Protein 8UWC (pdb70)

Nearest PDB structures (foldseek):
  8uwc-assembly1_A  TM=1.002E+00  e=0.000E+00  Homo sapiens
  8uw8-assembly1_A  TM=9.781E-01  e=1.218E-68  Homo sapiens
  1s2n-assembly2_B  TM=8.436E-01  e=3.254E-11  Vibrio sp. PA-44
  8c4z-assembly1_B  TM=7.712E-01  e=1.965E-11  Thermus sp. Rt41A
  3ab2-assembly3_L  TM=4.486E-01  e=5.429E-02  Corynebacterium glutamicum

B-factor: mean 25.61, std 5.5, range [15.43, 43.62]

GO terms:
  GO:0000139 Golgi membrane (C, IDA)
  GO:0051604 protein maturation (P, IDA)
  GO:0000139 Golgi membrane (C, EXP)
  GO:0051604 protein maturation (P, IMP)
  GO:0036500 ATF6-mediated unfolded protein response (P, TAS)
  GO:0005739 mitochondrion (C, IDA)
  GO:0005576 extracellular region (C, EXP)
  GO:0005789 endoplasmic reticulum membrane (C, EXP)
  GO:0004252 serine-type endopeptidase activity (F, IMP)
  GO:0060627 regulation of vesicle-mediated transport (P, IMP)
  GO:0006508 proteolysis (P, IMP)
  GO:0007040 lysosome organization (P, IMP)
  GO:0005515 protein binding (F, IPI)
  GO:0005788 endoplasmic reticulum lumen (C, TAS)
  GO:0004252 serine-type endopeptidase activity (F, TAS)
  GO:0006508 proteolysis (P, TAS)
  GO:0004252 serine-type endopeptidase activity (F, EXP)
  GO:0000139 Golgi membrane (C, TAS)
  GO:0045540 regulation of cholesterol biosynthetic process (P, TAS)
  GO:0030968 endoplasmic reticulum unfolded protein response (P, TAS)

Radius of gyration: 24.23 Å; Cα contacts (8 Å, |Δi|>4): 1276; chains: 1; bounding box: 52×65×71 Å

Sequence (494 aa):
TLKVEFSSTVVEYEYIVAFNGYFTAKARNSFISSALKSSEVDNWRIIPRNNPSSDYPSDFEVIQIKEKQKAGLLTLEDHPNIKRVTPQRKVFRSLKRQVAQTLQADVLWQMGYTGANVRVAVFDTGLSEKHPHFKNVKERTNWTNERTLDDGLGHGTFVAGVIASMRECQGFAPDAELHIFRVFTNNQVSYTSWFLDAFNYAILKKIDVLNLSIGGPDFMDHPFVDKVWELTANNVIMVSAIGPADQMDVIGVGGIDFEDNIARFSGRMKPDIVTYGAGVRGSGVKGGCRALSGTSVASPVVAGAVTLLVSTVQKRELVNPASMKQALIASARRLPGVNMFEQGHGKLDLLRAYQILNSYKPQASLSPSYIDLTECPYMWPYCSQPIYYGGMPTVVNVTILNGMGVTGRIVDKPDWQPYLPQNGDNIEVAFSYSSVLWPWSGYLAISISVTKKAASWEGIAQGHVMITVASPAETGAEQTSTVKLPIKVKIIPT

Solvent-accessible surface area: 20374 Å² total; per-residue (Å²): 118,20,124,31,96,57,70,32,86,73,29,130,68,47,28,0,0,10,8,109,29,121,37,60,58,146,26,14,62,56,43,0,29,48,6,10,167,99,16,152,2,114,77,56,116,39,41,97,39,146,30,35,9,55,120,85,53,7,29,4,6,7,0,46,0,107,108,110,53,126,31,0,10,94,33,0,70,124,25,118,46,3,101,61,13,15,43,6,39,87,0,91,0,14,34,128,164,62,4,0,81,28,12,99,0,54,57,0,49,144,78,54,54,32,0,44,122,0,98,0,0,1,1,1,0,1,2,5,104,171,17,76,4,18,114,49,54,124,90,29,17,24,6,17,112,60,238,49,71,48,8,55,108,0,12,2,0,4,0,0,1,1,0,2,1,59,118,109,2,58,0,0,0,23,44,1,27,2,7,2,0,1,0,0,9,72,103,12,24,0,46,0,6,34,0,4,3,0,0,18,35,0,36,82,26,142,1,45,0,0,4,2,13,4,12,17,132,93,0,38,16,111,10,0,28,41,10,0,94,70,0,0,26,76,67,2,5,1,0,5,26,62,82,4,3,77,25,38,6,0,2,0,1,5,2,0,38,49,148,58,75,56,16,248,48,60,90,70,11,37,2,7,0,0,2,21,0,19,36,0,82,0,0,8,54,120,36,26,34,65,61,30,22,0,18,9,2,0,3,1,0,0,0,0,0,0,0,0,0,8,12,3,12,125,142,93,153,75,11,6,4,1,2,0,8,9,0,0,16,56,0,9,105,104,11,132,60,24,27,3,71,75,0,0,29,0,40,4,25,4,41,93,0,23,87,43,16,73,92,32,144,48,82,5,24,4,12,8,58,56,2,24,5,59,47,71,64,13,1,121,62,48,25,64,113,35,18,83,94,70,30,177,60,22,79,6,41,0,12,0,1,0,5,5,2,34,58,5,98,16,50,86,130,1,59,42,84,45,62,125,130,77,37,0,40,2,4,88,12,62,29,75,68,30,76,98,0,109,6,19,6,6,79,0,13,0,23,2,29,6,21,160,117,1,36,100,71,115,21,81,0,39,0,26,0,74,0,29,0,0,2,77,39,104,158,118,84,87,43,85,16,72,24,87,0,50,2,69,0,76,0,41,64,118

InterPro domains:
  IPR000209 Peptidase S8/S53 domain [PF00082] (209-464)
  IPR015500 Peptidase S8, subtilisin-related [PR00723] (209-228)
  IPR015500 Peptidase S8, subtilisin-related [PR00723] (245-258)
  IPR015500 Peptidase S8, subtilisin-related [PR00723] (411-427)
  IPR022398 Peptidase S8, subtilisin, His-active site [PS00137] (249-259)
  IPR023828 Peptidase S8, subtilisin, Ser-active site [PS00138] (412-422)
  IPR034185 Site-1 peptidase catalytic domain [cd07479] (203-455)
  IPR036852 Peptidase S8/S53 domain superfamily [G3DSA:3.40.50.200] (188-474)
  IPR036852 Peptidase S8/S53 domain superfamily [SSF52743] (45-510)
  IPR050131 Subtilisin-like serine protease [PTHR43806] (50-455)
  IPR055143 Membrane-bound transcription factor site-1 protease-like, N-terminal domain [PF23001] (51-130)
  IPR057032 MBTPS1, fourth domain [PF23090] (617-880)
  IPR057060 MBTPS1, third domain [PF23094] (485-616)

Structure (mmCIF, N/CA/C/O backbone):
data_8UWC
#
_entry.id   8UWC
#
_cell.length_a   1.00
_cell.length_b   1.00
_cell.length_c   1.00
_cell.angle_alpha   90.00
_cell.angle_beta   90.00
_cell.angle_gamma   90.00
#
_symmetry.space_group_name_H-M   'P 1'
#
loop_
_entity.id
_entity.type
_entity.pdbx_description
1 polymer 'Membrane-bound transcription factor site-1 protease'
2 non-polymer 2-acetamido-2-deoxy-beta-D-glucopyranose
3 water water
#
loop_
_atom_site.group_PDB
_atom_site.id
_atom_site.type_symbol
_atom_site.label_atom_id
_atom_site.label_alt_id
_atom_site.label_comp_id
_atom_site.label_asym_id
_atom_site.label_entity_id
_atom_site.label_seq_id
_atom_site.pdbx_PDB_ins_code
_atom_site.Cartn_x
_atom_site.Cartn_y
_atom_site.Cartn_z
_atom_site.occupancy
_atom_site.B_iso_or_equiv
_atom_site.auth_seq_id
_atom_site.auth_comp_id
_atom_site.auth_asym_id
_atom_site.auth_atom_id
_atom_site.pdbx_PDB_model_num
ATOM 1 N N . THR A 1 48 ? 127.359 137.747 151.129 1.00 33.56 42 THR A N 1
ATOM 2 C CA . THR A 1 48 ? 127.228 137.275 152.536 1.00 33.56 42 THR A CA 1
ATOM 3 C C . THR A 1 48 ? 127.783 138.296 153.520 1.00 33.56 42 THR A C 1
ATOM 4 O O . THR A 1 48 ? 127.071 138.756 154.408 1.00 33.56 42 THR A O 1
ATOM 15 N N . LEU A 1 49 ? 129.056 138.643 153.361 1.00 32.45 43 LEU A N 1
ATOM 16 C CA . LEU A 1 49 ? 129.723 139.623 154.207 1.00 32.45 43 LEU A CA 1
ATOM 17 C C . LEU A 1 49 ? 130.063 140.856 153.383 1.00 32.45 43 LEU A C 1
ATOM 18 O O . LEU A 1 49 ? 130.734 140.754 152.353 1.00 32.45 43 LEU A O 1
ATOM 34 N N . LYS A 1 50 ? 129.602 142.015 153.842 1.00 34.72 44 LYS A N 1
ATOM 35 C CA . LYS A 1 50 ? 129.859 143.286 153.183 1.00 34.72 44 LYS A CA 1
ATOM 36 C C . LYS A 1 50 ? 130.629 144.203 154.126 1.00 34.72 44 LYS A C 1
ATOM 37 O O . LYS A 1 50 ? 130.275 144.348 155.299 1.00 34.72 44 LYS A O 1
ATOM 56 N N . VAL A 1 51 ? 131.681 144.830 153.600 1.00 31.90 45 VAL A N 1
ATOM 57 C CA . VAL A 1 51 ? 132.535 145.703 154.398 1.00 31.90 45 VAL A CA 1
ATOM 58 C C . VAL A 1 51 ? 132.487 147.133 153.873 1.00 31.90 45 VAL A C 1
ATOM 59 O O . VAL A 1 51 ? 133.264 147.511 152.989 1.00 31.90 45 VAL A O 1
ATOM 72 N N . GLU A 1 52 ? 131.585 147.940 154.424 1.00 33.14 46 GLU A N 1
ATOM 73 C CA . GLU A 1 52 ? 131.562 149.367 154.147 1.00 33.14 46 GLU A CA 1
ATOM 74 C C . GLU A 1 52 ? 132.389 150.111 155.193 1.00 33.14 46 GLU A C 1
ATOM 75 O O . GLU A 1 52 ? 132.991 149.513 156.087 1.00 33.14 46 GLU A O 1
ATOM 87 N N . PHE A 1 53 ? 132.440 151.433 155.056 1.00 29.61 47 PHE A N 1
ATOM 88 C CA . PHE A 1 53 ? 133.157 152.283 155.996 1.00 29.61 47 PHE A CA 1
ATOM 89 C C . PHE A 1 53 ? 132.509 153.655 156.061 1.00 29.61 47 PHE A C 1
ATOM 90 O O . PHE A 1 53 ? 131.780 154.066 155.155 1.00 29.61 47 PHE A O 1
ATOM 107 N N . SER A 1 54 ? 132.787 154.354 157.155 1.00 29.43 48 SER A N 1
ATOM 108 C CA . SER A 1 54 ? 132.447 155.756 157.308 1.00 29.43 48 SER A CA 1
ATOM 109 C C . SER A 1 54 ? 133.412 156.344 158.323 1.00 29.43 48 SER A C 1
ATOM 110 O O . SER A 1 54 ? 133.925 155.631 159.190 1.00 29.43 48 SER A O 1
ATOM 118 N N . SER A 1 55 ? 133.681 157.639 158.199 1.00 28.45 49 SER A N 1
ATOM 119 C CA . SER A 1 55 ? 134.664 158.285 159.052 1.00 28.45 49 SER A CA 1
ATOM 120 C C . SER A 1 55 ? 134.183 159.681 159.402 1.00 28.45 49 SER A C 1
ATOM 121 O O . SER A 1 55 ? 133.265 160.222 158.783 1.00 28.45 49 SER A O 1
ATOM 129 N N . THR A 1 56 ? 134.812 160.250 160.425 1.00 28.17 50 THR A N 1
ATOM 130 C CA . THR A 1 56 ? 134.491 161.587 160.887 1.00 28.17 50 THR A CA 1
ATOM 131 C C . THR A 1 56 ? 135.711 162.152 161.593 1.00 28.17 50 THR A C 1
ATOM 132 O O . THR A 1 56 ? 136.648 161.423 161.923 1.00 28.17 50 THR A O 1
ATOM 143 N N . VAL A 1 57 ? 135.707 163.464 161.778 1.00 27.99 51 VAL A N 1
ATOM 144 C CA . VAL A 1 57 ? 136.737 164.147 162.545 1.00 27.99 51 VAL A CA 1
ATOM 145 C C . VAL A 1 57 ? 136.154 164.475 163.909 1.00 27.99 51 VAL A C 1
ATOM 146 O O . VAL A 1 57 ? 135.007 164.928 164.011 1.00 27.99 51 VAL A O 1
ATOM 159 N N . VAL A 1 58 ? 136.923 164.225 164.959 1.00 28.24 52 VAL A N 1
ATOM 160 C CA . VAL A 1 58 ? 136.461 164.520 166.310 1.00 28.24 52 VAL A CA 1
ATOM 161 C C . VAL A 1 58 ? 136.882 165.942 166.666 1.00 28.24 52 VAL A C 1
ATOM 162 O O . VAL A 1 58 ? 138.064 166.291 166.587 1.00 28.24 52 VAL A O 1
ATOM 175 N N . GLU A 1 59 ? 135.910 166.766 167.053 1.00 33.03 53 GLU A N 1
ATOM 176 C CA . GLU A 1 59 ? 136.165 168.183 167.263 1.00 33.03 53 GLU A CA 1
ATOM 177 C C . GLU A 1 59 ? 137.307 168.396 168.242 1.00 33.03 53 GLU A C 1
ATOM 178 O O . GLU A 1 59 ? 137.414 167.711 169.262 1.00 33.03 53 GLU A O 1
ATOM 190 N N . TYR A 1 60 ? 138.161 169.364 167.921 1.00 32.58 54 TYR A N 1
ATOM 191 C CA . TYR A 1 60 ? 139.187 169.922 168.789 1.00 32.58 54 TYR A CA 1
ATOM 192 C C . TYR A 1 60 ? 140.368 169.009 169.015 1.00 32.58 54 TYR A C 1
ATOM 193 O O . TYR A 1 60 ? 141.315 169.436 169.647 1.00 32.58 54 TYR A O 1
ATOM 211 N N . GLU A 1 61 ? 140.363 167.785 168.512 1.00 28.14 55 GLU A N 1
ATOM 212 C CA . GLU A 1 61 ? 141.454 166.859 168.758 1.00 28.14 55 GLU A CA 1
ATOM 213 C C . GLU A 1 61 ? 142.314 166.760 167.511 1.00 28.14 55 GLU A C 1
ATOM 214 O O . GLU A 1 61 ? 141.795 166.680 166.396 1.00 28.14 55 GLU A O 1
ATOM 226 N N . TYR A 1 62 ? 143.624 166.772 167.701 1.00 27.16 56 TYR A N 1
ATOM 227 C CA . TYR A 1 62 ? 144.558 166.864 166.598 1.00 27.16 56 TYR A CA 1
ATOM 228 C C . TYR A 1 62 ? 145.665 165.852 166.775 1.00 27.16 56 TYR A C 1
ATOM 229 O O . TYR A 1 62 ? 146.130 165.609 167.888 1.00 27.16 56 TYR A O 1
ATOM 247 N N . ILE A 1 63 ? 146.065 165.252 165.676 1.00 23.32 57 ILE A N 1
ATOM 248 C CA . ILE A 1 63 ? 147.291 164.485 165.661 1.00 23.32 57 ILE A CA 1
ATOM 249 C C . ILE A 1 63 ? 148.410 165.455 165.343 1.00 23.32 57 ILE A C 1
ATOM 250 O O . ILE A 1 63 ? 148.332 166.212 164.370 1.00 23.32 57 ILE A O 1
ATOM 266 N N . VAL A 1 64 ? 149.420 165.479 166.195 1.00 24.36 58 VAL A N 1
ATOM 267 C CA . VAL A 1 64 ? 150.553 166.370 166.045 1.00 24.36 58 VAL A CA 1
ATOM 268 C C . VAL A 1 64 ? 151.710 165.497 165.630 1.00 24.36 58 VAL A C 1
ATOM 269 O O . VAL A 1 64 ? 152.394 164.911 166.473 1.00 24.36 58 VAL A O 1
ATOM 282 N N . ALA A 1 65 ? 151.908 165.402 164.324 1.00 24.25 59 ALA A N 1
ATOM 283 C CA . ALA A 1 65 ? 153.003 164.650 163.751 1.00 24.25 59 ALA A CA 1
ATOM 284 C C . ALA A 1 65 ? 154.291 165.432 163.918 1.00 24.25 59 ALA A C 1
ATOM 285 O O . ALA A 1 65 ? 154.339 166.635 163.670 1.00 24.25 59 ALA A O 1
ATOM 292 N N . PHE A 1 66 ? 155.324 164.744 164.365 1.00 24.08 60 PHE A N 1
ATOM 293 C CA . PHE A 1 66 ? 156.620 165.340 164.617 1.00 24.08 60 PHE A CA 1
ATOM 294 C C . PHE A 1 66 ? 157.604 164.982 163.515 1.00 24.08 60 PHE A C 1
ATOM 295 O O . PHE A 1 66 ? 157.456 163.976 162.822 1.00 24.08 60 PHE A O 1
ATOM 312 N N . ASN A 1 67 ? 158.647 165.783 163.417 1.00 28.26 61 ASN A N 1
ATOM 313 C CA . ASN A 1 67 ? 159.736 165.541 162.496 1.00 28.26 61 ASN A CA 1
ATOM 314 C C . ASN A 1 67 ? 160.622 164.394 162.946 1.00 28.26 61 ASN A C 1
ATOM 315 O O . ASN A 1 67 ? 161.688 164.164 162.360 1.00 28.26 61 ASN A O 1
ATOM 326 N N . GLY A 1 68 ? 160.203 163.668 163.973 1.00 24.98 62 GLY A N 1
ATOM 327 C CA . GLY A 1 68 ? 160.991 162.569 164.482 1.00 24.98 62 GLY A CA 1
ATOM 328 C C . GLY A 1 68 ? 160.247 161.843 165.585 1.00 24.98 62 GLY A C 1
ATOM 329 O O . GLY A 1 68 ? 159.030 161.971 165.738 1.00 24.98 62 GLY A O 1
ATOM 333 N N . TYR A 1 69 ? 161.030 161.122 166.375 1.00 23.89 63 TYR A N 1
ATOM 334 C CA . TYR A 1 69 ? 160.559 160.178 167.375 1.00 23.89 63 TYR A CA 1
ATOM 335 C C . TYR A 1 69 ? 160.956 160.693 168.758 1.00 23.89 63 TYR A C 1
ATOM 336 O O . TYR A 1 69 ? 162.143 160.709 169.093 1.00 23.89 63 TYR A O 1
ATOM 354 N N . PHE A 1 70 ? 159.980 161.103 169.564 1.00 23.48 64 PHE A N 1
ATOM 355 C CA . PHE A 1 70 ? 160.259 161.866 170.779 1.00 23.48 64 PHE A CA 1
ATOM 356 C C . PHE A 1 70 ? 159.695 161.184 172.023 1.00 23.48 64 PHE A C 1
ATOM 357 O O . PHE A 1 70 ? 158.729 160.421 171.954 1.00 23.48 64 PHE A O 1
ATOM 374 N N . THR A 1 71 ? 160.308 161.482 173.170 1.00 23.82 65 THR A N 1
ATOM 375 C CA . THR A 1 71 ? 159.722 161.125 174.456 1.00 23.82 65 THR A CA 1
ATOM 376 C C . THR A 1 71 ? 158.560 162.056 174.783 1.00 23.82 65 THR A C 1
ATOM 377 O O . THR A 1 71 ? 158.375 163.099 174.168 1.00 23.82 65 THR A O 1
ATOM 388 N N . ALA A 1 72 ? 157.765 161.649 175.768 1.00 24.72 66 ALA A N 1
ATOM 389 C CA . ALA A 1 72 ? 156.493 162.315 176.042 1.00 24.72 66 ALA A CA 1
ATOM 390 C C . ALA A 1 72 ? 156.688 163.763 176.483 1.00 24.72 66 ALA A C 1
ATOM 391 O O . ALA A 1 72 ? 155.934 164.661 176.074 1.00 24.72 66 ALA A O 1
ATOM 398 N N . LYS A 1 73 ? 157.675 164.002 177.341 1.00 25.25 67 LYS A N 1
ATOM 399 C CA . LYS A 1 73 ? 157.921 165.351 177.825 1.00 25.25 67 LYS A CA 1
ATOM 400 C C . LYS A 1 73 ? 158.429 166.267 176.726 1.00 25.25 67 LYS A C 1
ATOM 401 O O . LYS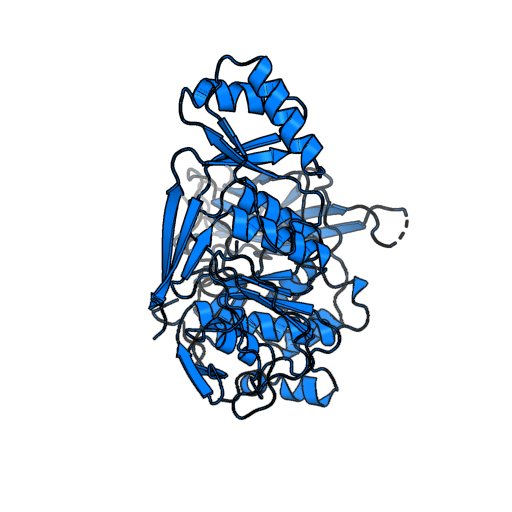 A 1 73 ? 158.072 167.444 176.707 1.00 25.25 67 LYS A O 1
ATOM 420 N N . ALA A 1 74 ? 159.269 165.754 175.822 1.00 24.15 68 ALA A N 1
ATOM 421 C CA . ALA A 1 74 ? 159.743 166.560 174.702 1.00 24.15 68 ALA A CA 1
ATOM 422 C C . ALA A 1 74 ? 158.589 167.008 173.826 1.00 24.15 68 ALA A C 1
ATOM 423 O O . ALA A 1 74 ? 158.516 168.172 173.430 1.00 24.15 68 ALA A O 1
ATOM 430 N N . ARG A 1 75 ? 157.679 166.094 173.506 1.00 23.22 69 ARG A N 1
ATOM 431 C CA . ARG A 1 75 ? 156.525 166.462 172.697 1.00 23.22 69 ARG A CA 1
ATOM 432 C C . ARG A 1 75 ? 155.699 167.526 173.402 1.00 23.22 69 ARG A C 1
ATOM 433 O O . ARG A 1 75 ? 155.298 168.528 172.794 1.00 23.22 69 ARG A O 1
ATOM 454 N N . ASN A 1 76 ? 155.477 167.340 174.708 1.00 26.30 70 ASN A N 1
ATOM 455 C CA . ASN A 1 76 ? 154.728 168.319 175.490 1.00 26.30 70 ASN A CA 1
ATOM 456 C C . ASN A 1 76 ? 155.412 169.683 175.480 1.00 26.30 70 ASN A C 1
ATOM 457 O O . ASN A 1 76 ? 154.753 170.712 175.317 1.00 26.30 70 ASN A O 1
ATOM 468 N N . SER A 1 77 ? 156.735 169.710 175.640 1.00 26.50 71 SER A N 1
ATOM 469 C CA . SER A 1 77 ? 157.453 170.976 175.685 1.00 26.50 71 SER A CA 1
ATOM 470 C C . SER A 1 77 ? 157.489 171.674 174.333 1.00 26.50 71 SER A C 1
ATOM 471 O O . SER A 1 77 ? 157.355 172.897 174.288 1.00 26.50 71 SER A O 1
ATOM 479 N N . PHE A 1 78 ? 157.681 170.944 173.228 1.00 24.98 72 PHE A N 1
ATOM 480 C CA . PHE A 1 78 ? 157.565 171.575 171.915 1.00 24.98 72 PHE A CA 1
ATOM 481 C C . PHE A 1 78 ? 156.195 172.210 171.760 1.00 24.98 72 PHE A C 1
ATOM 482 O O . PHE A 1 78 ? 156.070 173.364 171.334 1.00 24.98 72 PHE A O 1
ATOM 499 N N . ILE A 1 79 ? 155.147 171.470 172.098 1.00 27.42 73 ILE A N 1
ATOM 500 C CA . ILE A 1 79 ? 153.812 172.010 171.904 1.00 27.42 73 ILE A CA 1
ATOM 501 C C . ILE A 1 79 ? 153.589 173.211 172.823 1.00 27.42 73 ILE A C 1
ATOM 502 O O . ILE A 1 79 ? 152.958 174.197 172.430 1.00 27.42 73 ILE A O 1
ATOM 518 N N . SER A 1 80 ? 154.146 173.180 174.037 1.00 30.27 74 SER A N 1
ATOM 519 C CA . SER A 1 80 ? 153.913 174.280 174.975 1.00 30.27 74 SER A CA 1
ATOM 520 C C . SER A 1 80 ? 154.711 175.520 174.606 1.00 30.27 74 SER A C 1
ATOM 521 O O . SER A 1 80 ? 154.231 176.637 174.792 1.00 30.27 74 SER A O 1
ATOM 529 N N . SER A 1 81 ? 155.935 175.366 174.109 1.00 30.87 75 SER A N 1
ATOM 530 C CA . SER A 1 81 ? 156.620 176.540 173.588 1.00 30.87 75 SER A CA 1
ATOM 531 C C . SER A 1 81 ? 155.865 177.108 172.398 1.00 30.87 75 SER A C 1
ATOM 532 O O . SER A 1 81 ? 155.500 178.287 172.406 1.00 30.87 75 SER A O 1
ATOM 540 N N . ALA A 1 82 ? 155.552 176.275 171.404 1.00 30.57 76 ALA A N 1
ATOM 541 C CA . ALA A 1 82 ? 154.836 176.772 170.237 1.00 30.57 76 ALA A CA 1
ATOM 542 C C . ALA A 1 82 ? 153.554 177.466 170.655 1.00 30.57 76 ALA A C 1
ATOM 543 O O . ALA A 1 82 ? 153.080 178.382 169.978 1.00 30.57 76 ALA A O 1
ATOM 550 N N . LEU A 1 83 ? 152.972 177.044 171.770 1.00 32.08 77 LEU A N 1
ATOM 551 C CA . LEU A 1 83 ? 151.782 177.722 172.263 1.00 32.08 77 LEU A CA 1
ATOM 552 C C . LEU A 1 83 ? 152.119 178.800 173.291 1.00 32.08 77 LEU A C 1
ATOM 553 O O . LEU A 1 83 ? 151.203 179.400 173.864 1.00 32.08 77 LEU A O 1
ATOM 569 N N . LYS A 1 84 ? 153.412 179.049 173.534 1.00 34.09 78 LYS A N 1
ATOM 570 C CA . LYS A 1 84 ? 153.829 180.262 174.232 1.00 34.09 78 LYS A CA 1
ATOM 571 C C . LYS A 1 84 ? 153.976 181.416 173.253 1.00 34.09 78 LYS A C 1
ATOM 572 O O . LYS A 1 84 ? 153.461 182.514 173.493 1.00 34.09 78 LYS A O 1
ATOM 591 N N . SER A 1 85 ? 154.649 181.175 172.128 1.00 36.54 79 SER A N 1
ATOM 592 C CA . SER A 1 85 ? 154.639 182.153 171.051 1.00 36.54 79 SER A CA 1
ATOM 593 C C . SER A 1 85 ? 153.214 182.552 170.700 1.00 36.54 79 SER A C 1
ATOM 594 O O . SER A 1 85 ? 152.947 183.727 170.431 1.00 36.54 79 SER A O 1
ATOM 602 N N . SER A 1 86 ? 152.293 181.594 170.728 1.00 36.45 80 SER A N 1
ATOM 603 C CA . SER A 1 86 ? 150.907 181.821 170.364 1.00 36.45 80 SER A CA 1
ATOM 604 C C . SER A 1 86 ? 150.135 182.462 171.515 1.00 36.45 80 SER A C 1
ATOM 605 O O . SER A 1 86 ? 150.588 182.511 172.662 1.00 36.45 80 SER A O 1
ATOM 613 N N . GLU A 1 87 ? 148.936 182.943 171.187 1.00 41.62 81 GLU A N 1
ATOM 614 C CA . GLU A 1 87 ? 148.020 183.544 172.146 1.00 41.62 81 GLU A CA 1
ATOM 615 C C . GLU A 1 87 ? 146.899 182.602 172.582 1.00 41.62 81 GLU A C 1
ATOM 616 O O . GLU A 1 87 ? 145.965 183.045 173.256 1.00 41.62 81 GLU A O 1
ATOM 628 N N . VAL A 1 88 ? 146.968 181.324 172.218 1.00 38.34 82 VAL A N 1
ATOM 629 C CA . VAL A 1 88 ? 145.933 180.350 172.545 1.00 38.34 82 VAL A CA 1
ATOM 630 C C . VAL A 1 88 ? 146.338 179.638 173.826 1.00 38.34 82 VAL A C 1
ATOM 631 O O . VAL A 1 88 ? 147.423 179.051 173.904 1.00 38.34 82 VAL A O 1
ATOM 644 N N . ASP A 1 89 ? 145.460 179.680 174.823 1.00 38.89 83 ASP A N 1
ATOM 645 C CA . ASP A 1 89 ? 145.727 179.145 176.151 1.00 38.89 83 ASP A CA 1
ATOM 646 C C . ASP A 1 89 ? 144.945 177.882 176.456 1.00 38.89 83 ASP A C 1
ATOM 647 O O . ASP A 1 89 ? 145.412 177.041 177.227 1.00 38.89 83 ASP A O 1
ATOM 656 N N . ASN A 1 90 ? 143.765 177.731 175.858 1.00 37.59 84 ASN A N 1
ATOM 657 C CA . ASN A 1 90 ? 142.856 176.627 176.154 1.00 37.59 84 ASN A CA 1
ATOM 658 C C . ASN A 1 90 ? 143.276 175.412 175.333 1.00 37.59 84 ASN A C 1
ATOM 659 O O . ASN A 1 90 ? 142.698 175.083 174.295 1.00 37.59 84 ASN A O 1
ATOM 670 N N . TRP A 1 91 ? 144.311 174.730 175.808 1.00 31.18 85 TRP A N 1
ATOM 671 C CA . TRP A 1 91 ? 144.762 173.510 175.165 1.00 31.18 85 TRP A CA 1
ATOM 672 C C . TRP A 1 91 ? 145.214 172.516 176.220 1.00 31.18 85 TRP A C 1
ATOM 673 O O . TRP A 1 91 ? 145.524 172.878 177.355 1.00 31.18 85 TRP A O 1
ATOM 694 N N . ARG A 1 92 ? 145.231 171.246 175.825 1.00 30.09 86 ARG A N 1
ATOM 695 C CA . ARG A 1 92 ? 145.637 170.163 176.705 1.00 30.09 86 ARG A CA 1
ATOM 696 C C . ARG A 1 92 ? 146.083 168.991 175.855 1.00 30.09 86 ARG A C 1
ATOM 697 O O . ARG A 1 92 ? 145.583 168.783 174.752 1.00 30.09 86 ARG A O 1
ATOM 718 N N . ILE A 1 93 ? 147.027 168.223 176.382 1.00 27.30 87 ILE A N 1
ATOM 719 C CA . ILE A 1 93 ? 147.341 166.943 175.774 1.00 27.30 87 ILE A CA 1
ATOM 720 C C . ILE A 1 93 ? 146.352 165.899 176.272 1.00 27.30 87 ILE A C 1
ATOM 721 O O . ILE A 1 93 ? 146.115 165.765 177.479 1.00 27.30 87 ILE A O 1
ATOM 737 N N . ILE A 1 94 ? 145.744 165.178 175.334 1.00 27.27 88 ILE A N 1
ATOM 738 C CA . ILE A 1 94 ? 144.882 164.046 175.644 1.00 27.27 88 ILE A CA 1
ATOM 739 C C . ILE A 1 94 ? 145.755 162.800 175.623 1.00 27.27 88 ILE A C 1
ATOM 740 O O . ILE A 1 94 ? 145.996 162.251 174.543 1.00 27.27 88 ILE A O 1
ATOM 756 N N . PRO A 1 95 ? 146.251 162.323 176.764 1.00 25.00 89 PRO A N 1
ATOM 757 C CA . PRO A 1 95 ? 147.280 161.277 176.742 1.00 25.00 89 PRO A CA 1
ATOM 758 C C . PRO A 1 95 ? 146.700 159.888 176.477 1.00 25.00 89 PRO A C 1
ATOM 759 O O . PRO A 1 95 ? 145.487 159.675 176.448 1.00 25.00 89 PRO A O 1
ATOM 770 N N . ARG A 1 96 ? 147.599 158.937 176.261 1.00 21.46 90 ARG A N 1
ATOM 771 C CA . ARG A 1 96 ? 147.258 157.650 175.673 1.00 21.46 90 ARG A CA 1
ATOM 772 C C . ARG A 1 96 ? 147.781 156.531 176.564 1.00 21.46 90 ARG A C 1
ATOM 773 O O . ARG A 1 96 ? 148.938 156.560 176.998 1.00 21.46 90 ARG A O 1
ATOM 794 N N . ASN A 1 97 ? 146.932 155.539 176.834 1.00 22.02 91 ASN A N 1
ATOM 795 C CA . ASN A 1 97 ? 147.290 154.389 177.667 1.00 22.02 91 ASN A CA 1
ATOM 796 C C . ASN A 1 97 ? 147.252 153.130 176.813 1.00 22.02 91 ASN A C 1
ATOM 797 O O . ASN A 1 97 ? 146.185 152.597 176.520 1.00 22.02 91 ASN A O 1
ATOM 808 N N . ASN A 1 98 ? 148.414 152.654 176.421 1.00 16.40 92 ASN A N 1
ATOM 809 C CA . ASN A 1 98 ? 148.455 151.457 175.608 1.00 16.40 92 ASN A CA 1
ATOM 810 C C . ASN A 1 98 ? 149.879 150.904 175.571 1.00 16.40 92 ASN A C 1
ATOM 811 O O . ASN A 1 98 ? 150.761 151.421 176.267 1.00 16.40 92 ASN A O 1
ATOM 822 N N . PRO A 1 99 ? 150.139 149.810 174.852 1.00 16.64 93 PRO A N 1
ATOM 823 C CA . PRO A 1 99 ? 151.506 149.259 174.852 1.00 16.64 93 PRO A CA 1
ATOM 824 C C . PRO A 1 99 ? 152.521 150.147 174.168 1.00 16.64 93 PRO A C 1
ATOM 825 O O . PRO A 1 99 ? 153.722 149.896 174.305 1.00 16.64 93 PRO A O 1
ATOM 836 N N . SER A 1 100 ? 152.089 151.150 173.403 1.00 15.78 94 SER A N 1
ATOM 837 C CA . SER A 1 100 ? 153.033 152.093 172.813 1.00 15.78 94 SER A CA 1
ATOM 838 C C . SER A 1 100 ? 153.363 153.270 173.732 1.00 15.78 94 SER A C 1
ATOM 839 O O . SER A 1 100 ? 154.316 153.995 173.453 1.00 15.78 94 SER A O 1
ATOM 847 N N . SER A 1 101 ? 152.609 153.473 174.814 1.00 16.16 95 SER A N 1
ATOM 848 C CA . SER A 1 101 ? 152.852 154.610 175.691 1.00 16.16 95 SER A CA 1
ATOM 849 C C . SER A 1 101 ? 154.192 154.510 176.382 1.00 16.16 95 SER A C 1
ATOM 850 O O . SER A 1 101 ? 154.686 155.510 176.908 1.00 16.16 95 SER A O 1
ATOM 858 N N . ASP A 1 102 ? 154.788 153.328 176.382 1.00 17.55 96 ASP A N 1
ATOM 859 C CA . ASP A 1 102 ? 156.072 153.068 177.008 1.00 17.55 96 ASP A CA 1
ATOM 860 C C . ASP A 1 102 ? 157.227 153.361 176.083 1.00 17.55 96 ASP A C 1
ATOM 861 O O . ASP A 1 102 ? 158.363 152.984 176.382 1.00 17.55 96 ASP A O 1
ATOM 870 N N . TYR A 1 103 ? 156.957 154.020 174.970 1.00 18.59 97 TYR A N 1
ATOM 871 C CA . TYR A 1 103 ? 157.915 154.180 173.902 1.00 18.59 97 TYR A CA 1
ATOM 872 C C . TYR A 1 103 ? 157.903 155.616 173.416 1.00 18.59 97 TYR A C 1
ATOM 873 O O . TYR A 1 103 ? 156.855 156.268 173.429 1.00 18.59 97 TYR A O 1
ATOM 891 N N . PRO A 1 104 ? 159.049 156.132 172.976 1.00 22.12 98 PRO A N 1
ATOM 892 C CA . PRO A 1 104 ? 159.048 157.451 172.341 1.00 22.12 98 PRO A CA 1
ATOM 893 C C . PRO A 1 104 ? 158.140 157.425 171.131 1.00 22.12 98 PRO A C 1
ATOM 894 O O . PRO A 1 104 ? 157.961 156.397 170.486 1.00 22.12 98 PRO A O 1
ATOM 905 N N . SER A 1 105 ? 157.521 158.550 170.848 1.00 21.10 99 SER A N 1
ATOM 906 C CA . SER A 1 105 ? 156.517 158.573 169.806 1.00 21.10 99 SER A CA 1
ATOM 907 C C . SER A 1 105 ? 156.847 159.675 168.808 1.00 21.10 99 SER A C 1
ATOM 908 O O . SER A 1 105 ? 157.604 160.606 169.100 1.00 21.10 99 SER A O 1
ATOM 916 N N . ASP A 1 106 ? 156.294 159.534 167.609 1.00 21.59 100 ASP A N 1
ATOM 917 C CA . ASP A 1 106 ? 156.362 160.563 166.588 1.00 21.59 100 ASP A CA 1
ATOM 918 C C . ASP A 1 106 ? 155.064 161.339 166.451 1.00 21.59 100 ASP A C 1
ATOM 919 O O . ASP A 1 106 ? 154.902 162.068 165.472 1.00 21.59 100 ASP A O 1
ATOM 928 N N . PHE A 1 107 ? 154.135 161.200 167.392 1.00 20.94 101 PHE A N 1
ATOM 929 C CA . PHE A 1 107 ? 152.941 162.029 167.363 1.00 20.94 101 PHE A CA 1
ATOM 930 C C . PHE A 1 107 ? 152.416 162.227 168.775 1.00 20.94 101 PHE A C 1
ATOM 931 O O . PHE A 1 107 ? 152.933 161.673 169.740 1.00 20.94 101 PHE A O 1
ATOM 948 N N . GLU A 1 108 ? 151.377 163.046 168.863 1.00 23.71 102 GLU A N 1
ATOM 949 C CA . GLU A 1 108 ? 150.747 163.446 170.105 1.00 23.71 102 GLU A CA 1
ATOM 950 C C . GLU A 1 108 ? 149.330 163.878 169.782 1.00 23.71 102 GLU A C 1
ATOM 951 O O . GLU A 1 108 ? 149.071 164.453 168.727 1.00 23.71 102 GLU A O 1
ATOM 963 N N . VAL A 1 109 ? 148.416 163.605 170.701 1.00 24.79 103 VAL A N 1
ATOM 964 C CA . VAL A 1 109 ? 147.014 163.988 170.574 1.00 24.79 103 VAL A CA 1
ATOM 965 C C . VAL A 1 109 ? 146.774 165.150 171.522 1.00 24.79 103 VAL A C 1
ATOM 966 O O . VAL A 1 109 ? 147.049 165.045 172.719 1.00 24.79 103 VAL A O 1
ATOM 979 N N . ILE A 1 110 ? 146.267 166.248 170.996 1.00 27.25 104 ILE A N 1
ATOM 980 C CA . ILE A 1 110 ? 146.043 167.439 171.796 1.00 27.25 104 ILE A CA 1
ATOM 981 C C . ILE A 1 110 ? 144.647 167.949 171.502 1.00 27.25 104 ILE A C 1
ATOM 982 O O . ILE A 1 110 ? 144.061 167.638 170.463 1.00 27.25 104 ILE A O 1
ATOM 998 N N . GLN A 1 111 ? 144.110 168.734 172.425 1.00 31.21 105 GLN A N 1
ATOM 999 C CA . GLN A 1 111 ? 142.851 169.425 172.209 1.00 31.21 105 GLN A CA 1
ATOM 1000 C C . GLN A 1 111 ? 143.092 170.927 172.133 1.00 31.21 105 GLN A C 1
ATOM 1001 O O . GLN A 1 111 ? 144.040 171.443 172.727 1.00 31.21 105 GLN A O 1
ATOM 1015 N N . ILE A 1 112 ? 142.250 171.616 171.368 1.00 33.28 106 ILE A N 1
ATOM 1016 C CA . ILE A 1 112 ? 142.233 173.071 171.292 1.00 33.28 106 ILE A CA 1
ATOM 1017 C C . ILE A 1 112 ? 140.787 173.510 171.109 1.00 33.28 106 ILE A C 1
ATOM 1018 O O . ILE A 1 112 ? 140.088 172.993 170.232 1.00 33.28 106 ILE A O 1
ATOM 1034 N N . LYS A 1 113 ? 140.344 174.476 171.908 1.00 36.91 107 LYS A N 1
ATOM 1035 C CA . LYS A 1 113 ? 138.977 174.967 171.805 1.00 36.91 107 LYS A CA 1
ATOM 1036 C C . LYS A 1 113 ? 138.866 176.459 171.543 1.00 36.91 107 LYS A C 1
ATOM 1037 O O . LYS A 1 113 ? 137.846 176.900 171.013 1.00 36.91 107 LYS A O 1
ATOM 1056 N N . GLU A 1 114 ? 139.885 177.248 171.885 1.00 39.30 108 GLU A N 1
ATOM 1057 C CA . GLU A 1 114 ? 139.738 178.701 171.883 1.00 39.30 108 GLU A CA 1
ATOM 1058 C C . GLU A 1 114 ? 139.893 179.277 170.477 1.00 39.30 108 GLU A C 1
ATOM 1059 O O . GLU A 1 114 ? 138.953 179.860 169.927 1.00 39.30 108 GLU A O 1
ATOM 1071 N N . LYS A 1 115 ? 141.077 179.117 169.874 1.00 38.28 109 LYS A N 1
ATOM 1072 C CA . LYS A 1 115 ? 141.327 179.546 168.491 1.00 38.28 109 LYS A CA 1
ATOM 1073 C C . LYS A 1 115 ? 142.276 178.517 167.879 1.00 38.28 109 LYS A C 1
ATOM 1074 O O . LYS A 1 115 ? 143.461 178.436 168.212 1.00 38.28 109 LYS A O 1
ATOM 1093 N N . GLN A 1 116 ? 141.734 177.719 166.962 1.00 34.23 110 GLN A N 1
ATOM 1094 C CA . GLN A 1 116 ? 142.471 176.562 166.473 1.00 34.23 110 GLN A CA 1
ATOM 1095 C C . GLN A 1 116 ? 143.396 176.926 165.319 1.00 34.23 110 GLN A C 1
ATOM 1096 O O . GLN A 1 116 ? 144.500 176.382 165.207 1.00 34.23 110 GLN A O 1
ATOM 1110 N N . LYS A 1 117 ? 142.978 177.856 164.460 1.00 35.11 111 LYS A N 1
ATOM 1111 C CA . LYS A 1 117 ? 143.792 178.180 163.295 1.00 35.11 111 LYS A CA 1
ATOM 1112 C C . LYS A 1 117 ? 145.136 178.761 163.704 1.00 35.11 111 LYS A C 1
ATOM 1113 O O . LYS A 1 117 ? 146.186 178.339 163.211 1.00 35.11 111 LYS A O 1
ATOM 1132 N N . ALA A 1 118 ? 145.125 179.735 164.609 1.00 35.32 112 ALA A N 1
ATOM 1133 C CA . ALA A 1 118 ? 146.381 180.279 165.101 1.00 35.32 112 ALA A CA 1
ATOM 1134 C C . ALA A 1 118 ? 147.205 179.202 165.790 1.00 35.32 112 ALA A C 1
ATOM 1135 O O . ALA A 1 118 ? 148.427 179.143 165.621 1.00 35.32 112 ALA A O 1
ATOM 1142 N N . GLY A 1 119 ? 146.557 178.339 166.569 1.00 32.98 113 GLY A N 1
ATOM 1143 C CA . GLY A 1 119 ? 147.260 177.278 167.253 1.00 32.98 113 GLY A CA 1
ATOM 1144 C C . GLY A 1 119 ? 147.946 176.319 166.307 1.00 32.98 113 GLY A C 1
ATOM 1145 O O . GLY A 1 119 ? 149.129 176.014 166.477 1.00 32.98 113 GLY A O 1
ATOM 1149 N N . LEU A 1 120 ? 147.220 175.841 165.296 1.00 30.90 114 LEU A N 1
ATOM 1150 C CA . LEU A 1 120 ? 147.808 174.871 164.379 1.00 30.90 114 LEU A CA 1
ATOM 1151 C C . LEU A 1 120 ? 148.832 175.531 163.464 1.00 30.90 114 LEU A C 1
ATOM 1152 O O . LEU A 1 120 ? 149.832 174.906 163.098 1.00 30.90 114 LEU A O 1
ATOM 1168 N N . LEU A 1 121 ? 148.607 176.800 163.098 1.00 33.50 115 LEU A N 1
ATOM 1169 C CA . LEU A 1 121 ? 149.582 177.533 162.297 1.00 33.50 115 LEU A CA 1
ATOM 1170 C C . LEU A 1 121 ? 150.874 177.749 163.067 1.00 33.50 115 LEU A C 1
ATOM 1171 O O . LEU A 1 121 ? 151.967 177.656 162.500 1.00 33.50 115 LEU A O 1
ATOM 1187 N N . THR A 1 122 ? 150.767 178.040 164.361 1.00 31.88 116 THR A N 1
ATOM 1188 C CA . THR A 1 122 ? 151.952 178.230 165.185 1.00 31.88 116 THR A CA 1
ATOM 1189 C C . THR A 1 122 ? 152.672 176.920 165.439 1.00 31.88 116 THR A C 1
ATOM 1190 O O . THR A 1 122 ? 153.904 176.884 165.469 1.00 31.88 116 THR A O 1
ATOM 1201 N N . LEU A 1 123 ? 151.920 175.844 165.674 1.00 28.83 117 LEU A N 1
ATOM 1202 C CA . LEU A 1 123 ? 152.537 174.539 165.875 1.00 28.83 117 LEU A CA 1
ATOM 1203 C C . LEU A 1 123 ? 153.258 174.077 164.620 1.00 28.83 117 LEU A C 1
ATOM 1204 O O . LEU A 1 123 ? 154.407 173.633 164.682 1.00 28.83 117 LEU A O 1
ATOM 1220 N N . GLU A 1 124 ? 152.586 174.168 163.470 1.00 29.47 118 GLU A N 1
ATOM 1221 C CA . GLU A 1 124 ? 153.211 173.797 162.208 1.00 29.47 118 GLU A CA 1
ATOM 1222 C C . GLU A 1 124 ? 154.484 174.593 161.977 1.00 29.47 118 GLU A C 1
ATOM 1223 O O . GLU A 1 124 ? 155.469 174.046 161.475 1.00 29.47 118 GLU A O 1
ATOM 1235 N N . ASP A 1 125 ? 154.490 175.873 162.360 1.00 31.17 119 ASP A N 1
ATOM 1236 C CA . ASP A 1 125 ? 155.683 176.703 162.245 1.00 31.17 119 ASP A CA 1
ATOM 1237 C C . ASP A 1 125 ? 156.768 176.335 163.241 1.00 31.17 119 ASP A C 1
ATOM 1238 O O . ASP A 1 125 ? 157.887 176.829 163.104 1.00 31.17 119 ASP A O 1
ATOM 1247 N N . HIS A 1 126 ? 156.466 175.526 164.246 1.00 26.38 120 HIS A N 1
ATOM 1248 C CA . HIS A 1 126 ? 157.507 175.022 165.116 1.00 26.38 120 HIS A CA 1
ATOM 1249 C C . HIS A 1 126 ? 158.482 174.193 164.282 1.00 26.38 120 HIS A C 1
ATOM 1250 O O . HIS A 1 126 ? 158.064 173.488 163.360 1.00 26.38 120 HIS A O 1
ATOM 1264 N N . PRO A 1 127 ? 159.786 174.282 164.545 1.00 25.19 121 PRO A N 1
ATOM 1265 C CA . PRO A 1 127 ? 160.717 173.469 163.758 1.00 25.19 121 PRO A CA 1
ATOM 1266 C C . PRO A 1 127 ? 160.425 171.984 163.820 1.00 25.19 121 PRO A C 1
ATOM 1267 O O . PRO A 1 127 ? 160.245 171.366 162.766 1.00 25.19 121 PRO A O 1
ATOM 1278 N N . ASN A 1 128 ? 160.344 171.401 165.016 1.00 25.38 122 ASN A N 1
ATOM 1279 C CA . ASN A 1 128 ? 160.230 169.957 165.187 1.00 25.38 122 ASN A CA 1
ATOM 1280 C C . ASN A 1 128 ? 158.883 169.386 164.776 1.00 25.38 122 ASN A C 1
ATOM 1281 O O . ASN A 1 128 ? 158.771 168.168 164.635 1.00 25.38 122 ASN A O 1
ATOM 1292 N N . ILE A 1 129 ? 157.876 170.216 164.579 1.00 26.00 123 ILE A N 1
ATOM 1293 C CA . ILE A 1 129 ? 156.517 169.740 164.361 1.00 26.00 123 ILE A CA 1
ATOM 1294 C C . ILE A 1 129 ? 156.212 169.697 162.874 1.00 26.00 123 ILE A C 1
ATOM 1295 O O . ILE A 1 129 ? 155.921 170.718 162.246 1.00 26.00 123 ILE A O 1
ATOM 1311 N N . LYS A 1 130 ? 156.182 168.487 162.329 1.00 26.49 124 LYS A N 1
ATOM 1312 C CA . LYS A 1 130 ? 156.062 168.234 160.902 1.00 26.49 124 LYS A CA 1
ATOM 1313 C C . LYS A 1 130 ? 154.697 168.603 160.350 1.00 26.49 124 LYS A C 1
ATOM 1314 O O . LYS A 1 130 ? 154.613 169.291 159.335 1.00 26.49 124 LYS A O 1
ATOM 1333 N N . ARG A 1 131 ? 153.624 168.163 160.990 1.00 26.28 125 ARG A N 1
ATOM 1334 C CA . ARG A 1 131 ? 152.289 168.458 160.494 1.00 26.28 125 ARG A CA 1
ATOM 1335 C C . ARG A 1 131 ? 151.306 168.264 161.637 1.00 26.28 125 ARG A C 1
ATOM 1336 O O . ARG A 1 131 ? 151.552 167.498 162.565 1.00 26.28 125 ARG A O 1
ATOM 1357 N N . VAL A 1 132 ? 150.192 168.965 161.557 1.00 26.85 126 VAL A N 1
ATOM 1358 C CA . VAL A 1 132 ? 149.089 168.766 162.477 1.00 26.85 126 VAL A CA 1
ATOM 1359 C C . VAL A 1 132 ? 147.849 168.485 161.651 1.00 26.85 126 VAL A C 1
ATOM 1360 O O . VAL A 1 132 ? 147.499 169.256 160.753 1.00 26.85 126 VAL A O 1
ATOM 1373 N N . THR A 1 133 ? 147.189 167.374 161.962 1.00 25.60 127 THR A N 1
ATOM 1374 C CA . THR A 1 133 ? 146.030 166.893 161.233 1.00 25.60 127 THR A CA 1
ATOM 1375 C C . THR A 1 133 ? 144.979 166.488 162.249 1.00 25.60 127 THR A C 1
ATOM 1376 O O . THR A 1 133 ? 145.329 166.049 163.347 1.00 25.60 127 THR A O 1
ATOM 1387 N N . PRO A 1 134 ? 143.697 166.627 161.926 1.00 26.05 128 PRO A N 1
ATOM 1388 C CA . PRO A 1 134 ? 142.656 166.283 162.897 1.00 26.05 128 PRO A CA 1
ATOM 1389 C C . PRO A 1 134 ? 142.585 164.788 163.184 1.00 26.05 128 PRO A C 1
ATOM 1390 O O . PRO A 1 134 ? 142.946 163.949 162.354 1.00 26.05 128 PRO A O 1
ATOM 1401 N N . GLN A 1 135 ? 142.123 164.472 164.398 1.00 24.18 129 GLN A N 1
ATOM 1402 C CA . GLN A 1 135 ? 141.802 163.102 164.787 1.00 24.18 129 GLN A CA 1
ATOM 1403 C C . GLN A 1 135 ? 140.553 162.646 164.046 1.00 24.18 129 GLN A C 1
ATOM 1404 O O . GLN A 1 135 ? 139.597 163.409 163.889 1.00 24.18 129 GLN A O 1
ATOM 1418 N N . ARG A 1 136 ? 140.546 161.392 163.620 1.00 25.90 130 ARG A N 1
ATOM 1419 C CA . ARG A 1 136 ? 139.449 160.829 162.847 1.00 25.90 130 ARG A CA 1
ATOM 1420 C C . ARG A 1 136 ? 138.931 159.553 163.499 1.00 25.90 130 ARG A C 1
ATOM 1421 O O . ARG A 1 136 ? 139.693 158.810 164.125 1.00 25.90 130 ARG A O 1
ATOM 1442 N N . LYS A 1 137 ? 137.641 159.287 163.309 1.00 26.64 131 LYS A N 1
ATOM 1443 C CA . LYS A 1 137 ? 136.946 158.153 163.910 1.00 26.64 131 LYS A CA 1
ATOM 1444 C C . LYS A 1 137 ? 136.294 157.303 162.823 1.00 26.64 131 LYS A C 1
ATOM 1445 O O . LYS A 1 137 ? 135.330 157.739 162.188 1.00 26.64 131 LYS A O 1
ATOM 1464 N N . VAL A 1 138 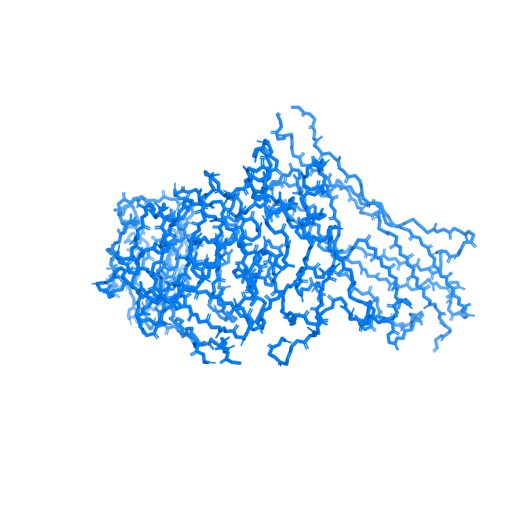? 136.783 156.077 162.646 1.00 25.82 132 VAL A N 1
ATOM 1465 C CA . VAL A 1 138 ? 136.320 155.192 161.582 1.00 25.82 132 VAL A CA 1
ATOM 1466 C C . VAL A 1 138 ? 135.393 154.126 162.152 1.00 25.82 132 VAL A C 1
ATOM 1467 O O . VAL A 1 138 ? 135.444 153.784 163.337 1.00 25.82 132 VAL A O 1
ATOM 1480 N N . PHE A 1 139 ? 134.539 153.600 161.278 1.00 28.20 133 PHE A N 1
ATOM 1481 C CA . PHE A 1 139 ? 133.517 152.620 161.622 1.00 28.20 133 PHE A CA 1
ATOM 1482 C C . PHE A 1 139 ? 133.479 151.543 160.543 1.00 28.20 133 PHE A C 1
ATOM 1483 O O . PHE A 1 139 ? 132.846 151.734 159.501 1.00 28.20 133 PHE A O 1
ATOM 1500 N N . ARG A 1 140 ? 134.142 150.414 160.798 1.00 26.53 134 ARG A N 1
ATOM 1501 C CA . ARG A 1 140 ? 134.169 149.288 159.860 1.00 26.53 134 ARG A CA 1
ATOM 1502 C C . ARG A 1 140 ? 132.839 148.558 159.935 1.00 26.53 134 ARG A C 1
ATOM 1503 O O . ARG A 1 140 ? 132.566 147.844 160.896 1.00 26.53 134 ARG A O 1
ATOM 1524 N N . SER A 1 141 ? 132.016 148.718 158.903 1.00 30.61 135 SER A N 1
ATOM 1525 C CA . SER A 1 141 ? 130.695 148.094 158.852 1.00 30.61 135 SER A CA 1
ATOM 1526 C C . SER A 1 141 ? 130.829 146.689 158.272 1.00 30.61 135 SER A C 1
ATOM 1527 O O . SER A 1 141 ? 131.009 146.490 157.071 1.00 30.61 135 SER A O 1
ATOM 1535 N N . LEU A 1 142 ? 130.756 145.694 159.153 1.00 29.45 136 LEU A N 1
ATOM 1536 C CA . LEU A 1 142 ? 130.665 144.305 158.715 1.00 29.45 136 LEU A CA 1
ATOM 1537 C C . LEU A 1 142 ? 129.204 143.912 158.563 1.00 29.45 136 LEU A C 1
ATOM 1538 O O . LEU A 1 142 ? 128.447 143.910 159.537 1.00 29.45 136 LEU A O 1
ATOM 1554 N N . LYS A 1 143 ? 128.809 143.590 157.337 1.00 33.66 137 LYS A N 1
ATOM 1555 C CA . LYS A 1 143 ? 127.414 143.308 157.020 1.00 33.66 137 LYS A CA 1
ATOM 1556 C C . LYS A 1 143 ? 127.274 141.924 156.394 1.00 33.66 137 LYS A C 1
ATOM 1557 O O . LYS A 1 143 ? 127.356 141.772 155.174 1.00 33.66 137 LYS A O 1
ATOM 1576 N N . ARG A 1 197 ? 135.008 123.050 151.718 1.00 28.10 191 ARG A N 1
ATOM 1577 C CA . ARG A 1 197 ? 136.297 123.175 151.054 1.00 28.10 191 ARG A CA 1
ATOM 1578 C C . ARG A 1 197 ? 137.414 123.406 152.051 1.00 28.10 191 ARG A C 1
ATOM 1579 O O . ARG A 1 197 ? 137.324 124.289 152.891 1.00 28.10 191 ARG A O 1
ATOM 1600 N N . GLN A 1 198 ? 138.469 122.603 151.959 1.00 25.16 192 GLN A N 1
ATOM 1601 C CA . GLN A 1 198 ? 139.735 122.939 152.591 1.00 25.16 192 GLN A CA 1
ATOM 1602 C C . GLN A 1 198 ? 140.445 123.891 151.640 1.00 25.16 192 GLN A C 1
ATOM 1603 O O . GLN A 1 198 ? 141.080 123.470 150.672 1.00 25.16 192 GLN A O 1
ATOM 1617 N N . VAL A 1 199 ? 140.315 125.187 151.921 1.00 24.38 193 VAL A N 1
ATOM 1618 C CA . VAL A 1 199 ? 140.755 126.213 150.984 1.00 24.38 193 VAL A CA 1
ATOM 1619 C C . VAL A 1 199 ? 142.275 126.205 150.858 1.00 24.38 193 VAL A C 1
ATOM 1620 O O . VAL A 1 199 ? 142.822 126.446 149.777 1.00 24.38 193 VAL A O 1
ATOM 1633 N N . ALA A 1 200 ? 142.984 125.927 151.951 1.00 22.87 194 ALA A N 1
ATOM 1634 C CA . ALA A 1 200 ? 144.438 125.804 151.861 1.00 22.87 194 ALA A CA 1
ATOM 1635 C C . ALA A 1 200 ? 144.836 124.587 151.036 1.00 22.87 194 ALA A C 1
ATOM 1636 O O . ALA A 1 200 ? 145.923 124.557 150.452 1.00 22.87 194 ALA A O 1
ATOM 1643 N N . GLN A 1 201 ? 143.968 123.569 150.994 1.00 24.17 195 GLN A N 1
ATOM 1644 C CA . GLN A 1 201 ? 144.189 122.370 150.184 1.00 24.17 195 GLN A CA 1
ATOM 1645 C C . GLN A 1 201 ? 143.626 122.538 148.778 1.00 24.17 195 GLN A C 1
ATOM 1646 O O . GLN A 1 201 ? 144.192 122.011 147.819 1.00 24.17 195 GLN A O 1
ATOM 1660 N N . THR A 1 202 ? 142.513 123.255 148.642 1.00 25.16 196 THR A N 1
ATOM 1661 C CA . THR A 1 202 ? 142.022 123.659 147.333 1.00 25.16 196 THR A CA 1
ATOM 1662 C C . THR A 1 202 ? 143.037 124.523 146.593 1.00 25.16 196 THR A C 1
ATOM 1663 O O . THR A 1 202 ? 143.001 124.576 145.361 1.00 25.16 196 THR A O 1
ATOM 1674 N N . LEU A 1 203 ? 143.928 125.197 147.320 1.00 23.03 197 LEU A N 1
ATOM 1675 C CA . LEU A 1 203 ? 145.111 125.851 146.777 1.00 23.03 197 LEU A CA 1
ATOM 1676 C C . LEU A 1 203 ? 146.354 124.975 146.859 1.00 23.03 197 LEU A C 1
ATOM 1677 O O . LEU A 1 203 ? 147.457 125.448 146.556 1.00 23.03 197 LEU A O 1
ATOM 1693 N N . GLN A 1 204 ? 146.217 123.729 147.295 1.00 22.71 198 GLN A N 1
ATOM 1694 C CA . GLN A 1 204 ? 147.342 122.802 147.410 1.00 22.71 198 GLN A CA 1
ATOM 1695 C C . GLN A 1 204 ? 148.417 123.305 148.362 1.00 22.71 198 GLN A C 1
ATOM 1696 O O . GLN A 1 204 ? 149.606 123.105 148.126 1.00 22.71 198 GLN A O 1
ATOM 1710 N N . ALA A 1 205 ? 148.017 123.948 149.464 1.00 21.81 199 ALA A N 1
ATOM 1711 C CA . ALA A 1 205 ? 148.981 124.229 150.529 1.00 21.81 199 ALA A CA 1
ATOM 1712 C C . ALA A 1 205 ? 149.389 122.958 151.248 1.00 21.81 199 ALA A C 1
ATOM 1713 O O . ALA A 1 205 ? 150.350 122.968 152.008 1.00 21.81 199 ALA A O 1
ATOM 1720 N N . ASP A 1 206 ? 148.650 121.863 151.025 1.00 22.48 200 ASP A N 1
ATOM 1721 C CA . ASP A 1 206 ? 149.076 120.531 151.430 1.00 22.48 200 ASP A CA 1
ATOM 1722 C C . ASP A 1 206 ? 150.466 120.196 150.904 1.00 22.48 200 ASP A C 1
ATOM 1723 O O . ASP A 1 206 ? 151.299 119.628 151.622 1.00 22.48 200 ASP A O 1
ATOM 1732 N N . VAL A 1 207 ? 150.721 120.515 149.631 1.00 21.80 201 VAL A N 1
ATOM 1733 C CA . VAL A 1 207 ? 152.006 120.194 149.022 1.00 21.80 201 VAL A CA 1
ATOM 1734 C C . VAL A 1 207 ? 153.124 120.955 149.716 1.00 21.80 201 VAL A C 1
ATOM 1735 O O . VAL A 1 207 ? 154.231 120.436 149.894 1.00 21.80 201 VAL A O 1
ATOM 1748 N N . LEU A 1 208 ? 152.856 122.199 150.113 1.00 20.87 202 LEU A N 1
ATOM 1749 C CA . LEU A 1 208 ? 153.829 122.942 150.904 1.00 20.87 202 LEU A CA 1
ATOM 1750 C C . LEU A 1 208 ? 153.947 122.379 152.314 1.00 20.87 202 LEU A C 1
ATOM 1751 O O . LEU A 1 208 ? 155.060 122.122 152.787 1.00 20.87 202 LEU A O 1
ATOM 1767 N N . TRP A 1 209 ? 152.817 122.122 152.979 1.00 20.87 203 TRP A N 1
ATOM 1768 C CA . TRP A 1 209 ? 152.848 121.401 154.251 1.00 20.87 203 TRP A CA 1
ATOM 1769 C C . TRP A 1 209 ? 153.619 120.106 154.106 1.00 20.87 203 TRP A C 1
ATOM 1770 O O . TRP A 1 209 ? 154.453 119.776 154.952 1.00 20.87 203 TRP A O 1
ATOM 1791 N N . GLN A 1 210 ? 153.367 119.369 153.021 1.00 21.74 204 GLN A N 1
ATOM 1792 C CA . GLN A 1 210 ? 154.054 118.099 152.815 1.00 21.74 204 GLN A CA 1
ATOM 1793 C C . GLN A 1 210 ? 155.567 118.281 152.766 1.00 21.74 204 GLN A C 1
ATOM 1794 O O . GLN A 1 210 ? 156.301 117.476 153.343 1.00 21.74 204 GLN A O 1
ATOM 1808 N N . MET A 1 211 ? 156.047 119.326 152.095 1.00 22.69 205 MET A N 1
ATOM 1809 C CA . MET A 1 211 ? 157.471 119.636 152.073 1.00 22.69 205 MET A CA 1
ATOM 1810 C C . MET A 1 211 ? 158.011 120.050 153.433 1.00 22.69 205 MET A C 1
ATOM 1811 O O . MET A 1 211 ? 159.226 119.978 153.643 1.00 22.69 205 MET A O 1
ATOM 1825 N N . GLY A 1 212 ? 157.152 120.483 154.352 1.00 21.71 206 GLY A N 1
ATOM 1826 C CA . GLY A 1 212 ? 157.602 121.017 155.620 1.00 21.71 206 GLY A CA 1
ATOM 1827 C C . GLY A 1 212 ? 157.540 122.522 155.718 1.00 21.71 206 GLY A C 1
ATOM 1828 O O . GLY A 1 212 ? 158.339 123.112 156.447 1.00 21.71 206 GLY A O 1
ATOM 1832 N N . TYR A 1 213 ? 156.641 123.162 154.980 1.00 19.98 207 TYR A N 1
ATOM 1833 C CA . TYR A 1 213 ? 156.393 124.590 155.097 1.00 19.98 207 TYR A CA 1
ATOM 1834 C C . TYR A 1 213 ? 155.003 124.771 155.672 1.00 19.98 207 TYR A C 1
ATOM 1835 O O . TYR A 1 213 ? 154.015 124.374 155.052 1.00 19.98 207 TYR A O 1
ATOM 1853 N N . THR A 1 214 ? 154.940 125.394 156.844 1.00 20.41 208 THR A N 1
ATOM 1854 C CA . THR A 1 214 ? 153.692 125.546 157.578 1.00 20.41 208 THR A CA 1
ATOM 1855 C C . THR A 1 214 ? 153.499 126.963 158.105 1.00 20.41 208 THR A C 1
ATOM 1856 O O . THR A 1 214 ? 152.388 127.310 158.520 1.00 20.41 208 THR A O 1
ATOM 1867 N N . GLY A 1 215 ? 154.529 127.801 158.071 1.00 19.55 209 GLY A N 1
ATOM 1868 C CA . GLY A 1 215 ? 154.440 129.164 158.549 1.00 19.55 209 GLY A CA 1
ATOM 1869 C C . GLY A 1 215 ? 155.341 129.468 159.720 1.00 19.55 209 GLY A C 1
ATOM 1870 O O . GLY A 1 215 ? 155.156 130.502 160.361 1.00 19.55 209 GLY A O 1
ATOM 1874 N N . ALA A 1 216 ? 156.310 128.605 159.999 1.00 20.36 210 ALA A N 1
ATOM 1875 C CA . ALA A 1 216 ? 157.137 128.754 161.182 1.00 20.36 210 ALA A CA 1
ATOM 1876 C C . ALA A 1 216 ? 157.941 130.041 161.116 1.00 20.36 210 ALA A C 1
ATOM 1877 O O . ALA A 1 216 ? 158.431 130.434 160.057 1.00 20.36 210 ALA A O 1
ATOM 1884 N N . ASN A 1 217 ? 158.070 130.696 162.268 1.00 20.01 211 ASN A N 1
ATOM 1885 C CA . ASN A 1 217 ? 158.901 131.883 162.419 1.00 20.01 211 ASN A CA 1
ATOM 1886 C C . ASN A 1 217 ? 158.538 132.966 161.410 1.00 20.01 211 ASN A C 1
ATOM 1887 O O . ASN A 1 217 ? 159.412 133.641 160.870 1.00 20.01 211 ASN A O 1
ATOM 1898 N N . VAL A 1 218 ? 157.251 133.138 161.149 1.00 18.06 212 VAL A N 1
ATOM 1899 C CA . VAL A 1 218 ? 156.744 134.245 160.359 1.00 18.06 212 VAL A CA 1
ATOM 1900 C C . VAL A 1 218 ? 155.726 134.949 161.232 1.00 18.06 212 VAL A C 1
ATOM 1901 O O . VAL A 1 218 ? 154.694 134.369 161.579 1.00 18.06 212 VAL A O 1
ATOM 1914 N N . ARG A 1 219 ? 156.017 136.193 161.593 1.00 17.94 213 ARG A N 1
ATOM 1915 C CA . ARG A 1 219 ? 155.132 136.969 162.444 1.00 17.94 213 ARG A CA 1
ATOM 1916 C C . ARG A 1 219 ? 154.089 137.641 161.575 1.00 17.94 213 ARG A C 1
ATOM 1917 O O . ARG A 1 219 ? 154.391 138.591 160.855 1.00 17.94 213 ARG A O 1
ATOM 1938 N N . VAL A 1 220 ? 152.876 137.139 161.624 1.00 16.67 214 VAL A N 1
ATOM 1939 C CA . VAL A 1 220 ? 151.750 137.747 160.941 1.00 16.67 214 VAL A CA 1
ATOM 1940 C C . VAL A 1 220 ? 150.943 138.440 162.017 1.00 16.67 214 VAL A C 1
ATOM 1941 O O . VAL A 1 220 ? 150.976 138.027 163.178 1.00 16.67 214 VAL A O 1
ATOM 1954 N N . ALA A 1 221 ? 150.253 139.511 161.646 1.00 17.21 215 ALA A N 1
ATOM 1955 C CA . ALA A 1 221 ? 149.497 140.314 162.586 1.00 17.21 215 ALA A CA 1
ATOM 1956 C C . ALA A 1 221 ? 148.127 140.613 162.007 1.00 17.21 215 ALA A C 1
ATOM 1957 O O . ALA A 1 221 ? 147.995 140.883 160.813 1.00 17.21 215 ALA A O 1
ATOM 1964 N N . VAL A 1 222 ? 147.117 140.573 162.853 1.00 18.26 216 VAL A N 1
ATOM 1965 C CA . VAL A 1 222 ? 145.745 140.788 162.441 1.00 18.26 216 VAL A CA 1
ATOM 1966 C C . VAL A 1 222 ? 145.299 142.080 163.102 1.00 18.26 216 VAL A C 1
ATOM 1967 O O . VAL A 1 222 ? 145.318 142.194 164.331 1.00 18.26 216 VAL A O 1
ATOM 1980 N N . PHE A 1 223 ? 144.920 143.062 162.293 1.00 17.80 217 PHE A N 1
ATOM 1981 C CA . PHE A 1 223 ? 144.417 144.329 162.807 1.00 17.80 217 PHE A CA 1
ATOM 1982 C C . PHE A 1 223 ? 142.906 144.234 162.741 1.00 17.80 217 PHE A C 1
ATOM 1983 O O . PHE A 1 223 ? 142.275 144.625 161.764 1.00 17.80 217 PHE A O 1
ATOM 2000 N N . ASP A 1 224 ? 142.330 143.699 163.810 1.00 21.58 218 ASP A N 1
ATOM 2001 C CA . ASP A 1 224 ? 140.920 143.344 163.844 1.00 21.58 218 ASP A CA 1
ATOM 2002 C C . ASP A 1 224 ? 140.393 143.412 165.275 1.00 21.58 218 ASP A C 1
ATOM 2003 O O . ASP A 1 224 ? 140.958 144.130 166.100 1.00 21.58 218 ASP A O 1
ATOM 2012 N N . THR A 1 225 ? 139.296 142.712 165.576 1.00 22.91 219 THR A N 1
ATOM 2013 C CA . THR A 1 225 ? 138.634 142.842 166.870 1.00 22.91 219 THR A CA 1
ATOM 2014 C C . THR A 1 225 ? 139.131 141.864 167.930 1.00 22.91 219 THR A C 1
ATOM 2015 O O . THR A 1 225 ? 138.418 141.630 168.907 1.00 22.91 219 THR A O 1
ATOM 2026 N N . GLY A 1 226 ? 140.324 141.319 167.794 1.00 21.00 220 GLY A N 1
ATOM 2027 C CA . GLY A 1 226 ? 140.874 140.469 168.828 1.00 21.00 220 GLY A CA 1
ATOM 2028 C C . GLY A 1 226 ? 140.603 138.983 168.629 1.00 21.00 220 GLY A C 1
ATOM 2029 O O . GLY A 1 226 ? 140.020 138.529 167.640 1.00 21.00 220 GLY A O 1
ATOM 2033 N N . LEU A 1 227 ? 141.058 138.219 169.621 1.00 21.29 221 LEU A N 1
ATOM 2034 C CA . LEU A 1 227 ? 141.034 136.763 169.613 1.00 21.29 221 LEU A CA 1
ATOM 2035 C C . LEU A 1 227 ? 140.922 136.278 171.052 1.00 21.29 221 LEU A C 1
ATOM 2036 O O . LEU A 1 227 ? 141.815 136.530 171.867 1.00 21.29 221 LEU A O 1
ATOM 2052 N N . SER A 1 228 ? 139.836 135.566 171.346 1.00 24.67 222 SER A N 1
ATOM 2053 C CA . SER A 1 228 ? 139.600 135.054 172.690 1.00 24.67 222 SER A CA 1
ATOM 2054 C C . SER A 1 228 ? 140.831 134.349 173.242 1.00 24.67 222 SER A C 1
ATOM 2055 O O . SER A 1 228 ? 141.672 133.829 172.506 1.00 24.67 222 SER A O 1
ATOM 2063 N N . GLU A 1 229 ? 140.930 134.350 174.567 1.00 25.90 223 GLU A N 1
ATOM 2064 C CA . GLU A 1 229 ? 142.134 133.865 175.225 1.00 25.90 223 GLU A CA 1
ATOM 2065 C C . GLU A 1 229 ? 142.233 132.355 175.134 1.00 25.90 223 GLU A C 1
ATOM 2066 O O . GLU A 1 229 ? 143.334 131.796 175.091 1.00 25.90 223 GLU A O 1
ATOM 2078 N N . LYS A 1 230 ? 141.095 131.673 175.101 1.00 25.93 224 LYS A N 1
ATOM 2079 C CA . LYS A 1 230 ? 141.069 130.223 175.224 1.00 25.93 224 LYS A CA 1
ATOM 2080 C C . LYS A 1 230 ? 140.549 129.561 173.954 1.00 25.93 224 LYS A C 1
ATOM 2081 O O . LYS A 1 230 ? 139.700 128.670 174.009 1.00 25.93 224 LYS A O 1
ATOM 2100 N N . HIS A 1 231 ? 141.054 130.000 172.802 1.00 22.96 225 HIS A N 1
ATOM 2101 C CA . HIS A 1 231 ? 140.678 129.401 171.528 1.00 22.96 225 HIS A CA 1
ATOM 2102 C C . HIS A 1 231 ? 141.574 128.201 171.210 1.00 22.96 225 HIS A C 1
ATOM 2103 O O . HIS A 1 231 ? 142.801 128.347 171.179 1.00 22.96 225 HIS A O 1
ATOM 2117 N N . PRO A 1 232 ? 141.006 127.017 170.947 1.00 22.98 226 PRO A N 1
ATOM 2118 C CA . PRO A 1 232 ? 141.827 125.829 170.681 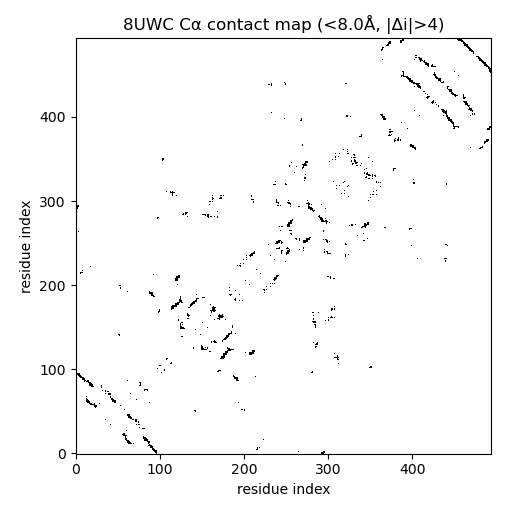1.00 22.98 226 PRO A CA 1
ATOM 2119 C C . PRO A 1 232 ? 142.373 125.683 169.259 1.00 22.98 226 PRO A C 1
ATOM 2120 O O . PRO A 1 232 ? 143.188 124.786 169.034 1.00 22.98 226 PRO A O 1
ATOM 2131 N N . HIS A 1 233 ? 141.979 126.509 168.301 1.00 22.68 227 HIS A N 1
ATOM 2132 C CA . HIS A 1 233 ? 142.404 126.324 166.920 1.00 22.68 227 HIS A CA 1
ATOM 2133 C C . HIS A 1 233 ? 143.752 126.936 166.632 1.00 22.68 227 HIS A C 1
ATOM 2134 O O . HIS A 1 233 ? 144.165 126.936 165.476 1.00 22.68 227 HIS A O 1
ATOM 2148 N N . PHE A 1 234 ? 144.421 127.496 167.631 1.00 19.93 228 PHE A N 1
ATOM 2149 C CA . PHE A 1 234 ? 145.697 128.168 167.449 1.00 19.93 228 PHE A CA 1
ATOM 2150 C C . PHE A 1 234 ? 146.700 127.606 168.436 1.00 19.93 228 PHE A C 1
ATOM 2151 O O . PHE A 1 234 ? 146.330 127.094 169.493 1.00 19.93 228 PHE A O 1
ATOM 2168 N N . LYS A 1 235 ? 147.973 127.674 168.075 1.00 21.67 229 LYS A N 1
ATOM 2169 C CA . LYS A 1 235 ? 149.025 127.142 168.926 1.00 21.67 229 LYS A CA 1
ATOM 2170 C C . LYS A 1 235 ? 150.128 128.126 169.261 1.00 21.67 229 LYS A C 1
ATOM 2171 O O . LYS A 1 235 ? 150.849 127.897 170.237 1.00 21.67 229 LYS A O 1
ATOM 2190 N N . ASN A 1 236 ? 150.292 129.200 168.493 1.00 21.32 230 ASN A N 1
ATOM 2191 C CA . ASN A 1 236 ? 151.421 130.100 168.681 1.00 21.32 230 ASN A CA 1
ATOM 2192 C C . ASN A 1 236 ? 150.964 131.547 168.635 1.00 21.32 230 ASN A C 1
ATOM 2193 O O . ASN A 1 236 ? 151.480 132.357 167.861 1.00 21.32 230 ASN A O 1
ATOM 2204 N N . VAL A 1 237 ? 149.951 131.881 169.431 1.00 20.24 231 VAL A N 1
ATOM 2205 C CA . VAL A 1 237 ? 149.639 133.281 169.695 1.00 20.24 231 VAL A CA 1
ATOM 2206 C C . VAL A 1 237 ? 150.725 133.818 170.621 1.00 20.24 231 VAL A C 1
ATOM 2207 O O . VAL A 1 237 ? 150.935 133.299 171.720 1.00 20.24 231 VAL A O 1
ATOM 2220 N N . LYS A 1 238 ? 151.436 134.844 170.162 1.00 20.68 232 LYS A N 1
ATOM 2221 C CA . LYS A 1 238 ? 152.488 135.456 170.957 1.00 20.68 232 LYS A CA 1
ATOM 2222 C C . LYS A 1 238 ? 151.922 136.542 171.870 1.00 20.68 232 LYS A C 1
ATOM 2223 O O . LYS A 1 238 ? 152.279 136.614 173.049 1.00 20.68 232 LYS A O 1
ATOM 2242 N N . GLU A 1 239 ? 151.027 137.382 171.349 1.00 20.93 233 GLU A N 1
ATOM 2243 C CA . GLU A 1 239 ? 150.532 138.510 172.118 1.00 20.93 233 GLU A CA 1
ATOM 2244 C C . GLU A 1 239 ? 149.174 138.965 171.604 1.00 20.93 233 GLU A C 1
ATOM 2245 O O . GLU A 1 239 ? 148.844 138.784 170.433 1.00 20.93 233 GLU A O 1
ATOM 2257 N N . ARG A 1 240 ? 148.401 139.580 172.497 1.00 22.07 234 ARG A N 1
ATOM 2258 C CA . ARG A 1 240 ? 147.100 140.179 172.198 1.00 22.07 234 ARG A CA 1
ATOM 2259 C C . ARG A 1 240 ? 147.056 141.617 172.718 1.00 22.07 234 ARG A C 1
ATOM 2260 O O . ARG A 1 240 ? 146.182 141.998 173.497 1.00 22.07 234 ARG A O 1
ATOM 2281 N N . THR A 1 241 ? 148.039 142.424 172.333 1.00 18.24 235 THR A N 1
ATOM 2282 C CA . THR A 1 241 ? 148.025 143.843 172.676 1.00 18.24 235 THR A CA 1
ATOM 2283 C C . THR A 1 241 ? 146.686 144.469 172.317 1.00 18.24 235 THR A C 1
ATOM 2284 O O . THR A 1 241 ? 146.000 144.027 171.398 1.00 18.24 235 THR A O 1
ATOM 2295 N N . ASN A 1 242 ? 146.303 145.486 173.067 1.00 18.45 236 ASN A N 1
ATOM 2296 C CA . ASN A 1 242 ? 145.074 146.213 172.803 1.00 18.45 236 ASN A CA 1
ATOM 2297 C C . ASN A 1 242 ? 145.367 147.702 172.618 1.00 18.45 236 ASN A C 1
ATOM 2298 O O . ASN A 1 242 ? 146.362 148.235 173.119 1.00 18.45 236 ASN A O 1
ATOM 2309 N N . TRP A 1 243 ? 144.491 148.347 171.853 1.00 16.59 237 TRP A N 1
ATOM 2310 C CA . TRP A 1 243 ? 144.625 149.738 171.435 1.00 16.59 237 TRP A CA 1
ATOM 2311 C C . TRP A 1 243 ? 143.303 150.468 171.490 1.00 16.59 237 TRP A C 1
ATOM 2312 O O . TRP A 1 243 ? 143.267 151.657 171.181 1.00 16.59 237 TRP A O 1
ATOM 2333 N N . THR A 1 244 ? 142.225 149.813 171.878 1.00 19.90 238 THR A N 1
ATOM 2334 C CA . THR A 1 244 ? 140.938 150.460 172.025 1.00 19.90 238 THR A CA 1
ATOM 2335 C C . THR A 1 244 ? 140.764 150.957 173.456 1.00 19.90 238 THR A C 1
ATOM 2336 O O . THR A 1 244 ? 141.554 150.656 174.353 1.00 19.90 238 THR A O 1
ATOM 2347 N N . ASN A 1 245 ? 139.702 151.733 173.661 1.00 22.63 239 ASN A N 1
ATOM 2348 C CA . ASN A 1 245 ? 139.320 152.119 175.009 1.00 22.63 239 ASN A CA 1
ATOM 2349 C C . ASN A 1 245 ? 138.561 151.016 175.743 1.00 22.63 239 ASN A C 1
ATOM 2350 O O . ASN A 1 245 ? 138.507 151.038 176.976 1.00 22.63 239 ASN A O 1
ATOM 2361 N N . GLU A 1 246 ? 138.006 150.044 175.024 1.00 24.75 240 GLU A N 1
ATOM 2362 C CA . GLU A 1 246 ? 137.381 148.895 175.660 1.00 24.75 240 GLU A CA 1
ATOM 2363 C C . GLU A 1 246 ? 138.439 147.986 176.271 1.00 24.75 240 GLU A C 1
ATOM 2364 O O . GLU A 1 246 ? 139.498 147.755 175.680 1.00 24.75 240 GLU A O 1
ATOM 2376 N N . ARG A 1 247 ? 138.129 147.451 177.446 1.00 27.94 241 ARG A N 1
ATOM 2377 C CA . ARG A 1 247 ? 139.057 146.648 178.237 1.00 27.94 241 ARG A CA 1
ATOM 2378 C C . ARG A 1 247 ? 138.843 145.160 177.984 1.00 27.94 241 ARG A C 1
ATOM 2379 O O . ARG A 1 247 ? 138.448 144.398 178.866 1.00 27.94 241 ARG A O 1
ATOM 2400 N N . THR A 1 248 ? 139.099 144.750 176.743 1.00 25.05 242 THR A N 1
ATOM 2401 C CA . THR A 1 248 ? 138.958 143.366 176.322 1.00 25.05 242 THR A CA 1
ATOM 2402 C C . THR A 1 248 ? 140.025 143.083 175.275 1.00 25.05 242 THR A C 1
ATOM 2403 O O . THR A 1 248 ? 140.290 143.923 174.414 1.00 25.05 242 THR A O 1
ATOM 2414 N N . LEU A 1 249 ? 140.653 141.910 175.371 1.00 23.17 243 LEU A N 1
ATOM 2415 C CA . LEU A 1 249 ? 141.542 141.421 174.326 1.00 23.17 243 LEU A CA 1
ATOM 2416 C C . LEU A 1 249 ? 140.872 140.396 173.422 1.00 23.17 243 LEU A C 1
ATOM 2417 O O . LEU A 1 249 ? 141.398 140.108 172.342 1.00 23.17 243 LEU A O 1
ATOM 2433 N N . ASP A 1 250 ? 139.715 139.878 173.831 1.00 25.24 244 ASP A N 1
ATOM 2434 C CA . ASP A 1 250 ? 138.983 138.812 173.166 1.00 25.24 244 ASP A CA 1
ATOM 2435 C C . ASP A 1 250 ? 138.196 139.344 171.971 1.00 25.24 244 ASP A C 1
ATOM 2436 O O . ASP A 1 250 ? 138.034 140.552 171.787 1.00 25.24 244 ASP A O 1
ATOM 2445 N N . ASP A 1 251 ? 137.676 138.416 171.168 1.00 25.32 245 ASP A N 1
ATOM 2446 C CA . ASP A 1 251 ? 136.867 138.757 169.999 1.00 25.32 245 ASP A CA 1
ATOM 2447 C C . ASP A 1 251 ? 135.379 138.634 170.319 1.00 25.32 245 ASP A C 1
ATOM 2448 O O . ASP A 1 251 ? 134.917 137.577 170.761 1.00 25.32 245 ASP A O 1
ATOM 2457 N N . GLY A 1 252 ? 134.625 139.705 170.074 1.00 27.86 246 GLY A N 1
ATOM 2458 C CA . GLY A 1 252 ? 133.200 139.709 170.334 1.00 27.86 246 GLY A CA 1
ATOM 2459 C C . GLY A 1 252 ? 132.296 139.473 169.140 1.00 27.86 246 GLY A C 1
ATOM 2460 O O . GLY A 1 252 ? 131.089 139.285 169.324 1.00 27.86 246 GLY A O 1
ATOM 2464 N N . LEU A 1 253 ? 132.830 139.496 167.916 1.00 27.92 247 LEU A N 1
ATOM 2465 C CA . LEU A 1 253 ? 132.043 139.137 166.734 1.00 27.92 247 LEU A CA 1
ATOM 2466 C C . LEU A 1 253 ? 132.689 138.068 165.863 1.00 27.92 247 LEU A C 1
ATOM 2467 O O . LEU A 1 253 ? 131.965 137.372 165.145 1.00 27.92 247 LEU A O 1
ATOM 2483 N N . GLY A 1 254 ? 134.007 137.909 165.887 1.00 24.47 248 GLY A N 1
ATOM 2484 C CA .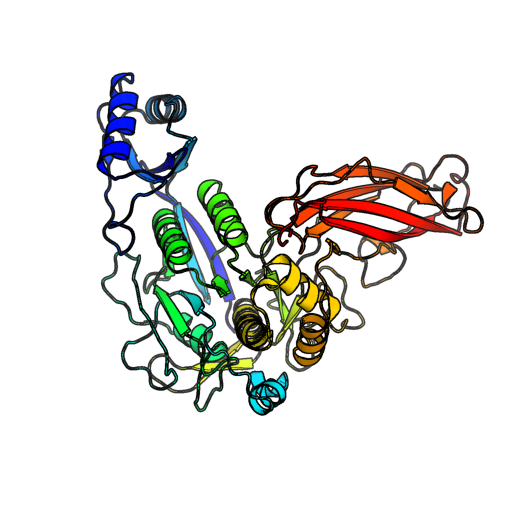 GLY A 1 254 ? 134.677 136.819 165.217 1.00 24.47 248 GLY A CA 1
ATOM 2485 C C . GLY A 1 254 ? 135.614 137.228 164.109 1.00 24.47 248 GLY A C 1
ATOM 2486 O O . GLY A 1 254 ? 136.652 136.579 163.948 1.00 24.47 248 GLY A O 1
ATOM 2490 N N . HIS A 1 255 ? 135.298 138.288 163.354 1.00 25.00 249 HIS A N 1
ATOM 2491 C CA . HIS A 1 255 ? 136.051 138.605 162.140 1.00 25.00 249 HIS A CA 1
ATOM 2492 C C . HIS A 1 255 ? 137.540 138.399 162.345 1.00 25.00 249 HIS A C 1
ATOM 2493 O O . HIS A 1 255 ? 138.207 137.771 161.513 1.00 25.00 249 HIS A O 1
ATOM 2508 N N . GLY A 1 256 ? 138.082 138.899 163.449 1.00 21.25 250 GLY A N 1
ATOM 2509 C CA . GLY A 1 256 ? 139.481 138.658 163.731 1.00 21.25 250 GLY A CA 1
ATOM 2510 C C . GLY A 1 256 ? 139.790 137.188 163.896 1.00 21.25 250 GLY A C 1
ATOM 2511 O O . GLY A 1 256 ? 140.856 136.722 163.489 1.00 21.25 250 GLY A O 1
ATOM 2515 N N . THR A 1 257 ? 138.867 136.441 164.514 1.00 22.16 251 THR A N 1
ATOM 2516 C CA . THR A 1 257 ? 139.029 134.999 164.683 1.00 22.16 251 THR A CA 1
ATOM 2517 C C . THR A 1 257 ? 138.981 134.278 163.340 1.00 22.16 251 THR A C 1
ATOM 2518 O O . THR A 1 257 ? 139.793 133.392 163.078 1.00 22.16 251 THR A O 1
ATOM 2529 N N . PHE A 1 258 ? 138.067 134.675 162.462 1.00 22.92 252 PHE A N 1
ATOM 2530 C CA . PHE A 1 258 ? 138.024 134.111 161.117 1.00 22.92 252 PHE A CA 1
ATOM 2531 C C . PHE A 1 258 ? 139.330 134.363 160.364 1.00 22.92 252 PHE A C 1
ATOM 2532 O O . PHE A 1 258 ? 139.892 133.445 159.753 1.00 22.92 252 PHE A O 1
ATOM 2549 N N . VAL A 1 259 ? 139.841 135.599 160.423 1.00 19.14 253 VAL A N 1
ATOM 2550 C CA . VAL A 1 259 ? 141.076 135.945 159.720 1.00 19.14 253 VAL A CA 1
ATOM 2551 C C . VAL A 1 259 ? 142.247 135.140 160.269 1.00 19.14 253 VAL A C 1
ATOM 2552 O O . VAL A 1 259 ? 143.034 134.547 159.514 1.00 19.14 253 VAL A O 1
ATOM 2565 N N . ALA A 1 260 ? 142.383 135.108 161.598 1.00 18.88 254 ALA A N 1
ATOM 2566 C CA . ALA A 1 260 ? 143.481 134.364 162.199 1.00 18.88 254 ALA A CA 1
ATOM 2567 C C . ALA A 1 260 ? 143.383 132.888 161.858 1.00 18.88 254 ALA A C 1
ATOM 2568 O O . ALA A 1 260 ? 144.401 132.220 161.696 1.00 18.88 254 ALA A O 1
ATOM 2575 N N . GLY A 1 261 ? 142.165 132.353 161.802 1.00 20.11 255 GLY A N 1
ATOM 2576 C CA . GLY A 1 261 ? 141.995 130.947 161.482 1.00 20.11 255 GLY A CA 1
ATOM 2577 C C . GLY A 1 261 ? 142.414 130.622 160.064 1.00 20.11 255 GLY A C 1
ATOM 2578 O O . GLY A 1 261 ? 143.171 129.683 159.828 1.00 20.11 255 GLY A O 1
ATOM 2582 N N . VAL A 1 262 ? 141.950 131.418 159.102 1.00 19.79 256 VAL A N 1
ATOM 2583 C CA . VAL A 1 262 ? 142.388 131.230 157.722 1.00 19.79 256 VAL A CA 1
ATOM 2584 C C . VAL A 1 262 ? 143.910 131.269 157.639 1.00 19.79 256 VAL A C 1
ATOM 2585 O O . VAL A 1 262 ? 144.529 130.417 156.998 1.00 19.79 256 VAL A O 1
ATOM 2598 N N . ILE A 1 263 ? 144.538 132.234 158.301 1.00 17.70 257 ILE A N 1
ATOM 2599 C CA . ILE A 1 263 ? 145.989 132.348 158.218 1.00 17.70 257 ILE A CA 1
ATOM 2600 C C . ILE A 1 263 ? 146.654 131.164 158.902 1.00 17.70 257 ILE A C 1
ATOM 2601 O O . ILE A 1 263 ? 147.637 130.596 158.409 1.00 17.70 257 ILE A O 1
ATOM 2617 N N . ALA A 1 264 ? 146.155 130.803 160.066 1.00 19.18 258 ALA A N 1
ATOM 2618 C CA . ALA A 1 264 ? 146.705 129.744 160.879 1.00 19.18 258 ALA A CA 1
ATOM 2619 C C . ALA A 1 264 ? 145.538 129.046 161.556 1.00 19.18 258 ALA A C 1
ATOM 2620 O O . ALA A 1 264 ? 144.501 129.651 161.798 1.00 19.18 258 ALA A O 1
ATOM 2627 N N . SER A 1 265 ? 145.673 127.756 161.762 1.00 21.25 259 SER A N 1
ATOM 2628 C CA . SER A 1 265 ? 144.636 126.925 162.360 1.00 21.25 259 SER A CA 1
ATOM 2629 C C . SER A 1 265 ? 145.177 125.516 162.355 1.00 21.25 259 SER A C 1
ATOM 2630 O O . SER A 1 265 ? 146.194 125.228 161.717 1.00 21.25 259 SER A O 1
ATOM 2638 N N . MET A 1 266 ? 144.531 124.659 163.128 1.00 24.08 260 MET A N 1
ATOM 2639 C CA . MET A 1 266 ? 144.879 123.250 163.097 1.00 24.08 260 MET A CA 1
ATOM 2640 C C . MET A 1 266 ? 143.666 122.365 163.341 1.00 24.08 260 MET A C 1
ATOM 2641 O O . MET A 1 266 ? 143.791 121.318 163.983 1.00 24.08 260 MET A O 1
ATOM 2655 N N . ARG A 1 267 ? 142.489 122.769 162.881 1.00 26.27 261 ARG A N 1
ATOM 2656 C CA . ARG A 1 267 ? 141.258 122.103 163.289 1.00 26.27 261 ARG A CA 1
ATOM 2657 C C . ARG A 1 267 ? 140.314 122.017 162.098 1.00 26.27 261 ARG A C 1
ATOM 2658 O O . ARG A 1 267 ? 140.724 122.125 160.938 1.00 26.27 261 ARG A O 1
ATOM 2679 N N . GLU A 1 268 ? 139.029 121.794 162.399 1.00 26.40 262 GLU A N 1
ATOM 2680 C CA . GLU A 1 268 ? 138.024 121.501 161.377 1.00 26.40 262 GLU A CA 1
ATOM 2681 C C . GLU A 1 268 ? 138.028 122.503 160.230 1.00 26.40 262 GLU A C 1
ATOM 2682 O O . GLU A 1 268 ? 137.573 122.178 159.131 1.00 26.40 262 GLU A O 1
ATOM 2694 N N . CYS A 1 269 ? 138.482 123.726 160.468 1.00 25.79 263 CYS A N 1
ATOM 2695 C CA . CYS A 1 269 ? 138.855 124.651 159.404 1.00 25.79 263 CYS A CA 1
ATOM 2696 C C . CYS A 1 269 ? 140.355 124.839 159.453 1.00 25.79 263 CYS A C 1
ATOM 2697 O O . CYS A 1 269 ? 140.874 125.422 160.406 1.00 25.79 263 CYS A O 1
ATOM 2704 N N . GLN A 1 270 ? 141.045 124.377 158.434 1.00 23.58 264 GLN A N 1
ATOM 2705 C CA . GLN A 1 270 ? 142.493 124.442 158.408 1.00 23.58 264 GLN A CA 1
ATOM 2706 C C . GLN A 1 270 ? 142.905 125.822 157.915 1.00 23.58 264 GLN A C 1
ATOM 2707 O O . GLN A 1 270 ? 142.302 126.362 156.980 1.00 23.58 264 GLN A O 1
ATOM 2721 N N . GLY A 1 271 ? 143.909 126.399 158.566 1.00 21.00 265 GLY A N 1
ATOM 2722 C CA . GLY A 1 271 ? 144.452 127.674 158.164 1.00 21.00 265 GLY A CA 1
ATOM 2723 C C . GLY A 1 271 ? 145.651 127.470 157.282 1.00 21.00 265 GLY A C 1
ATOM 2724 O O . GLY A 1 271 ? 146.311 126.437 157.348 1.00 21.00 265 GLY A O 1
ATOM 2728 N N . PHE A 1 272 ? 145.936 128.482 156.458 1.00 19.11 266 PHE A N 1
ATOM 2729 C CA . PHE A 1 272 ? 147.031 128.365 155.504 1.00 19.11 266 PHE A CA 1
ATOM 2730 C C . PHE A 1 272 ? 148.351 128.025 156.190 1.00 19.11 266 PHE A C 1
ATOM 2731 O O . PHE A 1 272 ? 149.115 127.192 155.696 1.00 19.11 266 PHE A O 1
ATOM 2748 N N . ALA A 1 273 ? 148.642 128.655 157.324 1.00 19.50 267 ALA A N 1
ATOM 2749 C CA . ALA A 1 273 ? 149.930 128.498 157.997 1.00 19.50 267 ALA A CA 1
ATOM 2750 C C . ALA A 1 273 ? 149.714 128.070 159.448 1.00 19.50 267 ALA A C 1
ATOM 2751 O O . ALA A 1 273 ? 149.448 128.901 160.322 1.00 19.50 267 ALA A O 1
ATOM 2758 N N . PRO A 1 274 ? 149.822 126.768 159.742 1.00 20.57 268 PRO A N 1
ATOM 2759 C CA . PRO A 1 274 ? 149.613 126.322 161.133 1.00 20.57 268 PRO A CA 1
ATOM 2760 C C . PRO A 1 274 ? 150.569 126.933 162.141 1.00 20.57 268 PRO A C 1
ATOM 2761 O O . PRO A 1 274 ? 150.130 127.406 163.195 1.00 20.57 268 PRO A O 1
ATOM 2772 N N . ASP A 1 275 ? 151.864 126.935 161.839 1.00 21.11 269 ASP A N 1
ATOM 2773 C CA . ASP A 1 275 ? 152.908 127.249 162.795 1.00 21.11 269 ASP A CA 1
ATOM 2774 C C . ASP A 1 275 ? 153.316 128.721 162.777 1.00 21.11 269 ASP A C 1
ATOM 2775 O O . ASP A 1 275 ? 154.438 129.043 163.171 1.00 21.11 269 ASP A O 1
ATOM 2784 N N . ALA A 1 276 ? 152.435 129.615 162.339 1.00 19.29 270 ALA A N 1
ATOM 2785 C CA . ALA A 1 276 ? 152.759 131.037 162.319 1.00 19.29 270 ALA A CA 1
ATOM 2786 C C . ALA A 1 276 ? 152.708 131.622 163.723 1.00 19.29 270 ALA A C 1
ATOM 2787 O O . ALA A 1 276 ? 151.926 131.188 164.574 1.00 19.29 270 ALA A O 1
ATOM 2794 N N . GLU A 1 277 ? 153.547 132.621 163.953 1.00 19.43 271 GLU A N 1
ATOM 2795 C CA . GLU A 1 277 ? 153.603 133.348 165.217 1.00 19.43 271 GLU A CA 1
ATOM 2796 C C . GLU A 1 277 ? 152.593 134.482 165.151 1.00 19.43 271 GLU A C 1
ATOM 2797 O O . GLU A 1 277 ? 152.813 135.488 164.482 1.00 19.43 271 GLU A O 1
ATOM 2809 N N . LEU A 1 278 ? 151.472 134.317 165.838 1.00 19.02 272 LEU A N 1
ATOM 2810 C CA . LEU A 1 278 ? 150.345 135.227 165.711 1.00 19.02 272 LEU A CA 1
ATOM 2811 C C . LEU A 1 278 ? 150.448 136.420 166.658 1.00 19.02 272 LEU A C 1
ATOM 2812 O O . LEU A 1 278 ? 150.872 136.286 167.808 1.00 19.02 272 LEU A O 1
ATOM 2828 N N . HIS A 1 279 ? 150.023 137.583 166.169 1.00 17.73 273 HIS A N 1
ATOM 2829 C CA . HIS A 1 279 ? 150.016 138.826 166.927 1.00 17.73 273 HIS A CA 1
ATOM 2830 C C . HIS A 1 279 ? 148.668 139.482 166.715 1.00 17.73 273 HIS A C 1
ATOM 2831 O O . HIS A 1 279 ? 148.334 139.879 165.596 1.00 17.73 273 HIS A O 1
ATOM 2845 N N . ILE A 1 280 ? 147.890 139.572 167.765 1.00 18.79 274 ILE A N 1
ATOM 2846 C CA . ILE A 1 280 ? 146.539 140.086 167.667 1.00 18.79 274 ILE A CA 1
ATOM 2847 C C . ILE A 1 280 ? 146.577 141.550 168.079 1.00 18.79 274 ILE A C 1
ATOM 2848 O O . ILE A 1 280 ? 147.160 141.903 169.112 1.00 18.79 274 ILE A O 1
ATOM 2864 N N . PHE A 1 281 ? 146.025 142.402 167.229 1.00 17.01 275 PHE A N 1
ATOM 2865 C CA . PHE A 1 281 ? 145.974 143.844 167.424 1.00 17.01 275 PHE A CA 1
ATOM 2866 C C . PHE A 1 281 ? 144.497 144.169 167.452 1.00 17.01 275 PHE A C 1
ATOM 2867 O O . PHE A 1 281 ? 143.876 144.323 166.400 1.00 17.01 275 PHE A O 1
ATOM 2884 N N . ARG A 1 282 ? 143.925 144.248 168.643 1.00 21.84 276 ARG A N 1
ATOM 2885 C CA . ARG A 1 282 ? 142.530 144.649 168.767 1.00 21.84 276 ARG A CA 1
ATOM 2886 C C . ARG A 1 282 ? 142.484 146.157 168.545 1.00 21.84 276 ARG A C 1
ATOM 2887 O O . ARG A 1 282 ? 142.611 146.961 169.471 1.00 21.84 276 ARG A O 1
ATOM 2908 N N . VAL A 1 283 ? 142.320 146.535 167.284 1.00 19.82 277 VAL A N 1
ATOM 2909 C CA . VAL A 1 283 ? 142.271 147.934 166.887 1.00 19.82 277 VAL A CA 1
ATOM 2910 C C . VAL A 1 283 ? 140.851 148.419 166.694 1.00 19.82 277 VAL A C 1
ATOM 2911 O O . VAL A 1 283 ? 140.639 149.632 166.565 1.00 19.82 277 VAL A O 1
ATOM 2924 N N . PHE A 1 284 ? 139.876 147.531 166.684 1.00 23.02 278 PHE A N 1
ATOM 2925 C CA . PHE A 1 284 ? 138.478 147.908 166.585 1.00 23.02 278 PHE A CA 1
ATOM 2926 C C . PHE A 1 284 ? 137.794 147.555 167.891 1.00 23.02 278 PHE A C 1
ATOM 2927 O O . PHE A 1 284 ? 138.203 146.614 168.577 1.00 23.02 278 PHE A O 1
ATOM 2944 N N . THR A 1 285 ? 136.796 148.345 168.264 1.00 23.71 279 THR A N 1
ATOM 2945 C CA . THR A 1 285 ? 136.004 147.980 169.417 1.00 23.71 279 THR A CA 1
ATOM 2946 C C . THR A 1 285 ? 135.051 146.850 169.038 1.00 23.71 279 THR A C 1
ATOM 2947 O O . THR A 1 285 ? 134.939 146.453 167.878 1.00 23.71 279 THR A O 1
ATOM 2958 N N . ASN A 1 286 ? 134.357 146.320 170.040 1.00 25.86 280 ASN A N 1
ATOM 2959 C CA . ASN A 1 286 ? 133.286 145.379 169.752 1.00 25.86 280 ASN A CA 1
ATOM 2960 C C . ASN A 1 286 ? 132.147 146.051 169.004 1.00 25.86 280 ASN A C 1
ATOM 2961 O O . ASN A 1 286 ? 131.173 145.382 168.651 1.00 25.86 280 ASN A O 1
ATOM 2972 N N . ASN A 1 287 ? 132.234 147.359 168.770 1.00 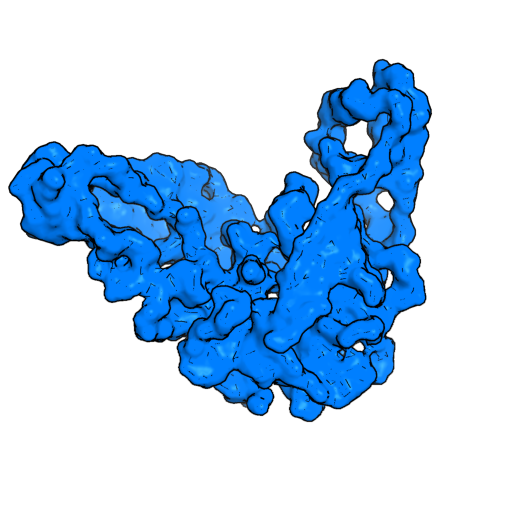26.51 281 ASN A N 1
ATOM 2973 C CA . ASN A 1 287 ? 131.328 148.047 167.865 1.00 26.51 281 ASN A CA 1
ATOM 2974 C C . ASN A 1 287 ? 132.004 148.474 166.565 1.00 26.51 281 ASN A C 1
ATOM 2975 O O . ASN A 1 287 ? 131.412 149.242 165.801 1.00 26.51 281 ASN A O 1
ATOM 2986 N N . GLN A 1 288 ? 133.223 148.002 166.299 1.00 25.10 282 GLN A N 1
ATOM 2987 C CA . GLN A 1 288 ? 133.904 148.226 165.020 1.00 25.10 282 GLN A CA 1
ATOM 2988 C C . GLN A 1 288 ? 134.354 149.676 164.842 1.00 25.10 282 GLN A C 1
ATOM 2989 O O . GLN A 1 288 ? 134.422 150.178 163.722 1.00 25.10 282 GLN A O 1
ATOM 3003 N N . VAL A 1 289 ? 134.678 150.356 165.932 1.00 24.01 283 VAL A N 1
ATOM 3004 C CA . VAL A 1 289 ? 135.101 151.750 165.904 1.00 24.01 283 VAL A CA 1
ATOM 3005 C C . VAL A 1 289 ? 136.592 151.825 166.174 1.00 24.01 283 VAL A C 1
ATOM 3006 O O . VAL A 1 289 ? 137.134 151.091 167.002 1.00 24.01 283 VAL A O 1
ATOM 3019 N N . SER A 1 290 ? 137.269 152.727 165.473 1.00 22.78 284 SER A N 1
ATOM 3020 C CA . SER A 1 290 ? 138.686 152.944 165.705 1.00 22.78 284 SER A CA 1
ATOM 3021 C C . SER A 1 290 ? 138.997 154.421 165.506 1.00 22.78 284 SER A C 1
ATOM 3022 O O . SER A 1 290 ? 138.119 155.225 165.185 1.00 22.78 284 SER A O 1
ATOM 3030 N N . TYR A 1 291 ? 140.259 154.778 165.745 1.00 23.14 285 TYR A N 1
ATOM 3031 C CA . TYR A 1 291 ? 140.731 156.151 165.626 1.00 23.14 285 TYR A CA 1
ATOM 3032 C C . TYR A 1 291 ? 142.091 156.133 164.963 1.00 23.14 285 TYR A C 1
ATOM 3033 O O . TYR A 1 291 ? 142.842 155.164 165.100 1.00 23.14 285 TYR A O 1
ATOM 3051 N N . THR A 1 292 ? 142.412 157.221 164.260 1.00 21.57 286 THR A N 1
ATOM 3052 C CA . THR A 1 292 ? 143.710 157.277 163.601 1.00 21.57 286 THR A CA 1
ATOM 3053 C C . THR A 1 292 ? 144.830 157.165 164.619 1.00 21.57 286 THR A C 1
ATOM 3054 O O . THR A 1 292 ? 145.821 156.490 164.364 1.00 21.57 286 THR A O 1
ATOM 3065 N N . SER A 1 293 ? 144.675 157.770 165.797 1.00 20.62 287 SER A N 1
ATOM 3066 C CA . SER A 1 293 ? 145.678 157.590 166.844 1.00 20.62 287 SER A CA 1
ATOM 3067 C C . SER A 1 293 ? 145.792 156.133 167.281 1.00 20.62 287 SER A C 1
ATOM 3068 O O . SER A 1 293 ? 146.899 155.650 167.525 1.00 20.62 287 SER A O 1
ATOM 3076 N N . TRP A 1 294 ? 144.666 155.413 167.408 1.00 20.32 288 TRP A N 1
ATOM 3077 C CA . TRP A 1 294 ? 144.772 153.986 167.730 1.00 20.32 288 TRP A CA 1
ATOM 3078 C C . TRP A 1 294 ? 145.570 153.264 166.660 1.00 20.32 288 TRP A C 1
ATOM 3079 O O . TRP A 1 294 ? 146.505 152.518 166.961 1.00 20.32 288 TRP A O 1
ATOM 3100 N N . PHE A 1 295 ? 145.227 153.504 165.394 1.00 19.61 289 PHE A N 1
ATOM 3101 C CA . PHE A 1 295 ? 145.930 152.841 164.308 1.00 19.61 289 PHE A CA 1
ATOM 3102 C C . PHE A 1 295 ? 147.394 153.235 164.268 1.00 19.61 289 PHE A C 1
ATOM 3103 O O . PHE A 1 295 ? 148.247 152.406 163.965 1.00 19.61 289 PHE A O 1
ATOM 3120 N N . LEU A 1 296 ? 147.706 154.496 164.574 1.00 18.84 290 LEU A N 1
ATOM 3121 C CA . LEU A 1 296 ? 149.086 154.963 164.528 1.00 18.84 290 LEU A CA 1
ATOM 3122 C C . LEU A 1 296 ? 149.910 154.351 165.656 1.00 18.84 290 LEU A C 1
ATOM 3123 O O . LEU A 1 296 ? 151.027 153.874 165.429 1.00 18.84 290 LEU A O 1
ATOM 3139 N N . ASP A 1 297 ? 149.365 154.332 166.875 1.00 16.27 291 ASP A N 1
ATOM 3140 C CA . ASP A 1 297 ? 150.030 153.649 167.980 1.00 16.27 291 ASP A CA 1
ATOM 3141 C C . ASP A 1 297 ? 150.227 152.168 167.670 1.00 16.27 291 ASP A C 1
ATOM 3142 O O . ASP A 1 297 ? 151.310 151.611 167.892 1.00 16.27 291 ASP A O 1
ATOM 3151 N N . ALA A 1 298 ? 149.184 151.517 167.147 1.00 15.92 292 ALA A N 1
ATOM 3152 C CA . ALA A 1 298 ? 149.265 150.101 166.802 1.00 15.92 292 ALA A CA 1
ATOM 3153 C C . ALA A 1 298 ? 150.281 149.848 165.684 1.00 15.92 292 ALA A C 1
ATOM 3154 O O . ALA A 1 298 ? 151.055 148.896 165.759 1.00 15.92 292 ALA A O 1
ATOM 3161 N N . PHE A 1 299 ? 150.303 150.698 164.645 1.00 17.47 293 PHE A N 1
ATOM 3162 C CA . PHE A 1 299 ? 151.303 150.570 163.585 1.00 17.47 293 PHE A CA 1
ATOM 3163 C C . PHE A 1 299 ? 152.705 150.749 164.133 1.00 17.47 293 PHE A C 1
ATOM 3164 O O . PHE A 1 299 ? 153.631 150.043 163.728 1.00 17.47 293 PHE A O 1
ATOM 3181 N N . ASN A 1 300 ? 152.884 151.702 165.048 1.00 16.76 294 ASN A N 1
ATOM 3182 C CA . ASN A 1 300 ? 154.186 151.899 165.667 1.00 16.76 294 ASN A CA 1
ATOM 3183 C C . ASN A 1 300 ? 154.625 150.663 166.424 1.00 16.76 294 ASN A C 1
ATOM 3184 O O . ASN A 1 300 ? 155.793 150.270 166.371 1.00 16.76 294 ASN A O 1
ATOM 3195 N N . TYR A 1 301 ? 153.701 150.046 167.155 1.00 17.20 295 TYR A N 1
ATOM 3196 C CA . TYR A 1 301 ? 154.043 148.822 167.861 1.00 17.20 295 TYR A CA 1
ATOM 3197 C C . TYR A 1 301 ? 154.263 147.663 166.892 1.00 17.20 295 TYR A C 1
ATOM 3198 O O . TYR A 1 301 ? 155.116 146.815 167.135 1.00 17.20 295 TYR A O 1
ATOM 3216 N N . ALA A 1 302 ? 153.527 147.625 165.784 1.00 16.21 296 ALA A N 1
ATOM 3217 C CA . ALA A 1 302 ? 153.801 146.646 164.735 1.00 16.21 296 ALA A CA 1
ATOM 3218 C C . ALA A 1 302 ? 155.212 146.812 164.175 1.00 16.21 296 ALA A C 1
ATOM 3219 O O . ALA A 1 302 ? 155.917 145.825 163.942 1.00 16.21 296 ALA A O 1
ATOM 3226 N N . ILE A 1 303 ? 155.641 148.062 163.970 1.00 16.43 297 ILE A N 1
ATOM 3227 C CA . ILE A 1 303 ? 157.008 148.335 163.535 1.00 16.43 297 ILE A CA 1
ATOM 3228 C C . ILE A 1 303 ? 158.006 147.861 164.586 1.00 16.43 297 ILE A C 1
ATOM 3229 O O . ILE A 1 303 ? 159.043 147.275 164.264 1.00 16.43 297 ILE A O 1
ATOM 3245 N N . LEU A 1 304 ? 157.725 148.144 165.857 1.00 17.87 298 LEU A N 1
ATOM 3246 C CA . LEU A 1 304 ? 158.614 147.702 166.928 1.00 17.87 298 LEU A CA 1
ATOM 3247 C C . LEU A 1 304 ? 158.677 146.182 167.001 1.00 17.87 298 LEU A C 1
ATOM 3248 O O . LEU A 1 304 ? 159.751 145.602 167.192 1.00 17.87 298 LEU A O 1
ATOM 3264 N N . LYS A 1 305 ? 157.530 145.528 166.851 1.00 17.60 299 LYS A N 1
ATOM 3265 C CA . LYS A 1 305 ? 157.396 144.080 166.830 1.00 17.60 299 LYS A CA 1
ATOM 3266 C C . LYS A 1 305 ? 158.040 143.449 165.606 1.00 17.60 299 LYS A C 1
ATOM 3267 O O . LYS A 1 305 ? 158.468 142.294 165.685 1.00 17.60 299 LYS A O 1
ATOM 3286 N N . LYS A 1 306 ? 158.130 144.181 164.492 1.00 17.29 300 LYS A N 1
ATOM 3287 C CA . LYS A 1 306 ? 158.732 143.683 163.257 1.00 17.29 300 LYS A CA 1
ATOM 3288 C C . LYS A 1 306 ? 157.863 142.603 162.623 1.00 17.29 300 LYS A C 1
ATOM 3289 O O . LYS A 1 306 ? 158.318 141.494 162.347 1.00 17.29 300 LYS A O 1
ATOM 3308 N N . ILE A 1 307 ? 156.604 142.948 162.364 1.00 17.14 301 ILE A N 1
ATOM 3309 C CA . ILE A 1 307 ? 155.659 141.954 161.902 1.00 17.14 301 ILE A CA 1
ATOM 3310 C C . ILE A 1 307 ? 155.758 141.794 160.385 1.00 17.14 301 ILE A C 1
ATOM 3311 O O . ILE A 1 307 ? 155.557 142.742 159.612 1.00 17.14 301 ILE A O 1
ATOM 3327 N N . ASP A 1 308 ? 156.082 140.569 159.955 1.00 17.74 302 ASP A N 1
ATOM 3328 C CA . ASP A 1 308 ? 156.360 140.262 158.556 1.00 17.74 302 ASP A CA 1
ATOM 3329 C C . ASP A 1 308 ? 155.162 140.472 157.648 1.00 17.74 302 ASP A C 1
ATOM 3330 O O . ASP A 1 308 ? 155.310 141.026 156.559 1.00 17.74 302 ASP A O 1
ATOM 3339 N N . VAL A 1 309 ? 153.983 140.045 158.067 1.00 16.32 303 VAL A N 1
ATOM 3340 C CA . VAL A 1 309 ? 152.781 140.101 157.253 1.00 16.32 303 VAL A CA 1
ATOM 3341 C C . VAL A 1 309 ? 151.696 140.768 158.077 1.00 16.32 303 VAL A C 1
ATOM 3342 O O . VAL A 1 309 ? 151.490 140.402 159.236 1.00 16.32 303 VAL A O 1
ATOM 3355 N N . LEU A 1 310 ? 150.986 141.714 157.482 1.00 17.93 304 LEU A N 1
ATOM 3356 C CA . LEU A 1 310 ? 149.909 142.419 158.162 1.00 17.93 304 LEU A CA 1
ATOM 3357 C C . LEU A 1 310 ? 148.657 142.370 157.312 1.00 17.93 304 LEU A C 1
ATOM 3358 O O . LEU A 1 310 ? 148.621 142.943 156.220 1.00 17.93 304 LEU A O 1
ATOM 3374 N N . ASN A 1 311 ? 147.622 141.738 157.826 1.00 19.47 305 ASN A N 1
ATOM 3375 C CA . ASN A 1 311 ? 146.324 141.780 157.177 1.00 19.47 305 ASN A CA 1
ATOM 3376 C C . ASN A 1 311 ? 145.563 142.978 157.730 1.00 19.47 305 ASN A C 1
ATOM 3377 O O . ASN A 1 311 ? 145.318 143.073 158.934 1.00 19.47 305 ASN A O 1
ATOM 3388 N N . LEU A 1 312 ? 145.190 143.882 156.842 1.00 22.08 306 LEU A N 1
ATOM 3389 C CA . LEU A 1 312 ? 144.652 145.181 157.193 1.00 22.08 306 LEU A CA 1
ATOM 3390 C C . LEU A 1 312 ? 143.248 145.290 156.634 1.00 22.08 306 LEU A C 1
ATOM 3391 O O . LEU A 1 312 ? 143.034 145.039 155.445 1.00 22.08 306 LEU A O 1
ATOM 3407 N N . SER A 1 313 ? 142.298 145.667 157.474 1.00 24.58 307 SER A N 1
ATOM 3408 C CA . SER A 1 313 ? 140.923 145.789 157.016 1.00 24.58 307 SER A CA 1
ATOM 3409 C C . SER A 1 313 ? 140.383 147.187 157.280 1.00 24.58 307 SER A C 1
ATOM 3410 O O . SER A 1 313 ? 139.244 147.352 157.724 1.00 24.58 307 SER A O 1
ATOM 3418 N N . ILE A 1 314 ? 141.187 148.201 157.001 1.00 25.35 308 ILE A N 1
ATOM 3419 C CA . ILE A 1 314 ? 140.798 149.583 157.234 1.00 25.35 308 ILE A CA 1
ATOM 3420 C C . ILE A 1 314 ? 140.851 150.332 155.914 1.00 25.35 308 ILE A C 1
ATOM 3421 O O . ILE A 1 314 ? 141.859 150.282 155.200 1.00 25.35 308 ILE A O 1
ATOM 3437 N N . GLY A 1 315 ? 139.770 151.022 155.599 1.00 29.69 309 GLY A N 1
ATOM 3438 C CA . GLY A 1 315 ? 139.684 151.794 154.385 1.00 29.69 309 GLY A CA 1
ATOM 3439 C C . GLY A 1 315 ? 138.958 153.093 154.629 1.00 29.69 309 GLY A C 1
ATOM 3440 O O . GLY A 1 315 ? 138.883 153.579 155.758 1.00 29.69 309 GLY A O 1
ATOM 3444 N N . GLY A 1 316 ? 138.411 153.652 153.552 1.00 32.23 310 GLY A N 1
ATOM 3445 C CA . GLY A 1 316 ? 137.716 154.918 153.607 1.00 32.23 310 GLY A CA 1
ATOM 3446 C C . GLY A 1 316 ? 138.575 156.057 153.086 1.00 32.23 310 GLY A C 1
ATOM 3447 O O . GLY A 1 316 ? 139.722 156.232 153.502 1.00 32.23 310 GLY A O 1
ATOM 3451 N N . PRO A 1 317 ? 138.035 156.867 152.170 1.00 34.58 311 PRO A N 1
ATOM 3452 C CA . PRO A 1 317 ? 138.880 157.890 151.535 1.00 34.58 311 PRO A CA 1
ATOM 3453 C C . PRO A 1 317 ? 139.480 158.879 152.520 1.00 34.58 311 PRO A C 1
ATOM 3454 O O . PRO A 1 317 ? 140.666 159.212 152.401 1.00 34.58 311 PRO A O 1
ATOM 3465 N N . ASP A 1 318 ? 138.704 159.347 153.500 1.00 30.96 312 ASP A N 1
ATOM 3466 C CA . ASP A 1 318 ? 139.201 160.364 154.421 1.00 30.96 312 ASP A CA 1
ATOM 3467 C C . ASP A 1 318 ? 140.176 159.776 155.433 1.00 30.96 312 ASP A C 1
ATOM 3468 O O . ASP A 1 318 ? 141.192 160.401 155.755 1.00 30.96 312 ASP A O 1
ATOM 3477 N N . PHE A 1 319 ? 139.892 158.575 155.939 1.00 25.82 313 PHE A N 1
ATOM 3478 C CA . PHE A 1 319 ? 140.676 158.046 157.049 1.00 25.82 313 PHE A CA 1
ATOM 3479 C C . PHE A 1 319 ? 142.123 157.768 156.651 1.00 25.82 313 PHE A C 1
ATOM 3480 O O . PHE A 1 319 ? 143.017 157.862 157.494 1.00 25.82 313 PHE A O 1
ATOM 3497 N N . MET A 1 320 ? 142.378 157.433 155.387 1.00 28.30 314 MET A N 1
ATOM 3498 C CA . MET A 1 320 ? 143.731 157.112 154.921 1.00 28.30 314 MET A CA 1
ATOM 3499 C C . MET A 1 320 ? 144.515 158.392 154.630 1.00 28.30 314 MET A C 1
ATOM 3500 O O . MET A 1 320 ? 145.072 158.591 153.554 1.00 28.30 314 MET A O 1
ATOM 3514 N N . ASP A 1 321 ? 144.566 159.258 155.635 1.00 25.34 315 ASP A N 1
ATOM 3515 C CA . ASP A 1 321 ? 145.041 160.620 155.468 1.00 25.34 315 ASP A CA 1
ATOM 3516 C C . ASP A 1 321 ? 146.560 160.681 155.578 1.00 25.34 315 ASP A C 1
ATOM 3517 O O . ASP A 1 321 ? 147.254 159.664 155.555 1.00 25.34 315 ASP A O 1
ATOM 3526 N N . HIS A 1 322 ? 147.084 161.898 155.681 1.00 24.14 316 HIS A N 1
ATOM 3527 C CA . HIS A 1 322 ? 148.529 162.103 155.630 1.00 24.14 316 HIS A CA 1
ATOM 3528 C C . HIS A 1 322 ? 149.281 161.325 156.695 1.00 24.14 316 HIS A C 1
ATOM 3529 O O . HIS A 1 322 ? 150.192 160.564 156.337 1.00 24.14 316 HIS A O 1
ATOM 3543 N N . PRO A 1 323 ? 148.981 161.458 157.991 1.00 22.82 317 PRO A N 1
ATOM 3544 C CA . PRO A 1 323 ? 149.671 160.594 158.957 1.00 22.82 317 PRO A CA 1
ATOM 3545 C C . PRO A 1 323 ? 149.428 159.118 158.696 1.00 22.82 317 PRO A C 1
ATOM 3546 O O . PRO A 1 323 ? 150.365 158.322 158.796 1.00 22.82 317 PRO A O 1
ATOM 3557 N N . PHE A 1 324 ? 148.211 158.733 158.318 1.00 22.97 318 PHE A N 1
ATOM 3558 C CA . PHE A 1 324 ? 147.928 157.321 158.081 1.00 22.97 318 PHE A CA 1
ATOM 3559 C C . PHE A 1 324 ? 148.752 156.782 156.919 1.00 22.97 318 PHE A C 1
ATOM 3560 O O . PHE A 1 324 ? 149.481 155.797 157.064 1.00 22.97 318 PHE A O 1
ATOM 3577 N N . VAL A 1 325 ? 148.672 157.448 155.764 1.00 23.35 319 VAL A N 1
ATOM 3578 C CA . VAL A 1 325 ? 149.381 156.997 154.572 1.00 23.35 319 VAL A CA 1
ATOM 3579 C C . VAL A 1 325 ? 150.888 157.043 154.789 1.00 23.35 319 VAL A C 1
ATOM 3580 O O . VAL A 1 325 ? 151.622 156.174 154.305 1.00 23.35 319 VAL A O 1
ATOM 3593 N N . ASP A 1 326 ? 151.379 158.051 155.513 1.00 22.39 320 ASP A N 1
ATOM 3594 C CA . ASP A 1 326 ? 152.805 158.100 155.809 1.00 22.39 320 ASP A CA 1
ATOM 3595 C C . ASP A 1 326 ? 153.228 156.924 156.676 1.00 22.39 320 ASP A C 1
ATOM 3596 O O . ASP A 1 326 ? 154.285 156.329 156.456 1.00 22.39 320 ASP A O 1
ATOM 3605 N N . LYS A 1 327 ? 152.429 156.598 157.691 1.00 18.76 321 LYS A N 1
ATOM 3606 C CA . LYS A 1 327 ? 152.723 155.447 158.532 1.00 18.76 321 LYS A CA 1
ATOM 3607 C C . LYS A 1 327 ? 152.670 154.150 157.722 1.00 18.76 321 LYS A C 1
ATOM 3608 O O . LYS A 1 327 ? 153.482 153.251 157.932 1.00 18.76 321 LYS A O 1
ATOM 3627 N N . VAL A 1 328 ? 151.717 154.038 156.800 1.00 20.93 322 VAL A N 1
ATOM 3628 C CA . VAL A 1 328 ? 151.670 152.877 155.909 1.00 20.93 322 VAL A CA 1
ATOM 3629 C C . VAL A 1 328 ? 152.960 152.772 155.097 1.00 20.93 322 VAL A C 1
ATOM 3630 O O . VAL A 1 328 ? 153.556 151.693 154.987 1.00 20.93 322 VAL A O 1
ATOM 3643 N N . TRP A 1 329 ? 153.402 153.891 154.505 1.00 20.02 323 TRP A N 1
ATOM 3644 C CA . TRP A 1 329 ? 154.648 153.880 153.749 1.00 20.02 323 TRP A CA 1
ATOM 3645 C C . TRP A 1 329 ? 155.811 153.497 154.644 1.00 20.02 323 TRP A C 1
ATOM 3646 O O . TRP A 1 329 ? 156.741 152.814 154.209 1.00 20.02 323 TRP A O 1
ATOM 3667 N N . GLU A 1 330 ? 155.782 153.948 155.897 1.00 18.76 324 GLU A N 1
ATOM 3668 C CA . GLU A 1 330 ? 156.855 153.636 156.832 1.00 18.76 324 GLU A CA 1
ATOM 3669 C C . GLU A 1 330 ? 156.852 152.160 157.225 1.00 18.76 324 GLU A C 1
ATOM 3670 O O . GLU A 1 330 ? 157.919 151.580 157.433 1.00 18.76 324 GLU A O 1
ATOM 3682 N N . LEU A 1 331 ? 155.672 151.546 157.366 1.00 17.59 325 LEU A N 1
ATOM 3683 C CA . LEU A 1 331 ? 155.608 150.095 157.580 1.00 17.59 325 LEU A CA 1
ATOM 3684 C C . LEU A 1 331 ? 156.152 149.332 156.377 1.00 17.59 325 LEU A C 1
ATOM 3685 O O . LEU A 1 331 ? 157.050 148.494 156.516 1.00 17.59 325 LEU A O 1
ATOM 3701 N N . THR A 1 332 ? 155.629 149.630 155.179 1.00 18.64 326 THR A N 1
ATOM 3702 C CA . THR A 1 332 ? 156.146 148.970 153.983 1.00 18.64 326 THR A CA 1
ATOM 3703 C C . THR A 1 332 ? 157.641 149.191 153.866 1.00 18.64 326 THR A C 1
ATOM 3704 O O . THR A 1 332 ? 158.382 148.276 153.500 1.00 18.64 326 THR A O 1
ATOM 3715 N N . ALA A 1 333 ? 158.106 150.381 154.242 1.00 16.67 327 ALA A N 1
ATOM 3716 C CA . ALA A 1 333 ? 159.525 150.688 154.209 1.00 16.67 327 ALA A CA 1
ATOM 3717 C C . ALA A 1 333 ? 160.294 149.913 155.259 1.00 16.67 327 ALA A C 1
ATOM 3718 O O . ALA A 1 333 ? 161.488 149.654 155.086 1.00 16.67 327 ALA A O 1
ATOM 3725 N N . ASN A 1 334 ? 159.642 149.558 156.362 1.00 17.52 328 ASN A N 1
ATOM 3726 C CA . ASN A 1 334 ? 160.237 148.693 157.366 1.00 17.52 328 ASN A CA 1
ATOM 3727 C C . ASN A 1 334 ? 160.013 147.207 157.086 1.00 17.52 328 ASN A C 1
ATOM 3728 O O . ASN A 1 334 ? 160.179 146.390 157.994 1.00 17.52 328 ASN A O 1
ATOM 3739 N N . ASN A 1 335 ? 159.671 146.848 155.844 1.00 18.29 329 ASN A N 1
ATOM 3740 C CA . ASN A 1 335 ? 159.579 145.456 155.410 1.00 18.29 329 ASN A CA 1
ATOM 3741 C C . ASN A 1 335 ? 158.340 144.780 155.992 1.00 18.29 329 ASN A C 1
ATOM 3742 O O . ASN A 1 335 ? 158.384 143.638 156.439 1.00 18.29 329 ASN A O 1
ATOM 3753 N N . VAL A 1 336 ? 157.241 145.516 156.032 1.00 18.43 330 VAL A N 1
ATOM 3754 C CA . VAL A 1 336 ? 155.966 144.981 156.478 1.00 18.43 330 VAL A CA 1
ATOM 3755 C C . VAL A 1 336 ? 155.164 144.698 155.222 1.00 18.43 330 VAL A C 1
ATOM 3756 O O . VAL A 1 336 ? 154.542 145.597 154.655 1.00 18.43 330 VAL A O 1
ATOM 3769 N N . ILE A 1 337 ? 155.209 143.445 154.776 1.00 18.06 331 ILE A N 1
ATOM 3770 C CA . ILE A 1 337 ? 154.404 143.011 153.643 1.00 18.06 331 ILE A CA 1
ATOM 3771 C C . ILE A 1 337 ? 152.952 143.119 154.078 1.00 18.06 331 ILE A C 1
ATOM 3772 O O . ILE A 1 337 ? 152.489 142.368 154.937 1.00 18.06 331 ILE A O 1
ATOM 3788 N N . MET A 1 338 ? 152.242 144.063 153.504 1.00 21.00 332 MET A N 1
ATOM 3789 C CA . MET A 1 338 ? 150.872 144.339 153.868 1.00 21.00 332 MET A CA 1
ATOM 3790 C C . MET A 1 338 ? 149.961 143.677 152.856 1.00 21.00 332 MET A C 1
ATOM 3791 O O . MET A 1 338 ? 150.291 143.606 151.668 1.00 21.00 332 MET A O 1
ATOM 3805 N N . VAL A 1 339 ? 148.833 143.172 153.333 1.00 20.45 333 VAL A N 1
ATOM 3806 C CA . VAL A 1 339 ? 147.816 142.557 152.499 1.00 20.45 333 VAL A CA 1
ATOM 3807 C C . VAL A 1 339 ? 146.485 143.164 152.888 1.00 20.45 333 VAL A C 1
ATOM 3808 O O . VAL A 1 339 ? 146.125 143.173 154.068 1.00 20.45 333 VAL A O 1
ATOM 3821 N N . SER A 1 340 ? 145.742 143.640 151.905 1.00 23.39 334 SER A N 1
ATOM 3822 C CA . SER A 1 340 ? 144.463 144.255 152.185 1.00 23.39 334 SER A CA 1
ATOM 3823 C C . SER A 1 340 ? 143.553 144.047 150.990 1.00 23.39 334 SER A C 1
ATOM 3824 O O . SER A 1 340 ? 144.009 143.803 149.875 1.00 23.39 334 SER A O 1
ATOM 3832 N N . ALA A 1 341 ? 142.257 144.156 151.240 1.00 25.77 335 ALA A N 1
ATOM 3833 C CA . ALA A 1 341 ? 141.261 144.019 150.194 1.00 25.77 335 ALA A CA 1
ATOM 3834 C C . ALA A 1 341 ? 141.048 145.343 149.477 1.00 25.77 335 ALA A C 1
ATOM 3835 O O . ALA A 1 341 ? 141.174 146.415 150.072 1.00 25.77 335 ALA A O 1
ATOM 3842 N N . ILE A 1 342 ? 140.706 145.264 148.190 1.00 27.55 336 ILE A N 1
ATOM 3843 C CA . ILE A 1 342 ? 140.436 146.478 147.426 1.00 27.55 336 ILE A CA 1
ATOM 3844 C C . ILE A 1 342 ? 139.121 147.112 147.857 1.00 27.55 336 ILE A C 1
ATOM 3845 O O . ILE A 1 342 ? 139.012 148.341 147.930 1.00 27.55 336 ILE A O 1
ATOM 3861 N N . GLY A 1 343 ? 138.107 146.307 148.136 1.00 30.07 337 GLY A N 1
ATOM 3862 C CA . GLY A 1 343 ? 136.828 146.831 148.579 1.00 30.07 337 GLY A CA 1
ATOM 3863 C C . GLY A 1 343 ? 136.198 147.792 147.594 1.00 30.07 337 GLY A C 1
ATOM 3864 O O . GLY A 1 343 ? 135.054 147.604 147.176 1.00 30.07 337 GLY A O 1
ATOM 3868 N N . PRO A 1 355 ? 144.715 151.613 151.753 1.00 27.35 349 PRO A N 1
ATOM 3869 C CA . PRO A 1 355 ? 146.048 151.006 151.687 1.00 27.35 349 PRO A CA 1
ATOM 3870 C C . PRO A 1 355 ? 146.206 150.002 150.549 1.00 27.35 349 PRO A C 1
ATOM 3871 O O . PRO A 1 355 ? 147.218 150.061 149.861 1.00 27.35 349 PRO A O 1
ATOM 3882 N N . ALA A 1 356 ? 145.233 149.110 150.344 1.00 26.77 350 ALA A N 1
ATOM 3883 C CA . ALA A 1 356 ? 145.351 148.140 149.259 1.00 26.77 350 ALA A CA 1
ATOM 3884 C C . ALA A 1 356 ? 145.565 148.836 147.923 1.00 26.77 350 ALA A C 1
ATOM 3885 O O . ALA A 1 356 ? 146.504 148.511 147.187 1.00 26.77 350 ALA A O 1
ATOM 3892 N N . ASP A 1 357 ? 144.710 149.811 147.605 1.00 31.08 351 ASP A N 1
ATOM 3893 C CA . ASP A 1 357 ? 144.757 150.540 146.345 1.00 31.08 351 ASP A CA 1
ATOM 3894 C C . ASP A 1 357 ? 145.878 151.563 146.304 1.00 31.08 351 ASP A C 1
ATOM 3895 O O . ASP A 1 357 ? 145.874 152.435 145.431 1.00 31.08 351 ASP A O 1
ATOM 3904 N N . GLN A 1 358 ? 146.820 151.484 147.235 1.00 28.14 352 GLN A N 1
ATOM 3905 C CA . GLN A 1 358 ? 148.048 152.246 147.161 1.00 28.14 352 GLN A CA 1
ATOM 3906 C C . GLN A 1 358 ? 149.080 151.496 146.323 1.00 28.14 352 GLN A C 1
ATOM 3907 O O . GLN A 1 358 ? 148.846 150.386 145.841 1.00 28.14 352 GLN A O 1
ATOM 3921 N N . MET A 1 359 ? 150.241 152.129 146.149 1.00 28.91 353 MET A N 1
ATOM 3922 C CA . MET A 1 359 ? 151.289 151.557 145.311 1.00 28.91 353 MET A CA 1
ATOM 3923 C C . MET A 1 359 ? 152.044 150.449 146.031 1.00 28.91 353 MET A C 1
ATOM 3924 O O . MET A 1 359 ? 152.655 149.589 145.386 1.00 28.91 353 MET A O 1
ATOM 3938 N N . ASP A 1 360 ? 152.034 150.463 147.363 1.00 24.57 354 ASP A N 1
ATOM 3939 C CA . ASP A 1 360 ? 152.964 149.661 148.141 1.00 24.57 354 ASP A CA 1
ATOM 3940 C C . ASP A 1 360 ? 152.322 148.460 148.817 1.00 24.57 354 ASP A C 1
ATOM 3941 O O . ASP A 1 360 ? 153.044 147.638 149.388 1.00 24.57 354 ASP A O 1
ATOM 3950 N N . VAL A 1 361 ? 151.011 148.336 148.768 1.00 24.19 355 VAL A N 1
ATOM 3951 C CA . VAL A 1 361 ? 150.303 147.250 149.438 1.00 24.19 355 VAL A CA 1
ATOM 3952 C C . VAL A 1 361 ? 149.815 146.253 148.397 1.00 24.19 355 VAL A C 1
ATOM 3953 O O . VAL A 1 361 ? 149.427 146.632 147.287 1.00 24.19 355 VAL A O 1
ATOM 3966 N N . ILE A 1 362 ? 149.823 144.974 148.764 1.00 21.40 356 ILE A N 1
ATOM 3967 C CA . ILE A 1 362 ? 149.273 143.908 147.931 1.00 21.40 356 ILE A CA 1
ATOM 3968 C C . ILE A 1 362 ? 147.756 143.997 148.035 1.00 21.40 356 ILE A C 1
ATOM 3969 O O . ILE A 1 362 ? 147.165 143.567 149.024 1.00 21.40 356 ILE A O 1
ATOM 3985 N N . GLY A 1 363 ? 147.123 144.596 147.029 1.00 23.63 357 GLY A N 1
ATOM 3986 C CA . GLY A 1 363 ? 145.679 144.581 146.924 1.00 23.63 357 GLY A CA 1
ATOM 3987 C C . GLY A 1 363 ? 145.216 143.211 146.474 1.00 23.63 357 GLY A C 1
ATOM 3988 O O . GLY A 1 363 ? 145.960 142.479 145.815 1.00 23.63 357 GLY A O 1
ATOM 3992 N N . VAL A 1 364 ? 143.996 142.852 146.861 1.00 23.81 358 VAL A N 1
ATOM 3993 C CA . VAL A 1 364 ? 143.449 141.521 146.616 1.00 23.81 358 VAL A CA 1
ATOM 3994 C C . VAL A 1 364 ? 141.986 141.650 146.227 1.00 23.81 358 VAL A C 1
ATOM 3995 O O . VAL A 1 364 ? 141.220 142.364 146.882 1.00 23.81 358 VAL A O 1
ATOM 4008 N N . GLY A 1 365 ? 141.602 140.958 145.155 1.00 24.29 359 GLY A N 1
ATOM 4009 C CA . GLY A 1 365 ? 140.220 140.846 144.751 1.00 24.29 359 GLY A CA 1
ATOM 4010 C C . GLY A 1 365 ? 139.699 139.439 145.004 1.00 24.29 359 GLY A C 1
ATOM 4011 O O . GLY A 1 365 ? 140.438 138.541 145.386 1.00 24.29 359 GLY A O 1
ATOM 4015 N N . GLY A 1 366 ? 138.402 139.262 144.764 1.00 28.67 360 GLY A N 1
ATOM 4016 C CA . GLY A 1 366 ? 137.729 138.025 145.122 1.00 28.67 360 GLY A CA 1
ATOM 4017 C C . GLY A 1 366 ? 136.964 137.306 144.024 1.00 28.67 360 GLY A C 1
ATOM 4018 O O . GLY A 1 366 ? 136.048 137.868 143.415 1.00 28.67 360 GLY A O 1
ATOM 4022 N N . ILE A 1 367 ? 137.320 136.043 143.798 1.00 29.18 361 ILE A N 1
ATOM 4023 C CA . ILE A 1 367 ? 136.599 135.158 142.890 1.00 29.18 361 ILE A CA 1
ATOM 4024 C C . ILE A 1 367 ? 135.857 134.120 143.725 1.00 29.18 361 ILE A C 1
ATOM 4025 O O . ILE A 1 367 ? 135.937 134.108 144.952 1.00 29.18 361 ILE A O 1
ATOM 4041 N N . ASP A 1 368 ? 135.102 133.258 143.050 1.00 31.05 362 ASP A N 1
ATOM 4042 C CA . ASP A 1 368 ? 134.534 132.105 143.726 1.00 31.05 362 ASP A CA 1
ATOM 4043 C C . ASP A 1 368 ? 135.321 130.850 143.346 1.00 31.05 362 ASP A C 1
ATOM 4044 O O . ASP A 1 368 ? 136.386 130.912 142.727 1.00 31.05 362 ASP A O 1
ATOM 4053 N N . PHE A 1 369 ? 134.817 129.690 143.761 1.00 29.27 363 PHE A N 1
ATOM 4054 C CA . PHE A 1 369 ? 135.564 128.458 143.550 1.00 29.27 363 PHE A CA 1
ATOM 4055 C C . PHE A 1 369 ? 135.454 127.943 142.121 1.00 29.27 363 PHE A C 1
ATOM 4056 O O . PHE A 1 369 ? 136.240 127.077 141.728 1.00 29.27 363 PHE A O 1
ATOM 4073 N N . GLU A 1 370 ? 134.522 128.472 141.334 1.00 33.65 364 GLU A N 1
ATOM 4074 C CA . GLU A 1 370 ? 134.480 128.255 139.896 1.00 33.65 364 GLU A CA 1
ATOM 4075 C C . GLU A 1 370 ? 135.234 129.339 139.125 1.00 33.65 364 GLU A C 1
ATOM 4076 O O . GLU A 1 370 ? 135.029 129.490 137.916 1.00 33.65 364 GLU A O 1
ATOM 4088 N N . ASP A 1 371 ? 136.096 130.095 139.807 1.00 32.41 365 ASP A N 1
ATOM 4089 C CA . ASP A 1 371 ? 136.877 131.187 139.232 1.00 32.41 365 ASP A CA 1
ATOM 4090 C C . ASP A 1 371 ? 136.008 132.217 138.520 1.00 32.41 365 ASP A C 1
ATOM 4091 O O . ASP A 1 371 ? 136.379 132.702 137.454 1.00 32.41 365 ASP A O 1
ATOM 4100 N N . ASN A 1 372 ? 134.849 132.556 139.079 1.00 34.15 366 ASN A N 1
ATOM 4101 C CA . ASN A 1 372 ? 134.059 133.677 138.590 1.00 34.15 366 ASN A CA 1
ATOM 4102 C C . ASN A 1 372 ? 134.407 134.936 139.371 1.00 34.15 366 ASN A C 1
ATOM 4103 O O . ASN A 1 372 ? 134.992 134.867 140.452 1.00 34.15 366 ASN A O 1
ATOM 4114 N N . ILE A 1 373 ? 134.045 136.093 138.820 1.00 34.82 367 ILE A N 1
ATOM 4115 C CA . ILE A 1 373 ? 134.080 137.330 139.593 1.00 34.82 367 ILE A CA 1
ATOM 4116 C C . ILE A 1 373 ? 132.769 137.444 140.359 1.00 34.82 367 ILE A C 1
ATOM 4117 O O . ILE A 1 373 ? 131.685 137.329 139.779 1.00 34.82 367 ILE A O 1
ATOM 4133 N N . ALA A 1 374 ? 132.864 137.663 141.668 1.00 38.84 368 ALA A N 1
ATOM 4134 C CA . ALA A 1 374 ? 131.688 137.696 142.524 1.00 38.84 368 ALA A CA 1
ATOM 4135 C C . ALA A 1 374 ? 130.981 139.049 142.439 1.00 38.84 368 ALA A C 1
ATOM 4136 O O . ALA A 1 374 ? 131.572 140.074 142.091 1.00 38.84 368 ALA A O 1
ATOM 4143 N N . ARG A 1 375 ? 129.687 139.041 142.773 1.00 43.62 369 ARG A N 1
ATOM 4144 C CA . ARG A 1 375 ? 128.894 140.262 142.678 1.00 43.62 369 ARG A CA 1
ATOM 4145 C C . ARG A 1 375 ? 129.225 141.256 143.783 1.00 43.62 369 ARG A C 1
ATOM 4146 O O . ARG A 1 375 ? 128.864 142.432 143.666 1.00 43.62 369 ARG A O 1
ATOM 4167 N N . PHE A 1 376 ? 129.890 140.818 144.851 1.00 37.68 370 PHE A N 1
ATOM 4168 C CA . PHE A 1 376 ? 130.424 141.763 145.823 1.00 37.68 370 PHE A CA 1
ATOM 4169 C C . PHE A 1 376 ? 131.798 142.280 145.423 1.00 37.68 370 PHE A C 1
ATOM 4170 O O . PHE A 1 376 ? 132.322 143.183 146.083 1.00 37.68 370 PHE A O 1
ATOM 4187 N N . SER A 1 377 ? 132.385 141.731 144.363 1.00 38.45 371 SER A N 1
ATOM 4188 C CA . SER A 1 377 ? 133.707 142.145 143.911 1.00 38.45 371 SER A CA 1
ATOM 4189 C C . SER A 1 377 ? 133.632 143.520 143.245 1.00 38.45 371 SER A C 1
ATOM 4190 O O . SER A 1 377 ? 133.421 143.632 142.036 1.00 38.45 371 SER A O 1
ATOM 4198 N N . GLY A 1 391 ? 143.565 155.019 135.805 1.00 35.48 385 GLY A N 1
ATOM 4199 C CA . GLY A 1 391 ? 144.593 154.930 136.824 1.00 35.48 385 GLY A CA 1
ATOM 4200 C C . GLY A 1 391 ? 145.364 153.626 136.779 1.00 35.48 385 GLY A C 1
ATOM 4201 O O . GLY A 1 391 ? 145.174 152.807 135.882 1.00 35.48 385 GLY A O 1
ATOM 4205 N N . ARG A 1 392 ? 146.241 153.439 137.759 1.00 31.65 386 ARG A N 1
ATOM 4206 C CA . ARG A 1 392 ? 147.010 152.209 137.854 1.00 31.65 386 ARG A CA 1
ATOM 4207 C C . ARG A 1 392 ? 146.081 151.027 138.113 1.00 31.65 386 ARG A C 1
ATOM 4208 O O . ARG A 1 392 ? 144.977 151.189 138.642 1.00 31.65 386 ARG A O 1
ATOM 4229 N N . MET A 1 393 ? 146.530 149.835 137.726 1.00 30.44 387 MET A N 1
ATOM 4230 C CA . MET A 1 393 ? 145.673 148.656 137.781 1.00 30.44 387 MET A CA 1
ATOM 4231 C C . MET A 1 393 ? 145.692 148.033 139.175 1.00 30.44 387 MET A C 1
ATOM 4232 O O . MET A 1 393 ? 146.753 147.685 139.702 1.00 30.44 387 MET A O 1
ATOM 4246 N N . LYS A 1 394 ? 144.506 147.890 139.770 1.00 28.94 388 LYS A N 1
ATOM 4247 C CA . LYS A 1 394 ? 144.332 147.265 141.070 1.00 28.94 388 LYS A CA 1
ATOM 4248 C C . LYS A 1 394 ? 142.983 146.560 141.041 1.00 28.94 388 LYS A C 1
ATOM 4249 O O . LYS A 1 394 ? 141.999 147.140 140.554 1.00 28.94 388 LYS A O 1
ATOM 4268 N N . PRO A 1 395 ? 142.885 145.334 141.581 1.00 26.84 389 PRO A N 1
ATOM 4269 C CA . PRO A 1 395 ? 143.825 144.594 142.434 1.00 26.84 389 PRO A CA 1
ATOM 4270 C C . PRO A 1 395 ? 145.096 144.109 141.766 1.00 26.84 389 PRO A C 1
ATOM 4271 O O . PRO A 1 395 ? 145.201 144.095 140.549 1.00 26.84 389 PRO A O 1
ATOM 4282 N N . ASP A 1 396 ? 146.073 143.733 142.581 1.00 24.63 390 ASP A N 1
ATOM 4283 C CA . ASP A 1 396 ? 147.233 143.029 142.057 1.00 24.63 390 ASP A CA 1
ATOM 4284 C C . ASP A 1 396 ? 146.844 141.642 141.553 1.00 24.63 390 ASP A C 1
ATOM 4285 O O . ASP A 1 396 ? 147.245 141.231 140.458 1.00 24.63 390 ASP A O 1
ATOM 4294 N N . ILE A 1 397 ? 146.057 140.906 142.346 1.00 23.56 391 ILE A N 1
ATOM 4295 C CA . ILE A 1 397 ? 145.669 139.534 142.038 1.00 23.56 391 ILE A CA 1
ATOM 4296 C C . ILE A 1 397 ? 144.322 139.258 142.683 1.00 23.56 391 ILE A C 1
ATOM 4297 O O . ILE A 1 397 ? 143.803 140.066 143.450 1.00 23.56 391 ILE A O 1
ATOM 4313 N N . VAL A 1 398 ? 143.756 138.101 142.369 1.00 25.19 392 VAL A N 1
ATOM 4314 C CA . VAL A 1 398 ? 142.534 137.640 143.009 1.00 25.19 392 VAL A CA 1
ATOM 4315 C C . VAL A 1 398 ? 142.758 136.236 143.565 1.00 25.19 392 VAL A C 1
ATOM 4316 O O . VAL A 1 398 ? 143.758 135.568 143.281 1.00 25.19 392 VAL A O 1
ATOM 4329 N N . THR A 1 399 ? 141.830 135.819 144.423 1.00 23.84 393 THR A N 1
ATOM 4330 C CA . THR A 1 399 ? 141.799 134.465 144.966 1.00 23.84 393 THR A CA 1
ATOM 4331 C C . THR A 1 399 ? 140.394 134.231 145.507 1.00 23.84 393 THR A C 1
ATOM 4332 O O . THR A 1 399 ? 139.520 135.090 145.386 1.00 23.84 393 THR A O 1
ATOM 4343 N N . TYR A 1 400 ? 140.172 133.044 146.070 1.00 26.29 394 TYR A N 1
ATOM 4344 C CA . TYR A 1 400 ? 138.827 132.663 146.503 1.00 26.29 394 TYR A CA 1
ATOM 4345 C C . TYR A 1 400 ? 138.386 133.485 147.704 1.00 26.29 394 TYR A C 1
ATOM 4346 O O . TYR A 1 400 ? 139.094 133.578 148.706 1.00 26.29 394 TYR A O 1
ATOM 4364 N N . GLY A 1 401 ? 137.201 134.067 147.597 1.00 29.20 395 GLY A N 1
ATOM 4365 C CA . GLY A 1 401 ? 136.620 134.855 148.661 1.00 29.20 395 GLY A CA 1
ATOM 4366 C C . GLY A 1 401 ? 135.126 134.633 148.772 1.00 29.20 395 GLY A C 1
ATOM 4367 O O . GLY A 1 401 ? 134.394 135.520 149.213 1.00 29.20 395 GLY A O 1
ATOM 4371 N N . ALA A 1 402 ? 134.659 133.462 148.348 1.00 30.81 396 ALA A N 1
ATOM 4372 C CA . ALA A 1 402 ? 133.259 133.081 148.473 1.00 30.81 396 ALA A CA 1
ATOM 4373 C C . ALA A 1 402 ? 133.180 131.644 148.961 1.00 30.81 396 ALA A C 1
ATOM 4374 O O . ALA A 1 402 ? 133.768 130.746 148.351 1.00 30.81 396 ALA A O 1
ATOM 4381 N N . GLY A 1 403 ? 132.444 131.430 150.050 1.00 30.05 397 GLY A N 1
ATOM 4382 C CA . GLY A 1 403 ? 132.331 130.114 150.644 1.00 30.05 397 GLY A CA 1
ATOM 4383 C C . GLY A 1 403 ? 133.532 129.677 151.440 1.00 30.05 397 GLY A C 1
ATOM 4384 O O . GLY A 1 403 ? 133.678 128.485 151.705 1.00 30.05 397 GLY A O 1
ATOM 4388 N N . VAL A 1 404 ? 134.409 130.602 151.818 1.00 26.95 398 VAL A N 1
ATOM 4389 C CA . VAL A 1 404 ? 135.604 130.245 152.567 1.00 26.95 398 VAL A CA 1
ATOM 4390 C C . VAL A 1 404 ? 135.242 130.030 154.030 1.00 26.95 398 VAL A C 1
ATOM 4391 O O . VAL A 1 404 ? 134.366 130.711 154.582 1.00 26.95 398 VAL A O 1
ATOM 4404 N N . ARG A 1 405 ? 135.931 129.093 154.673 1.00 26.19 399 ARG A N 1
ATOM 4405 C CA . ARG A 1 405 ? 135.602 128.688 156.027 1.00 26.19 399 ARG A CA 1
ATOM 4406 C C . ARG A 1 405 ? 136.775 128.914 156.974 1.00 26.19 399 ARG A C 1
ATOM 4407 O O . ARG A 1 405 ? 137.943 128.740 156.613 1.00 26.19 399 ARG A O 1
ATOM 4428 N N . GLY A 1 406 ? 136.433 129.308 158.199 1.00 23.69 400 GLY A N 1
ATOM 4429 C CA . GLY A 1 406 ? 137.409 129.729 159.186 1.00 23.69 400 GLY A CA 1
ATOM 4430 C C . GLY A 1 406 ? 136.868 129.552 160.586 1.00 23.69 400 GLY A C 1
ATOM 4431 O O . GLY A 1 406 ? 135.707 129.202 160.798 1.00 23.69 400 GLY A O 1
ATOM 4435 N N . SER A 1 407 ? 137.744 129.823 161.545 1.00 22.64 401 SER A N 1
ATOM 4436 C CA . SER A 1 407 ? 137.500 129.480 162.942 1.00 22.64 401 SER A CA 1
ATOM 4437 C C . SER A 1 407 ? 136.325 130.248 163.525 1.00 22.64 401 SER A C 1
ATOM 4438 O O . SER A 1 407 ? 136.081 131.401 163.164 1.00 22.64 401 SER A O 1
ATOM 4446 N N . GLY A 1 408 ? 135.590 129.588 164.421 1.00 23.20 402 GLY A N 1
ATOM 4447 C CA . GLY A 1 408 ? 134.591 130.267 165.220 1.00 23.20 402 GLY A CA 1
ATOM 4448 C C . GLY A 1 408 ? 135.198 130.972 166.421 1.00 23.20 402 GLY A C 1
ATOM 4449 O O . GLY A 1 408 ? 136.346 130.741 166.793 1.00 23.20 402 GLY A O 1
ATOM 4453 N N . VAL A 1 409 ? 134.386 131.845 167.040 1.00 25.02 403 VAL A N 1
ATOM 4454 C CA . VAL A 1 409 ? 134.885 132.772 168.065 1.00 25.02 403 VAL A CA 1
ATOM 4455 C C . VAL A 1 409 ? 135.515 132.023 169.233 1.00 25.02 403 VAL A C 1
ATOM 4456 O O . VAL A 1 409 ? 136.600 132.383 169.700 1.00 25.02 403 VAL A O 1
ATOM 4469 N N . LYS A 1 410 ? 134.837 130.995 169.750 1.00 25.66 404 LYS A N 1
ATOM 4470 C CA . LYS A 1 410 ? 135.445 130.085 170.716 1.00 25.66 404 LYS A CA 1
ATOM 4471 C C . LYS A 1 410 ? 135.870 128.775 170.088 1.00 25.66 404 LYS A C 1
ATOM 4472 O O . LYS A 1 410 ? 136.909 128.232 170.465 1.00 25.66 404 LYS A O 1
ATOM 4491 N N . GLY A 1 411 ? 135.098 128.282 169.133 1.00 25.31 405 GLY A N 1
ATOM 4492 C CA . GLY A 1 411 ? 135.476 127.136 168.337 1.00 25.31 405 GLY A CA 1
ATOM 4493 C C . GLY A 1 411 ? 134.476 126.966 167.215 1.00 25.31 405 GLY A C 1
ATOM 4494 O O . GLY A 1 411 ? 133.549 127.760 167.049 1.00 25.31 405 GLY A O 1
ATOM 4498 N N . GLY A 1 412 ? 134.682 125.906 166.448 1.00 25.19 406 GLY A N 1
ATOM 4499 C CA . GLY A 1 412 ? 133.792 125.666 165.343 1.00 25.19 406 GLY A CA 1
ATOM 4500 C C . GLY A 1 412 ? 134.271 126.326 164.063 1.00 25.19 406 GLY A C 1
ATOM 4501 O O . GLY A 1 412 ? 135.335 126.938 163.984 1.00 25.19 406 GLY A O 1
ATOM 4505 N N . CYS A 1 413 ? 133.432 126.198 163.045 1.00 25.36 407 CYS A N 1
ATOM 4506 C CA . CYS A 1 413 ? 133.755 126.636 161.703 1.00 25.36 407 CYS A CA 1
ATOM 4507 C C . CYS A 1 413 ? 132.577 127.393 161.139 1.00 25.36 407 CYS A C 1
ATOM 4508 O O . CYS A 1 413 ? 131.432 127.140 161.509 1.00 25.36 407 CYS A O 1
ATOM 4515 N N . ARG A 1 414 ? 132.868 128.322 160.239 1.00 24.88 408 ARG A N 1
ATOM 4516 C CA . ARG A 1 414 ? 131.818 129.098 159.605 1.00 24.88 408 ARG A CA 1
ATOM 4517 C C . ARG A 1 414 ? 132.329 129.592 158.261 1.00 24.88 408 ARG A C 1
ATOM 4518 O O . ARG A 1 414 ? 133.531 129.765 158.054 1.00 24.88 408 ARG A O 1
ATOM 4539 N N . ALA A 1 415 ? 131.394 129.812 157.347 1.00 27.17 409 ALA A N 1
ATOM 4540 C CA . ALA A 1 415 ? 131.699 130.213 155.984 1.00 27.17 409 ALA A CA 1
ATOM 4541 C C . ALA A 1 415 ? 131.255 131.651 155.749 1.00 27.17 409 ALA A C 1
ATOM 4542 O O . ALA A 1 415 ? 130.181 132.060 156.200 1.00 27.17 409 ALA A O 1
ATOM 4549 N N . LEU A 1 416 ? 132.090 132.417 155.050 1.00 27.88 410 LEU A N 1
ATOM 4550 C CA . LEU A 1 416 ? 131.805 133.809 154.733 1.00 27.88 410 LEU A CA 1
ATOM 4551 C C . LEU A 1 416 ? 132.153 134.078 153.276 1.00 27.88 410 LEU A C 1
ATOM 4552 O O . LEU A 1 416 ? 133.159 133.578 152.766 1.00 27.88 410 LEU A O 1
ATOM 4568 N N . SER A 1 417 ? 131.322 134.882 152.613 1.00 32.53 411 SER A N 1
ATOM 4569 C CA . SER A 1 417 ? 131.529 135.265 151.219 1.00 32.53 411 SER A CA 1
ATOM 4570 C C . SER A 1 417 ? 131.521 136.779 151.117 1.00 32.53 411 SER A C 1
ATOM 4571 O O . SER A 1 417 ? 130.485 137.411 151.344 1.00 32.53 411 SER A O 1
ATOM 4579 N N . GLY A 1 418 ? 132.658 137.358 150.755 1.00 33.21 412 GLY A N 1
ATOM 4580 C CA . GLY A 1 418 ? 132.751 138.800 150.631 1.00 33.21 412 GLY A CA 1
ATOM 4581 C C . GLY A 1 418 ? 134.150 139.235 150.260 1.00 33.21 412 GLY A C 1
ATOM 4582 O O . GLY A 1 418 ? 135.096 138.441 150.224 1.00 33.21 412 GLY A O 1
ATOM 4586 N N . THR A 1 419 ? 134.267 140.537 149.993 1.00 34.21 413 THR A N 1
ATOM 4587 C CA . THR A 1 419 ? 135.538 141.095 149.539 1.00 34.21 413 THR A CA 1
ATOM 4588 C C . THR A 1 419 ? 136.621 140.949 150.599 1.00 34.21 413 THR A C 1
ATOM 4589 O O . THR A 1 419 ? 137.778 140.654 150.279 1.00 34.21 413 THR A O 1
ATOM 4600 N N . SER A 1 420 ? 136.271 141.157 151.864 1.00 28.87 414 SER A N 1
ATOM 4601 C CA . SER A 1 420 ? 137.269 141.047 152.915 1.00 28.87 414 SER A CA 1
ATOM 4602 C C . SER A 1 420 ? 137.823 139.639 153.043 1.00 28.87 414 SER A C 1
ATOM 4603 O O . SER A 1 420 ? 138.863 139.460 153.677 1.00 28.87 414 SER A O 1
ATOM 4611 N N . VAL A 1 421 ? 137.146 138.640 152.472 1.00 26.94 415 VAL A N 1
ATOM 4612 C CA . VAL A 1 421 ? 137.506 137.251 152.737 1.00 26.94 415 VAL A CA 1
ATOM 4613 C C . VAL A 1 421 ? 138.762 136.840 151.987 1.00 26.94 415 VAL A C 1
ATOM 4614 O O . VAL A 1 421 ? 139.602 136.121 152.533 1.00 26.94 415 VAL A O 1
ATOM 4627 N N . ALA A 1 422 ? 138.919 137.268 150.736 1.00 23.79 416 ALA A N 1
ATOM 4628 C CA . ALA A 1 422 ? 140.093 136.864 149.971 1.00 23.79 416 ALA A CA 1
ATOM 4629 C C . ALA A 1 422 ? 141.370 137.451 150.553 1.00 23.79 416 ALA A C 1
ATOM 4630 O O . ALA A 1 422 ? 142.436 136.830 150.458 1.00 23.79 416 ALA A O 1
ATOM 4637 N N . SER A 1 423 ? 141.286 138.628 151.179 1.00 21.99 417 SER A N 1
ATOM 4638 C CA . SER A 1 423 ? 142.479 139.228 151.773 1.00 21.99 417 SER A CA 1
ATOM 4639 C C . SER A 1 423 ? 143.154 138.299 152.771 1.00 21.99 417 SER A C 1
ATOM 4640 O O . SER A 1 423 ? 144.358 138.042 152.628 1.00 21.99 417 SER A O 1
ATOM 4648 N N . PRO A 1 424 ? 142.466 137.764 153.783 1.00 20.21 418 PRO A N 1
ATOM 4649 C CA . PRO A 1 424 ? 143.106 136.750 154.626 1.00 20.21 418 PRO A CA 1
ATOM 4650 C C . PRO A 1 424 ? 143.501 135.505 153.866 1.00 20.21 418 PRO A C 1
ATOM 4651 O O . PRO A 1 424 ? 144.485 134.868 154.242 1.00 20.21 418 PRO A O 1
ATOM 4662 N N . VAL A 1 425 ? 142.790 135.142 152.795 1.00 20.65 419 VAL A N 1
ATOM 4663 C CA . VAL A 1 425 ? 143.247 134.025 151.973 1.00 20.65 419 VAL A CA 1
ATOM 4664 C C . VAL A 1 425 ? 144.656 134.298 151.458 1.00 20.65 419 VAL A C 1
ATOM 4665 O O . VAL A 1 425 ? 145.581 133.507 151.674 1.00 20.65 419 VAL A O 1
ATOM 4678 N N . VAL A 1 426 ? 144.850 135.463 150.829 1.00 19.91 420 VAL A N 1
ATOM 4679 C CA . VAL A 1 426 ? 146.170 135.824 150.319 1.00 19.91 420 VAL A CA 1
ATOM 4680 C C . VAL A 1 426 ? 147.157 136.028 151.458 1.00 19.91 420 VAL A C 1
ATOM 4681 O O . VAL A 1 426 ? 148.342 135.741 151.314 1.00 19.91 420 VAL A O 1
ATOM 4694 N N . ALA A 1 427 ? 146.704 136.586 152.581 1.00 17.40 421 ALA A N 1
ATOM 4695 C CA . ALA A 1 427 ? 147.597 136.828 153.715 1.00 17.40 421 ALA A CA 1
ATOM 4696 C C . ALA A 1 427 ? 148.139 135.522 154.270 1.00 17.40 421 ALA A C 1
ATOM 4697 O O . ALA A 1 427 ? 149.341 135.397 154.525 1.00 17.40 421 ALA A O 1
ATOM 4704 N N . GLY A 1 428 ? 147.261 134.532 154.449 1.00 16.01 422 GLY A N 1
ATOM 4705 C CA . GLY A 1 428 ? 147.717 133.201 154.799 1.00 16.01 422 GLY A CA 1
ATOM 4706 C C . GLY A 1 428 ? 148.663 132.630 153.764 1.00 16.01 422 GLY A C 1
ATOM 4707 O O . GLY A 1 428 ? 149.727 132.102 154.101 1.00 16.01 422 GLY A O 1
ATOM 4711 N N . ALA A 1 429 ? 148.286 132.739 152.485 1.00 17.59 423 ALA A N 1
ATOM 4712 C C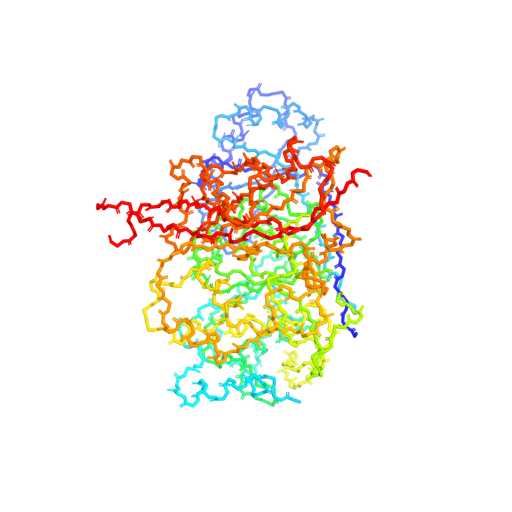A . ALA A 1 429 ? 149.150 132.270 151.403 1.00 17.59 423 ALA A CA 1
ATOM 4713 C C . ALA A 1 429 ? 150.532 132.916 151.465 1.00 17.59 423 ALA A C 1
ATOM 4714 O O . ALA A 1 429 ? 151.542 132.229 151.319 1.00 17.59 423 ALA A O 1
ATOM 4721 N N . VAL A 1 430 ? 150.590 134.231 151.726 1.00 17.06 424 VAL A N 1
ATOM 4722 C CA . VAL A 1 430 ? 151.861 134.957 151.813 1.00 17.06 424 VAL A CA 1
ATOM 4723 C C . VAL A 1 430 ? 152.667 134.493 153.016 1.00 17.06 424 VAL A C 1
ATOM 4724 O O . VAL A 1 430 ? 153.885 134.344 152.937 1.00 17.06 424 VAL A O 1
ATOM 4737 N N . THR A 1 431 ? 152.003 134.318 154.164 1.00 16.51 425 THR A N 1
ATOM 4738 C CA . THR A 1 431 ? 152.673 133.831 155.369 1.00 16.51 425 THR A CA 1
ATOM 4739 C C . THR A 1 431 ? 153.339 132.490 155.096 1.00 16.51 425 THR A C 1
ATOM 4740 O O . THR A 1 431 ? 154.522 132.273 155.410 1.00 16.51 425 THR A O 1
ATOM 4751 N N . LEU A 1 432 ? 152.596 131.591 154.457 1.00 18.63 426 LEU A N 1
ATOM 4752 C CA . LEU A 1 432 ? 153.149 130.305 154.059 1.00 18.63 426 LEU A CA 1
ATOM 4753 C C . LEU A 1 432 ? 154.285 130.481 153.056 1.00 18.63 426 LEU A C 1
ATOM 4754 O O . LEU A 1 432 ? 155.355 129.887 153.209 1.00 18.63 426 LEU A O 1
ATOM 4770 N N . LEU A 1 433 ? 154.091 131.349 152.057 1.00 18.40 427 LEU A N 1
ATOM 4771 C CA . LEU A 1 433 ? 155.133 131.602 151.066 1.00 18.40 427 LEU A CA 1
ATOM 4772 C C . LEU A 1 433 ? 156.405 132.136 151.716 1.00 18.40 427 LEU A C 1
ATOM 4773 O O . LEU A 1 433 ? 157.512 131.751 151.323 1.00 18.40 427 LEU A O 1
ATOM 4789 N N . VAL A 1 434 ? 156.269 133.007 152.725 1.00 18.56 428 VAL A N 1
ATOM 4790 C CA . VAL A 1 434 ? 157.435 133.515 153.450 1.00 18.56 428 VAL A CA 1
ATOM 4791 C C . VAL A 1 434 ? 158.157 132.366 154.127 1.00 18.56 428 VAL A C 1
ATOM 4792 O O . VAL A 1 434 ? 159.391 132.295 154.114 1.00 18.56 428 VAL A O 1
ATOM 4805 N N . SER A 1 435 ? 157.404 131.446 154.740 1.00 19.47 429 SER A N 1
ATOM 4806 C CA . SER A 1 435 ? 158.069 130.278 155.311 1.00 19.47 429 SER A CA 1
ATOM 4807 C C . SER A 1 435 ? 158.781 129.446 154.245 1.00 19.47 429 SER A C 1
ATOM 4808 O O . SER A 1 435 ? 159.836 128.860 154.517 1.00 19.47 429 SER A O 1
ATOM 4816 N N . THR A 1 436 ? 158.220 129.379 153.034 1.00 19.84 430 THR A N 1
ATOM 4817 C CA . THR A 1 436 ? 158.819 128.601 151.948 1.00 19.84 430 THR A CA 1
ATOM 4818 C C . THR A 1 436 ? 160.244 129.036 151.639 1.00 19.84 430 THR A C 1
ATOM 4819 O O . THR A 1 436 ? 161.078 128.198 151.290 1.00 19.84 430 THR A O 1
ATOM 4830 N N . VAL A 1 437 ? 160.537 130.329 151.779 1.00 22.49 431 VAL A N 1
ATOM 4831 C CA . VAL A 1 437 ? 161.745 130.945 151.237 1.00 22.49 431 VAL A CA 1
ATOM 4832 C C . VAL A 1 437 ? 162.936 130.631 152.129 1.00 22.49 431 VAL A C 1
ATOM 4833 O O . VAL A 1 437 ? 162.905 130.889 153.334 1.00 22.49 431 VAL A O 1
ATOM 4846 N N . GLN A 1 438 ? 164.014 130.126 151.530 1.00 27.15 432 GLN A N 1
ATOM 4847 C CA . GLN A 1 438 ? 165.194 129.778 152.315 1.00 27.15 432 GLN A CA 1
ATOM 4848 C C . GLN A 1 438 ? 165.763 130.999 153.024 1.00 27.15 432 GLN A C 1
ATOM 4849 O O . GLN A 1 438 ? 165.789 131.062 154.258 1.00 27.15 432 GLN A O 1
ATOM 4863 N N . LYS A 1 439 ? 166.226 131.980 152.256 1.00 28.23 433 LYS A N 1
ATOM 4864 C CA . LYS A 1 439 ? 166.855 133.182 152.787 1.00 28.23 433 LYS A CA 1
ATOM 4865 C C . LYS A 1 439 ? 165.822 134.300 152.818 1.00 28.23 433 LYS A C 1
ATOM 4866 O O . LYS A 1 439 ? 165.399 134.789 151.765 1.00 28.23 433 LYS A O 1
ATOM 4885 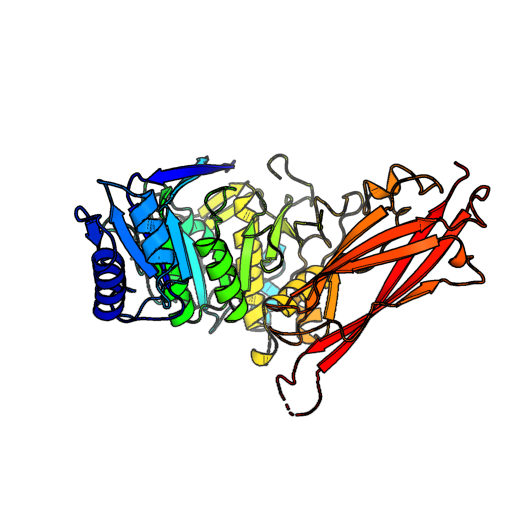N N . ARG A 1 440 ? 165.416 134.689 154.029 1.00 24.41 434 ARG A N 1
ATOM 4886 C CA . ARG A 1 440 ? 164.411 135.730 154.188 1.00 24.41 434 ARG A CA 1
ATOM 4887 C C . ARG A 1 440 ? 164.927 137.090 153.745 1.00 24.41 434 ARG A C 1
ATOM 4888 O O . ARG A 1 440 ? 164.133 138.026 153.605 1.00 24.41 434 ARG A O 1
ATOM 4909 N N . GLU A 1 441 ? 166.237 137.217 153.522 1.00 27.63 435 GLU A N 1
ATOM 4910 C CA . GLU A 1 441 ? 166.799 138.493 153.095 1.00 27.63 435 GLU A CA 1
ATOM 4911 C C . GLU A 1 441 ? 166.128 138.997 151.827 1.00 27.63 435 GLU A C 1
ATOM 4912 O O . GLU A 1 441 ? 166.050 140.208 151.608 1.00 27.63 435 GLU A O 1
ATOM 4924 N N . LEU A 1 442 ? 165.638 138.085 150.989 1.00 24.05 436 LEU A N 1
ATOM 4925 C CA . LEU A 1 442 ? 165.102 138.416 149.678 1.00 24.05 436 LEU A CA 1
ATOM 4926 C C . LEU A 1 442 ? 163.613 138.715 149.686 1.00 24.05 436 LEU A C 1
ATOM 4927 O O . LEU A 1 442 ? 163.057 139.025 148.631 1.00 24.05 436 LEU A O 1
ATOM 4943 N N . VAL A 1 443 ? 162.946 138.626 150.821 1.00 20.84 437 VAL A N 1
ATOM 4944 C CA . VAL A 1 443 ? 161.509 138.828 150.879 1.00 20.84 437 VAL A CA 1
ATOM 4945 C C . VAL A 1 443 ? 161.251 140.258 151.315 1.00 20.84 437 VAL A C 1
ATOM 4946 O O . VAL A 1 443 ? 161.671 140.676 152.398 1.00 20.84 437 VAL A O 1
ATOM 4959 N N . ASN A 1 444 ? 160.561 141.001 150.471 1.00 16.13 438 ASN A N 1
ATOM 4960 C CA . ASN A 1 444 ? 160.147 142.357 150.781 1.00 16.13 438 ASN A CA 1
ATOM 4961 C C . ASN A 1 444 ? 158.781 142.549 150.164 1.00 16.13 438 ASN A C 1
ATOM 4962 O O . ASN A 1 444 ? 158.252 141.641 149.518 1.00 16.13 438 ASN A O 1
ATOM 4973 N N . PRO A 1 445 ? 158.150 143.696 150.391 1.00 17.29 439 PRO A N 1
ATOM 4974 C CA . PRO A 1 445 ? 156.844 143.910 149.758 1.00 17.29 439 PRO A CA 1
ATOM 4975 C C . PRO A 1 445 ? 156.895 143.809 148.240 1.00 17.29 439 PRO A C 1
ATOM 4976 O O . PRO A 1 445 ? 155.970 143.245 147.640 1.00 17.29 439 PRO A O 1
ATOM 4987 N N . ALA A 1 446 ? 157.962 144.300 147.600 1.00 17.21 440 ALA A N 1
ATOM 4988 C CA . ALA A 1 446 ? 158.003 144.303 146.139 1.00 17.21 440 ALA A CA 1
ATOM 4989 C C . ALA A 1 446 ? 158.225 142.903 145.568 1.00 17.21 440 ALA A C 1
ATOM 4990 O O . ALA A 1 446 ? 157.522 142.496 144.648 1.00 17.21 440 ALA A O 1
ATOM 4997 N N . SER A 1 447 ? 159.191 142.154 146.096 1.00 18.92 441 SER A N 1
ATOM 4998 C CA . SER A 1 447 ? 159.431 140.810 145.582 1.00 18.92 441 SER A CA 1
ATOM 4999 C C . SER A 1 447 ? 158.217 139.900 145.791 1.00 18.92 441 SER A C 1
ATOM 5000 O O . SER A 1 447 ? 157.870 139.105 144.910 1.00 18.92 441 SER A O 1
ATOM 5008 N N . MET A 1 448 ? 157.551 140.001 146.944 1.00 18.86 442 MET A N 1
ATOM 5009 C CA . MET A 1 448 ? 156.345 139.210 147.166 1.00 18.86 442 MET A CA 1
ATOM 5010 C C . MET A 1 448 ? 155.244 139.604 146.194 1.00 18.86 442 MET A C 1
ATOM 5011 O O . MET A 1 448 ? 154.555 138.739 145.634 1.00 18.86 442 MET A O 1
ATOM 5025 N N . LYS A 1 449 ? 155.056 140.906 145.982 1.00 21.36 443 LYS A N 1
ATOM 5026 C CA . LYS A 1 449 ? 154.072 141.336 144.996 1.00 21.36 443 LYS A CA 1
ATOM 5027 C C . LYS A 1 449 ? 154.428 140.812 143.602 1.00 21.36 443 LYS A C 1
ATOM 5028 O O . LYS A 1 449 ? 153.552 140.358 142.847 1.00 21.36 443 LYS A O 1
ATOM 5047 N N . GLN A 1 450 ? 155.718 140.842 143.267 1.00 19.81 444 GLN A N 1
ATOM 5048 C CA . GLN A 1 450 ? 156.183 140.382 141.969 1.00 19.81 444 GLN A CA 1
ATOM 5049 C C . GLN A 1 450 ? 155.866 138.910 141.780 1.00 19.81 444 GLN A C 1
ATOM 5050 O O . GLN A 1 450 ? 155.475 138.491 140.690 1.00 19.81 444 GLN A O 1
ATOM 5064 N N . ALA A 1 451 ? 156.044 138.108 142.831 1.00 20.39 445 ALA A N 1
ATOM 5065 C CA . ALA A 1 451 ? 155.738 136.685 142.728 1.00 20.39 445 ALA A CA 1
ATOM 5066 C C . ALA A 1 451 ? 154.246 136.452 142.556 1.00 20.39 445 ALA A C 1
ATOM 5067 O O . ALA A 1 451 ? 153.835 135.669 141.696 1.00 20.39 445 ALA A O 1
ATOM 5074 N N . LEU A 1 452 ? 153.417 137.143 143.338 1.00 20.49 446 LEU A N 1
ATOM 5075 C CA . LEU A 1 452 ? 151.973 136.974 143.191 1.00 20.49 446 LEU A CA 1
ATOM 5076 C C . LEU A 1 452 ? 151.510 137.316 141.782 1.00 20.49 446 LEU A C 1
ATOM 5077 O O . LEU A 1 452 ? 150.552 136.726 141.280 1.00 20.49 446 LEU A O 1
ATOM 5093 N N . ILE A 1 453 ? 152.172 138.272 141.128 1.00 22.21 447 ILE A N 1
ATOM 5094 C CA . ILE A 1 453 ? 151.715 138.659 139.794 1.00 22.21 447 ILE A CA 1
ATOM 5095 C C . ILE A 1 453 ? 152.339 137.781 138.702 1.00 22.21 447 ILE A C 1
ATOM 5096 O O . ILE A 1 453 ? 151.663 137.419 137.738 1.00 22.21 447 ILE A O 1
ATOM 5112 N N . ALA A 1 454 ? 153.612 137.400 138.831 1.00 21.76 448 ALA A N 1
ATOM 5113 C CA . ALA A 1 454 ? 154.242 136.552 137.820 1.00 21.76 448 ALA A CA 1
ATOM 5114 C C . ALA A 1 454 ? 153.691 135.131 137.825 1.00 21.76 448 ALA A C 1
ATOM 5115 O O . ALA A 1 454 ? 153.501 134.539 136.756 1.00 21.76 448 ALA A O 1
ATOM 5122 N N . SER A 1 455 ? 153.446 134.559 139.004 1.00 22.05 449 SER A N 1
ATOM 5123 C CA . SER A 1 455 ? 152.842 133.239 139.091 1.00 22.05 449 SER A CA 1
ATOM 5124 C C . SER A 1 455 ? 151.371 133.248 138.749 1.00 22.05 449 SER A C 1
ATOM 5125 O O . SER A 1 455 ? 150.796 132.185 138.525 1.00 22.05 449 SER A O 1
ATOM 5133 N N . ALA A 1 456 ? 150.745 134.410 138.745 1.00 22.80 450 ALA A N 1
ATOM 5134 C CA . ALA A 1 456 ? 149.309 134.451 138.596 1.00 22.80 450 ALA A CA 1
ATOM 5135 C C . ALA A 1 456 ? 148.889 133.785 137.296 1.00 22.80 450 ALA A C 1
ATOM 5136 O O . ALA A 1 456 ? 149.539 133.927 136.258 1.00 22.80 450 ALA A O 1
ATOM 5143 N N . ARG A 1 457 ? 147.799 133.038 137.369 1.00 25.09 451 ARG A N 1
ATOM 5144 C CA . ARG A 1 457 ? 147.179 132.440 136.201 1.00 25.09 451 ARG A CA 1
ATOM 5145 C C . ARG A 1 457 ? 146.067 133.359 135.714 1.00 25.09 451 ARG A C 1
ATOM 5146 O O . ARG A 1 457 ? 145.135 133.668 136.459 1.00 25.09 451 ARG A O 1
ATOM 5167 N N . ARG A 1 458 ? 146.166 133.774 134.461 1.00 27.36 452 ARG A N 1
ATOM 5168 C CA . ARG A 1 458 ? 145.204 134.694 133.889 1.00 27.36 452 ARG A CA 1
ATOM 5169 C C . ARG A 1 458 ? 143.840 134.036 133.771 1.00 27.36 452 ARG A C 1
ATOM 5170 O O . ARG A 1 458 ? 143.720 132.881 133.365 1.00 27.36 452 ARG A O 1
ATOM 5191 N N . LEU A 1 459 ? 142.819 134.768 134.138 1.00 28.32 453 LEU A N 1
ATOM 5192 C CA . LEU A 1 459 ? 141.468 134.342 133.859 1.00 28.32 453 LEU A CA 1
ATOM 5193 C C . LEU A 1 459 ? 141.118 134.738 132.430 1.00 28.32 453 LEU A C 1
ATOM 5194 O O . LEU A 1 459 ? 141.166 135.927 132.100 1.00 28.32 453 LEU A O 1
ATOM 5210 N N . PRO A 1 460 ? 140.769 133.793 131.555 1.00 30.17 454 PRO A N 1
ATOM 5211 C CA . PRO A 1 460 ? 140.336 134.183 130.206 1.00 30.17 454 PRO A CA 1
ATOM 5212 C C . PRO A 1 460 ? 139.032 134.965 130.250 1.00 30.17 454 PRO A C 1
ATOM 5213 O O . PRO A 1 460 ? 138.025 134.492 130.777 1.00 30.17 454 PRO A O 1
ATOM 5224 N N . GLY A 1 461 ? 139.059 136.167 129.689 1.00 31.42 455 GLY A N 1
ATOM 5225 C CA . GLY A 1 461 ? 137.867 136.974 129.555 1.00 31.42 455 GLY A CA 1
ATOM 5226 C C . GLY A 1 461 ? 137.665 138.017 130.625 1.00 31.42 455 GLY A C 1
ATOM 5227 O O . GLY A 1 461 ? 136.620 138.679 130.626 1.00 31.42 455 GLY A O 1
ATOM 5231 N N . VAL A 1 462 ? 138.621 138.192 131.532 1.00 29.95 456 VAL A N 1
ATOM 5232 C CA . VAL A 1 462 ? 138.532 139.192 132.591 1.00 29.95 456 VAL A CA 1
ATOM 5233 C C . VAL A 1 462 ? 139.592 140.250 132.323 1.00 29.95 456 VAL A C 1
ATOM 5234 O O . VAL A 1 462 ? 140.761 139.922 132.103 1.00 29.95 456 VAL A O 1
ATOM 5247 N N . ASN A 1 463 ? 139.183 141.514 132.342 1.00 31.35 457 ASN A N 1
ATOM 5248 C CA . ASN A 1 463 ? 140.122 142.599 132.101 1.00 31.35 457 ASN A CA 1
ATOM 5249 C C . ASN A 1 463 ? 141.140 142.716 133.233 1.00 31.35 457 ASN A C 1
ATOM 5250 O O . ASN A 1 463 ? 141.124 141.968 134.211 1.00 31.35 457 ASN A O 1
ATOM 5261 N N . MET A 1 464 ? 142.044 143.677 133.077 1.00 31.17 458 MET A N 1
ATOM 5262 C CA . MET A 1 464 ? 143.087 143.897 134.066 1.00 31.17 458 MET A CA 1
ATOM 5263 C C . MET A 1 464 ? 142.571 144.620 135.300 1.00 31.17 458 MET A C 1
ATOM 5264 O O . MET A 1 464 ? 143.230 144.582 136.343 1.00 31.17 458 MET A O 1
ATOM 5278 N N . PHE A 1 465 ? 141.420 145.284 135.209 1.00 31.91 459 PHE A N 1
ATOM 5279 C CA . PHE A 1 465 ? 140.886 146.058 136.321 1.00 31.91 459 PHE A CA 1
ATOM 5280 C C . PHE A 1 465 ? 139.871 145.288 137.146 1.00 31.91 459 PHE A C 1
ATOM 5281 O O . PHE A 1 465 ? 139.081 145.907 137.868 1.00 31.91 459 PHE A O 1
ATOM 5298 N N . GLU A 1 466 ? 139.855 143.965 137.038 1.00 31.78 460 GLU A N 1
ATOM 5299 C CA . GLU A 1 466 ? 139.110 143.098 137.937 1.00 31.78 460 GLU A CA 1
ATOM 5300 C C . GLU A 1 466 ? 139.944 141.967 138.490 1.00 31.78 460 GLU A C 1
ATOM 5301 O O . GLU A 1 466 ? 139.719 141.548 139.621 1.00 31.78 460 GLU A O 1
ATOM 5313 N N . GLN A 1 467 ? 140.905 141.465 137.724 1.00 27.84 461 GLN A N 1
ATOM 5314 C CA . GLN A 1 467 ? 141.696 140.320 138.135 1.00 27.84 461 GLN A CA 1
ATOM 5315 C C . GLN A 1 467 ? 143.171 140.629 138.313 1.00 27.84 461 GLN A C 1
ATOM 5316 O O . GLN A 1 467 ? 143.902 139.767 138.803 1.00 27.84 461 GLN A O 1
ATOM 5330 N N . GLY A 1 468 ? 143.634 141.804 137.897 1.00 26.83 462 GLY A N 1
ATOM 5331 C CA . GLY A 1 468 ? 145.059 142.076 137.936 1.00 26.83 462 GLY A CA 1
ATOM 5332 C C . GLY A 1 468 ? 145.830 141.132 137.033 1.00 26.83 462 GLY A C 1
ATOM 5333 O O . GLY A 1 468 ? 145.502 140.958 135.860 1.00 26.83 462 GLY A O 1
ATOM 5337 N N . HIS A 1 469 ? 146.857 140.491 137.580 1.00 25.09 463 HIS A N 1
ATOM 5338 C CA . HIS A 1 469 ? 147.708 139.607 136.798 1.00 25.09 463 HIS A CA 1
ATOM 5339 C C . HIS A 1 469 ? 147.201 138.172 136.710 1.00 25.09 463 HIS A C 1
ATOM 5340 O O . HIS A 1 469 ? 147.833 137.356 136.032 1.00 25.09 463 HIS A O 1
ATOM 5354 N N . GLY A 1 470 ? 146.093 137.846 137.360 1.00 25.36 464 GLY A N 1
ATOM 5355 C CA . GLY A 1 470 ? 145.571 136.498 137.348 1.00 25.36 464 GLY A CA 1
ATOM 5356 C C . GLY A 1 470 ? 145.376 135.964 138.749 1.00 25.36 464 GLY A C 1
ATOM 5357 O O . GLY A 1 470 ? 146.126 136.324 139.657 1.00 25.36 464 GLY A O 1
ATOM 5361 N N . LYS A 1 471 ? 144.376 135.103 138.929 1.00 26.08 465 LYS A N 1
ATOM 5362 C CA . LYS A 1 471 ? 144.094 134.518 140.232 1.00 26.08 465 LYS A CA 1
ATOM 5363 C C . LYS A 1 471 ? 145.359 133.927 140.847 1.00 26.08 465 LYS A C 1
ATOM 5364 O O . LYS A 1 471 ? 146.299 133.539 140.149 1.00 26.08 465 LYS A O 1
ATOM 5383 N N . LEU A 1 472 ? 145.365 133.856 142.176 1.00 22.44 466 LEU A N 1
ATOM 5384 C CA . LEU A 1 472 ? 146.535 133.380 142.901 1.00 22.44 466 LEU A CA 1
ATOM 5385 C C . LEU A 1 472 ? 146.837 131.924 142.572 1.00 22.44 466 LEU A C 1
ATOM 5386 O O . LEU A 1 472 ? 145.935 131.090 142.473 1.00 22.44 466 LEU A O 1
ATOM 5402 N N . ASP A 1 473 ? 148.110 131.619 142.418 1.00 22.30 467 ASP A N 1
ATOM 5403 C CA . ASP A 1 473 ? 148.562 130.258 142.210 1.00 22.30 467 ASP A CA 1
ATOM 5404 C C . ASP A 1 473 ? 149.676 129.995 143.198 1.00 22.30 467 ASP A C 1
ATOM 5405 O O . ASP A 1 473 ? 150.821 130.394 142.973 1.00 22.30 467 ASP A O 1
ATOM 5414 N N . LEU A 1 474 ? 149.330 129.302 144.277 1.00 20.32 468 LEU A N 1
ATOM 5415 C CA . LEU A 1 474 ? 150.251 129.150 145.386 1.00 20.32 468 LEU A CA 1
ATOM 5416 C C . LEU A 1 474 ? 151.489 128.368 144.966 1.00 20.32 468 LEU A C 1
ATOM 5417 O O . LEU A 1 474 ? 152.596 128.684 145.400 1.00 20.32 468 LEU A O 1
ATOM 5433 N N . LEU A 1 475 ? 151.328 127.341 144.129 1.00 21.54 469 LEU A N 1
ATOM 5434 C CA . LEU A 1 475 ? 152.463 126.486 143.788 1.00 21.54 469 LEU A CA 1
ATOM 5435 C C . LEU A 1 475 ? 153.414 127.138 142.793 1.00 21.54 469 LEU A C 1
ATOM 5436 O O . LEU A 1 475 ? 154.636 127.041 142.947 1.00 21.54 469 LEU A O 1
ATOM 5452 N N . ARG A 1 476 ? 152.891 127.829 141.784 1.00 22.76 470 ARG A N 1
ATOM 5453 C CA . ARG A 1 476 ? 153.775 128.584 140.904 1.00 22.76 470 ARG A CA 1
ATOM 5454 C C . ARG A 1 476 ? 154.280 129.857 141.571 1.00 22.76 470 ARG A C 1
ATOM 5455 O O . ARG A 1 476 ? 155.384 130.310 141.262 1.00 22.76 470 ARG A O 1
ATOM 5476 N N . ALA A 1 477 ? 153.504 130.447 142.481 1.00 20.72 471 ALA A N 1
ATOM 5477 C CA . ALA A 1 477 ? 154.052 131.525 143.295 1.00 20.72 471 ALA A CA 1
ATOM 5478 C C . ALA A 1 477 ? 155.230 131.018 144.101 1.00 20.72 471 ALA A C 1
ATOM 5479 O O . ALA A 1 477 ? 156.273 131.674 144.178 1.00 20.72 471 ALA A O 1
ATOM 5486 N N . TYR A 1 478 ? 155.104 129.816 144.649 1.00 19.78 472 TYR A N 1
ATOM 5487 C CA . TYR A 1 478 ? 156.219 129.207 145.351 1.00 19.78 472 TYR A CA 1
ATOM 5488 C C . TYR A 1 478 ? 157.397 128.968 144.407 1.00 19.78 472 TYR A C 1
ATOM 5489 O O . TYR A 1 478 ? 158.556 129.150 144.792 1.00 19.78 472 TYR A O 1
ATOM 5507 N N . GLN A 1 479 ? 157.120 128.563 143.159 1.00 21.94 473 GLN A N 1
ATOM 5508 C CA . GLN A 1 479 ? 158.202 128.295 142.207 1.00 21.94 473 GLN A CA 1
ATOM 5509 C C . GLN A 1 479 ? 158.973 129.567 141.851 1.00 21.94 473 GLN A C 1
ATOM 5510 O O . GLN A 1 479 ? 160.213 129.591 141.887 1.00 21.94 473 GLN A O 1
ATOM 5524 N N . ILE A 1 480 ? 158.259 130.632 141.501 1.00 22.25 474 ILE A N 1
ATOM 5525 C CA . ILE A 1 480 ? 158.938 131.887 141.201 1.00 22.25 474 ILE A CA 1
ATOM 5526 C C . ILE A 1 480 ? 159.728 132.350 142.412 1.00 22.25 474 ILE A C 1
ATOM 5527 O O . ILE A 1 480 ? 160.935 132.597 142.329 1.00 22.25 474 ILE A O 1
ATOM 5543 N N . LEU A 1 481 ? 159.061 132.428 143.572 1.00 21.01 475 LEU A N 1
ATOM 5544 C CA . LEU A 1 481 ? 159.725 132.881 144.781 1.00 21.01 475 LEU A CA 1
ATOM 5545 C C . LEU A 1 481 ? 160.959 132.044 145.072 1.00 21.01 475 LEU A C 1
ATOM 5546 O O . LEU A 1 481 ? 161.928 132.545 145.648 1.00 21.01 475 LEU A O 1
ATOM 5562 N N . ASN A 1 482 ? 160.948 130.778 144.667 1.00 23.77 476 ASN A N 1
ATOM 5563 C CA . ASN A 1 482 ? 162.102 129.920 144.891 1.00 23.77 476 ASN A CA 1
ATOM 5564 C C . ASN A 1 482 ? 163.224 130.231 143.923 1.00 23.77 476 ASN A C 1
ATOM 5565 O O . ASN A 1 482 ? 164.393 129.981 144.235 1.00 23.77 476 ASN A O 1
ATOM 5576 N N . SER A 1 483 ? 162.891 130.747 142.740 1.00 24.21 477 SER A N 1
ATOM 5577 C CA . SER A 1 483 ? 163.909 131.115 141.762 1.00 24.21 477 SER A CA 1
ATOM 5578 C C . SER A 1 483 ? 164.192 132.613 141.712 1.00 24.21 477 SER A C 1
ATOM 5579 O O . SER A 1 483 ? 165.132 133.025 141.025 1.00 24.21 477 SER A O 1
ATOM 5587 N N . TYR A 1 484 ? 163.432 133.423 142.450 1.00 22.89 478 TYR A N 1
ATOM 5588 C CA . TYR A 1 484 ? 163.419 134.869 142.251 1.00 22.89 478 TYR A CA 1
ATOM 5589 C C . TYR A 1 484 ? 164.801 135.490 142.434 1.00 22.89 478 TYR A C 1
ATOM 5590 O O . TYR A 1 484 ? 165.572 135.099 143.312 1.00 22.89 478 TYR A O 1
ATOM 5608 N N . LYS A 1 485 ? 165.102 136.471 141.587 1.00 23.52 479 LYS A N 1
ATOM 5609 C CA . LYS A 1 485 ? 166.317 137.260 141.625 1.00 23.52 479 LYS A CA 1
ATOM 5610 C C . LYS A 1 485 ? 165.964 138.738 141.762 1.00 23.52 479 LYS A C 1
ATOM 5611 O O . LYS A 1 485 ? 165.012 139.197 141.124 1.00 23.52 479 LYS A O 1
ATOM 5630 N N . PRO A 1 486 ? 166.683 139.498 142.593 1.00 21.97 480 PRO A N 1
ATOM 5631 C CA . PRO A 1 486 ? 166.281 140.894 142.847 1.00 21.97 480 PRO A CA 1
ATOM 5632 C C . PRO A 1 486 ? 166.363 141.732 141.580 1.00 21.97 480 PRO A C 1
ATOM 5633 O O . PRO A 1 486 ? 167.384 141.753 140.891 1.00 21.97 480 PRO A O 1
ATOM 5644 N N . GLN A 1 487 ? 165.278 142.434 141.282 1.00 20.46 481 GLN A N 1
ATOM 5645 C CA . GLN A 1 487 ? 165.165 143.114 140.008 1.00 20.46 481 GLN A CA 1
ATOM 5646 C C . GLN A 1 487 ? 163.920 143.986 140.029 1.00 20.46 481 GLN A C 1
ATOM 5647 O O . GLN A 1 487 ? 163.023 143.797 140.851 1.00 20.46 481 GLN A O 1
ATOM 5661 N N . ALA A 1 488 ? 163.884 144.950 139.115 1.00 20.06 482 ALA A N 1
ATOM 5662 C CA . ALA A 1 488 ? 162.714 145.797 138.951 1.00 20.06 482 ALA A CA 1
ATOM 5663 C C . ALA A 1 488 ? 161.765 145.195 137.924 1.00 20.06 482 ALA A C 1
ATOM 5664 O O . ALA A 1 488 ? 162.143 144.383 137.085 1.00 20.06 482 ALA A O 1
ATOM 5671 N N . SER A 1 489 ? 160.512 145.597 138.008 1.00 19.10 483 SER A N 1
ATOM 5672 C CA . SER A 1 489 ? 159.492 145.023 137.163 1.00 19.10 483 SER A CA 1
ATOM 5673 C C . SER A 1 489 ? 158.407 146.062 137.012 1.00 19.10 483 SER A C 1
ATOM 5674 O O . SER A 1 489 ? 158.327 147.016 137.783 1.00 19.10 483 SER A O 1
ATOM 5682 N N . LEU A 1 490 ? 157.571 145.869 136.014 1.00 21.70 484 LEU A N 1
ATOM 5683 C CA . LEU A 1 490 ? 156.531 146.823 135.697 1.00 21.70 484 LEU A CA 1
ATOM 5684 C C . LEU A 1 490 ? 155.175 146.145 135.792 1.00 21.70 484 LEU A C 1
ATOM 5685 O O . LEU A 1 490 ? 155.059 144.930 135.641 1.00 21.70 484 LEU A O 1
ATOM 5701 N N . SER A 1 491 ? 154.166 146.932 136.084 1.00 23.04 485 SER A N 1
ATOM 5702 C CA . SER A 1 491 ? 152.811 146.428 136.183 1.00 23.04 485 SER A CA 1
ATOM 5703 C C . SER A 1 491 ? 151.857 147.472 135.633 1.00 23.04 485 SER A C 1
ATOM 5704 O O . SER A 1 491 ? 151.634 148.500 136.281 1.00 23.04 485 SER A O 1
ATOM 5712 N N . PRO A 1 492 ? 151.264 147.250 134.449 1.00 25.17 486 PRO A N 1
ATOM 5713 C CA . PRO A 1 492 ? 151.425 146.053 133.605 1.00 25.17 486 PRO A CA 1
ATOM 5714 C C . PRO A 1 492 ? 152.833 145.861 133.043 1.00 25.17 486 PRO A C 1
ATOM 5715 O O . PRO A 1 492 ? 153.558 146.834 132.871 1.00 25.17 486 PRO A O 1
ATOM 5726 N N . SER A 1 493 ? 153.215 144.614 132.776 1.00 23.28 487 SER A N 1
ATOM 5727 C CA . SER A 1 493 ? 154.543 144.316 132.247 1.00 23.28 487 SER A CA 1
ATOM 5728 C C . SER A 1 493 ? 154.661 144.547 130.739 1.00 23.28 487 SER A C 1
ATOM 5729 O O . SER A 1 493 ? 155.758 144.405 130.198 1.00 23.28 487 SER A O 1
ATOM 5737 N N . TYR A 1 494 ? 153.567 144.895 130.064 1.00 25.28 488 TYR A N 1
ATOM 5738 C CA . TYR A 1 494 ? 153.593 145.289 128.666 1.00 25.28 488 TYR A CA 1
ATOM 5739 C C . TYR A 1 494 ? 152.344 146.104 128.395 1.00 25.28 488 TYR A C 1
ATOM 5740 O O . TYR A 1 494 ? 151.409 146.124 129.199 1.00 25.28 488 TYR A O 1
ATOM 5758 N N . ILE A 1 495 ? 152.337 146.771 127.246 1.00 27.97 489 ILE A N 1
ATOM 5759 C CA . ILE A 1 495 ? 151.176 147.499 126.755 1.00 27.97 489 ILE A CA 1
ATOM 5760 C C . ILE A 1 495 ? 150.778 146.890 125.419 1.00 27.97 489 ILE A C 1
ATOM 5761 O O . ILE A 1 495 ? 151.633 146.674 124.554 1.00 27.97 489 ILE A O 1
ATOM 5777 N N . ASP A 1 496 ? 149.486 146.608 125.260 1.00 29.55 490 ASP A N 1
ATOM 5778 C CA . ASP A 1 496 ? 148.906 146.132 124.003 1.00 29.55 490 ASP A CA 1
ATOM 5779 C C . ASP A 1 496 ? 147.485 146.664 123.994 1.00 29.55 490 ASP A C 1
ATOM 5780 O O . ASP A 1 496 ? 146.595 146.067 124.601 1.00 29.55 490 ASP A O 1
ATOM 5789 N N . LEU A 1 497 ? 147.274 147.779 123.317 1.00 31.48 491 LEU A N 1
ATOM 5790 C CA . LEU A 1 497 ? 145.951 148.371 123.345 1.00 31.48 491 LEU A CA 1
ATOM 5791 C C . LEU A 1 497 ? 144.950 147.601 122.511 1.00 31.48 491 LEU A C 1
ATOM 5792 O O . LEU A 1 497 ? 143.759 147.914 122.587 1.00 31.48 491 LEU A O 1
ATOM 5808 N N . THR A 1 498 ? 145.385 146.625 121.718 1.00 31.19 492 THR A N 1
ATOM 5809 C CA . THR A 1 498 ? 144.473 145.822 120.915 1.00 31.19 492 THR A CA 1
ATOM 5810 C C . THR A 1 498 ? 144.088 144.509 121.585 1.00 31.19 492 THR A C 1
ATOM 5811 O O . THR A 1 498 ? 143.308 143.745 121.005 1.00 31.19 492 THR A O 1
ATOM 5822 N N . GLU A 1 499 ? 144.606 144.232 122.783 1.00 30.90 493 GLU A N 1
ATOM 5823 C CA . GLU A 1 499 ? 144.319 142.999 123.520 1.00 30.90 493 GLU A CA 1
ATOM 5824 C C . GLU A 1 499 ? 143.029 143.174 124.318 1.00 30.90 493 GLU A C 1
ATOM 5825 O O . GLU A 1 499 ? 143.025 143.493 125.506 1.00 30.90 493 GLU A O 1
ATOM 5837 N N . CYS A 1 500 ? 141.912 142.989 123.636 1.00 33.28 494 CYS A N 1
ATOM 5838 C CA . CYS A 1 500 ? 140.643 142.908 124.331 1.00 33.28 494 CYS A CA 1
ATOM 5839 C C . CYS A 1 500 ? 140.392 141.467 124.782 1.00 33.28 494 CYS A C 1
ATOM 5840 O O . CYS A 1 500 ? 140.694 140.523 124.045 1.00 33.28 494 CYS A O 1
ATOM 5847 N N . PRO A 1 501 ? 139.823 141.260 125.986 1.00 30.57 495 PRO A N 1
ATOM 5848 C CA . PRO A 1 501 ? 139.351 142.262 126.950 1.00 30.57 495 PRO A CA 1
ATOM 5849 C C . PRO A 1 501 ? 140.329 142.588 128.088 1.00 30.57 495 PRO A C 1
ATOM 5850 O O . PRO A 1 501 ? 139.973 143.373 128.952 1.00 30.57 495 PRO A O 1
ATOM 5861 N N . TYR A 1 502 ? 141.534 142.019 128.085 1.00 28.97 496 TYR A N 1
ATOM 5862 C CA . TYR A 1 502 ? 142.422 142.193 129.228 1.00 28.97 496 TYR A CA 1
ATOM 5863 C C . TYR A 1 502 ? 142.823 143.649 129.427 1.00 28.97 496 TYR A C 1
ATOM 5864 O O . TYR A 1 502 ? 142.876 144.141 130.560 1.00 28.97 496 TYR A O 1
ATOM 5882 N N . MET A 1 503 ? 143.141 144.348 128.338 1.00 31.49 497 MET A N 1
ATOM 5883 C CA . MET A 1 503 ? 143.690 145.693 128.406 1.00 31.49 497 MET A CA 1
ATOM 5884 C C . MET A 1 503 ? 142.616 146.761 128.363 1.00 31.49 497 MET A C 1
ATOM 5885 O O . MET A 1 503 ? 142.946 147.941 128.255 1.00 31.49 497 MET A O 1
ATOM 5899 N N . TRP A 1 504 ? 141.354 146.363 128.448 1.00 34.41 498 TRP A N 1
ATOM 5900 C CA . TRP A 1 504 ? 140.253 147.311 128.443 1.00 34.41 498 TRP A CA 1
ATOM 5901 C C . TRP A 1 504 ? 140.531 148.437 129.436 1.00 34.41 498 TRP A C 1
ATOM 5902 O O . TRP A 1 504 ? 141.198 148.212 130.451 1.00 34.41 498 TRP A O 1
ATOM 5923 N N . PRO A 1 505 ? 140.053 149.672 129.173 1.00 35.99 499 PRO A N 1
ATOM 5924 C CA . PRO A 1 505 ? 139.266 150.164 128.033 1.00 35.99 499 PRO A CA 1
ATOM 5925 C C . PRO A 1 505 ? 140.107 150.614 126.846 1.00 35.99 499 PRO A C 1
ATOM 5926 O O . PRO A 1 505 ? 139.567 151.111 125.862 1.00 35.99 499 PRO A O 1
ATOM 5937 N N . TYR A 1 506 ? 141.419 150.410 126.937 1.00 34.28 500 TYR A N 1
ATOM 5938 C CA . TYR A 1 506 ? 142.309 150.860 125.876 1.00 34.28 500 TYR A CA 1
ATOM 5939 C C . TYR A 1 506 ? 141.985 150.196 124.542 1.00 34.28 500 TYR A C 1
ATOM 5940 O O . TYR A 1 506 ? 142.280 150.764 123.484 1.00 34.28 500 TYR A O 1
ATOM 5958 N N . CYS A 1 507 ? 141.364 149.018 124.559 1.00 35.09 501 CYS A N 1
ATOM 5959 C CA . CYS A 1 507 ? 140.955 148.381 123.315 1.00 35.09 501 CYS A CA 1
ATOM 5960 C C . CYS A 1 507 ? 139.541 148.751 122.900 1.00 35.09 501 CYS A C 1
ATOM 5961 O O . CYS A 1 507 ? 139.053 148.227 121.896 1.00 35.09 501 CYS A O 1
ATOM 5968 N N . SER A 1 508 ? 138.867 149.633 123.637 1.00 36.93 502 SER A N 1
ATOM 5969 C CA . SER A 1 508 ? 137.567 150.107 123.182 1.00 36.93 502 SER A CA 1
ATOM 5970 C C . SER A 1 508 ? 137.680 150.924 121.901 1.00 36.93 502 SER A C 1
ATOM 5971 O O . SER A 1 508 ? 136.668 151.132 121.222 1.00 36.93 502 SER A O 1
ATOM 5979 N N . GLN A 1 509 ? 138.878 151.402 121.564 1.00 37.93 503 GLN A N 1
ATOM 5980 C CA . GLN A 1 509 ? 139.131 152.070 120.295 1.00 37.93 503 GLN A CA 1
ATOM 5981 C C . GLN A 1 509 ? 140.631 152.197 120.077 1.00 37.93 503 GLN A C 1
ATOM 5982 O O . GLN A 1 509 ? 141.399 152.182 121.045 1.00 37.93 503 GLN A O 1
ATOM 5996 N N . PRO A 1 510 ? 141.078 152.299 118.824 1.00 34.69 504 PRO A N 1
ATOM 5997 C CA . PRO A 1 510 ? 142.502 152.533 118.553 1.00 34.69 504 PRO A CA 1
ATOM 5998 C C . PRO A 1 510 ? 142.867 154.013 118.629 1.00 34.69 504 PRO A C 1
ATOM 5999 O O . PRO A 1 510 ? 142.007 154.894 118.671 1.00 34.69 504 PRO A O 1
ATOM 6010 N N . ILE A 1 511 ? 144.174 154.281 118.638 1.00 32.36 505 ILE A N 1
ATOM 6011 C CA . ILE A 1 511 ? 144.678 155.641 118.816 1.00 32.36 505 ILE A CA 1
ATOM 6012 C C . ILE A 1 511 ? 144.844 156.339 117.469 1.00 32.36 505 ILE A C 1
ATOM 6013 O O . ILE A 1 511 ? 145.615 155.909 116.606 1.00 32.36 505 ILE A O 1
ATOM 6029 N N . TYR A 1 512 ? 144.136 157.460 117.308 1.00 35.04 506 TYR A N 1
ATOM 6030 C CA . TYR A 1 512 ? 144.169 158.249 116.084 1.00 35.04 506 TYR A CA 1
ATOM 6031 C C . TYR A 1 512 ? 144.793 159.611 116.344 1.00 35.04 506 TYR A C 1
ATOM 6032 O O . TYR A 1 512 ? 144.360 160.349 117.231 1.00 35.04 506 TYR A O 1
ATOM 6050 N N . TYR A 1 513 ? 145.805 159.939 115.538 1.00 35.42 507 TYR A N 1
ATOM 6051 C CA . TYR A 1 513 ? 146.450 161.248 115.602 1.00 35.42 507 TYR A CA 1
ATOM 6052 C C . TYR A 1 513 ? 145.417 162.371 115.671 1.00 35.42 507 TYR A C 1
ATOM 6053 O O . TYR A 1 513 ? 144.399 162.352 114.972 1.00 35.42 507 TYR A O 1
ATOM 6071 N N . GLY A 1 514 ? 145.700 163.366 116.514 1.00 36.04 508 GLY A N 1
ATOM 6072 C CA . GLY A 1 514 ? 144.725 164.366 116.883 1.00 36.04 508 GLY A CA 1
ATOM 6073 C C . GLY A 1 514 ? 143.923 164.031 118.118 1.00 36.04 508 GLY A C 1
ATOM 6074 O O . GLY A 1 514 ? 143.075 164.834 118.521 1.00 36.04 508 GLY A O 1
ATOM 6078 N N . GLY A 1 515 ? 144.140 162.859 118.714 1.00 35.95 509 GLY A N 1
ATOM 6079 C CA . GLY A 1 515 ? 143.500 162.537 119.969 1.00 35.95 509 GLY A CA 1
ATOM 6080 C C . GLY A 1 515 ? 144.452 162.686 121.138 1.00 35.95 509 GLY A C 1
ATOM 6081 O O . GLY A 1 515 ? 145.672 162.683 120.986 1.00 35.95 509 GLY A O 1
ATOM 6085 N N . MET A 1 516 ? 143.873 162.809 122.329 1.00 37.13 510 MET A N 1
ATOM 6086 C CA . MET A 1 516 ? 144.672 163.020 123.524 1.00 37.13 510 MET A CA 1
ATOM 6087 C C . MET A 1 516 ? 145.606 161.831 123.738 1.00 37.13 510 MET A C 1
ATOM 6088 O O . MET A 1 516 ? 145.275 160.704 123.372 1.00 37.13 510 MET A O 1
ATOM 6102 N N . PRO A 1 517 ? 146.782 162.050 124.318 1.00 33.85 511 PRO A N 1
ATOM 6103 C CA . PRO A 1 517 ? 147.713 160.939 124.503 1.00 33.85 511 PRO A CA 1
ATOM 6104 C C . PRO A 1 517 ? 147.086 159.830 125.329 1.00 33.85 511 PRO A C 1
ATOM 6105 O O . PRO A 1 517 ? 146.283 160.072 126.231 1.00 33.85 511 PRO A O 1
ATOM 6116 N N . THR A 1 518 ? 147.445 158.600 125.000 1.00 31.19 512 THR A N 1
ATOM 6117 C CA . THR A 1 518 ? 147.024 157.457 125.791 1.00 31.19 512 THR A CA 1
ATOM 6118 C C . THR A 1 518 ? 147.972 157.337 126.973 1.00 31.19 512 THR A C 1
ATOM 6119 O O . THR A 1 518 ? 149.177 157.145 126.792 1.00 31.19 512 THR A O 1
ATOM 6130 N N . VAL A 1 519 ? 147.433 157.484 128.177 1.00 30.23 513 VAL A N 1
ATOM 6131 C CA . VAL A 1 519 ? 148.232 157.584 129.390 1.00 30.23 513 VAL A CA 1
ATOM 6132 C C . VAL A 1 519 ? 148.077 156.289 130.175 1.00 30.23 513 VAL A C 1
ATOM 6133 O O . VAL A 1 519 ? 146.972 155.938 130.603 1.00 30.23 513 VAL A O 1
ATOM 6146 N N . VAL A 1 520 ? 149.183 155.581 130.365 1.00 28.99 514 VAL A N 1
ATOM 6147 C CA . VAL A 1 520 ? 149.212 154.348 131.138 1.00 28.99 514 VAL A CA 1
ATOM 6148 C C . VAL A 1 520 ? 150.180 154.550 132.285 1.00 28.99 514 VAL A C 1
ATOM 6149 O O . VAL A 1 520 ? 151.385 154.722 132.072 1.00 28.99 514 VAL A O 1
ATOM 6162 N N . ASN A 1 521 ? 149.655 154.512 133.500 1.00 29.03 515 ASN A N 1
ATOM 6163 C CA . ASN A 1 521 ? 150.466 154.719 134.688 1.00 29.03 515 ASN A CA 1
ATOM 6164 C C . ASN A 1 521 ? 150.990 153.357 135.108 1.00 29.03 515 ASN A C 1
ATOM 6165 O O . ASN A 1 521 ? 150.241 152.484 135.542 1.00 29.03 515 ASN A O 1
ATOM 6175 N N . VAL A 1 522 ? 152.294 153.170 134.951 1.00 25.38 516 VAL A N 1
ATOM 6176 C CA . VAL A 1 522 ? 152.909 151.874 135.192 1.00 25.38 516 VAL A CA 1
ATOM 6177 C C . VAL A 1 522 ? 153.547 151.898 136.568 1.00 25.38 516 VAL A C 1
ATOM 6178 O O . VAL A 1 522 ? 154.372 152.766 136.872 1.00 25.38 516 VAL A O 1
ATOM 6191 N N . THR A 1 523 ? 153.174 150.942 137.408 1.00 24.10 517 THR A N 1
ATOM 6192 C CA . THR A 1 523 ? 153.873 150.769 138.666 1.00 24.10 517 THR A CA 1
ATOM 6193 C C . THR A 1 523 ? 155.234 150.157 138.397 1.00 24.10 517 THR A C 1
ATOM 6194 O O . THR A 1 523 ? 155.358 149.221 137.609 1.00 24.10 517 THR A O 1
ATOM 6205 N N . ILE A 1 524 ? 156.258 150.704 139.024 1.00 21.87 518 ILE A N 1
ATOM 6206 C CA . ILE A 1 524 ? 157.544 150.040 139.130 1.00 21.87 518 ILE A CA 1
ATOM 6207 C C . ILE A 1 524 ? 157.568 149.331 140.469 1.00 21.87 518 ILE A C 1
ATOM 6208 O O . ILE A 1 524 ? 157.194 149.911 141.495 1.00 21.87 518 ILE A O 1
ATOM 6224 N N . LEU A 1 525 ? 157.984 148.074 140.462 1.00 20.20 519 LEU A N 1
ATOM 6225 C CA . LEU A 1 525 ? 158.279 147.354 141.682 1.00 20.20 519 LEU A CA 1
ATOM 6226 C C . LEU A 1 525 ? 159.776 147.159 141.738 1.00 20.20 519 LEU A C 1
ATOM 6227 O O . LEU A 1 525 ? 160.341 146.436 140.918 1.00 20.20 519 LEU A O 1
ATOM 6243 N N . ASN A 1 526 ? 160.416 147.798 142.695 1.00 18.56 520 ASN A N 1
ATOM 6244 C CA . ASN A 1 526 ? 161.857 147.689 142.855 1.00 18.56 520 ASN A CA 1
ATOM 6245 C C . ASN A 1 526 ? 162.091 146.739 144.018 1.00 18.56 520 ASN A C 1
ATOM 6246 O O . ASN A 1 526 ? 162.145 147.149 145.176 1.00 18.56 520 ASN A O 1
ATOM 6257 N N . GLY A 1 527 ? 162.226 145.459 143.694 1.00 18.65 521 GLY A N 1
ATOM 6258 C CA . GLY A 1 527 ? 162.642 144.462 144.648 1.00 18.65 521 GLY A CA 1
ATOM 6259 C C . GLY A 1 527 ? 164.099 144.542 145.007 1.00 18.65 521 GLY A C 1
ATOM 6260 O O . GLY A 1 527 ? 164.575 143.747 145.819 1.00 18.65 521 GLY A O 1
ATOM 6264 N N . MET A 1 528 ? 164.828 145.491 144.431 1.00 20.95 522 MET A N 1
ATOM 6265 C CA . MET A 1 528 ? 166.225 145.666 144.793 1.00 20.95 522 MET A CA 1
ATOM 6266 C C . MET A 1 528 ? 166.434 146.593 145.993 1.00 20.95 522 MET A C 1
ATOM 6267 O O . MET A 1 528 ? 167.510 146.549 146.595 1.00 20.95 522 MET A O 1
ATOM 6281 N N . GLY A 1 529 ? 165.459 147.408 146.369 1.00 16.65 523 GLY A N 1
ATOM 6282 C CA . GLY A 1 529 ? 165.666 148.298 147.492 1.00 16.65 523 GLY A CA 1
ATOM 6283 C C . GLY A 1 529 ? 164.422 149.088 147.821 1.00 16.65 523 GLY A C 1
ATOM 6284 O O . GLY A 1 529 ? 163.523 149.252 146.993 1.00 16.65 523 GLY A O 1
ATOM 6288 N N . VAL A 1 530 ? 164.379 149.565 149.066 1.00 15.98 524 VAL A N 1
ATOM 6289 C CA . VAL A 1 530 ? 163.299 150.465 149.457 1.00 15.98 524 VAL A CA 1
ATOM 6290 C C . VAL A 1 530 ? 163.489 151.830 148.795 1.00 15.98 524 VAL A C 1
ATOM 6291 O O . VAL A 1 530 ? 162.517 152.500 148.439 1.00 15.98 524 VAL A O 1
ATOM 6304 N N . THR A 1 531 ? 164.734 152.241 148.585 1.00 18.69 525 THR A N 1
ATOM 6305 C CA . THR A 1 531 ? 165.049 153.445 147.821 1.00 18.69 525 THR A CA 1
ATOM 6306 C C . THR A 1 531 ? 165.715 153.072 146.501 1.00 18.69 525 THR A C 1
ATOM 6307 O O . THR A 1 531 ? 166.712 152.348 146.489 1.00 18.69 525 THR A O 1
ATOM 6318 N N . GLY A 1 532 ? 165.171 153.588 145.403 1.00 20.45 526 GLY A N 1
ATOM 6319 C CA . GLY A 1 532 ? 165.843 153.558 144.118 1.00 20.45 526 GLY A CA 1
ATOM 6320 C C . GLY A 1 532 ? 165.477 154.725 143.222 1.00 20.45 526 GLY A C 1
ATOM 6321 O O . GLY A 1 532 ? 164.632 155.547 143.580 1.00 20.45 526 GLY A O 1
ATOM 6325 N N . ARG A 1 533 ? 166.083 154.784 142.036 1.00 23.59 527 ARG A N 1
ATOM 6326 C CA . ARG A 1 533 ? 165.894 155.887 141.097 1.00 23.59 527 ARG A CA 1
ATOM 6327 C C . ARG A 1 533 ? 165.859 155.386 139.655 1.00 23.59 527 ARG A C 1
ATOM 6328 O O . ARG A 1 533 ? 166.525 154.410 139.306 1.00 23.59 527 ARG A O 1
ATOM 6349 N N . ILE A 1 534 ? 165.093 156.092 138.818 1.00 24.42 528 ILE A N 1
ATOM 6350 C CA . ILE A 1 534 ? 165.264 156.018 137.367 1.00 24.42 528 ILE A CA 1
ATOM 6351 C C . ILE A 1 534 ? 166.606 156.639 137.006 1.00 24.42 528 ILE A C 1
ATOM 6352 O O . ILE A 1 534 ? 166.876 157.796 137.347 1.00 24.42 528 ILE A O 1
ATOM 6368 N N . VAL A 1 535 ? 167.458 155.888 136.307 1.00 25.31 529 VAL A N 1
ATOM 6369 C CA . VAL A 1 535 ? 168.811 156.392 136.080 1.00 25.31 529 VAL A CA 1
ATOM 6370 C C . VAL A 1 535 ? 168.796 157.596 135.142 1.00 25.31 529 VAL A C 1
ATOM 6371 O O . VAL A 1 535 ? 169.590 158.532 135.305 1.00 25.31 529 VAL A O 1
ATOM 6384 N N . ASP A 1 536 ? 167.912 157.601 134.151 1.00 28.56 530 ASP A N 1
ATOM 6385 C CA . ASP A 1 536 ? 167.791 158.749 133.262 1.00 28.56 530 ASP A CA 1
ATOM 6386 C C . ASP A 1 536 ? 166.401 158.740 132.641 1.00 28.56 530 ASP A C 1
ATOM 6387 O O . ASP A 1 536 ? 165.484 158.074 133.127 1.00 28.56 530 ASP A O 1
ATOM 6396 N N . LYS A 1 537 ? 166.246 159.502 131.573 1.00 30.42 531 LYS A N 1
ATOM 6397 C CA . LYS A 1 537 ? 164.945 159.625 130.942 1.00 30.42 531 LYS A CA 1
ATOM 6398 C C . LYS A 1 537 ? 164.603 158.324 130.219 1.00 30.42 531 LYS A C 1
ATOM 6399 O O . LYS A 1 537 ? 165.364 157.890 129.345 1.00 30.42 531 LYS A O 1
ATOM 6418 N N . PRO A 1 538 ? 163.489 157.672 130.552 1.00 28.24 532 PRO A N 1
ATOM 6419 C CA . PRO A 1 538 ? 163.175 156.394 129.903 1.00 28.24 532 PRO A CA 1
ATOM 6420 C C . PRO A 1 538 ? 163.042 156.560 128.393 1.00 28.24 532 PRO A C 1
ATOM 6421 O O . PRO A 1 538 ? 162.454 157.529 127.908 1.00 28.24 532 PRO A O 1
ATOM 6432 N N . ASP A 1 539 ? 163.587 155.589 127.654 1.00 29.25 533 ASP A N 1
ATOM 6433 C CA . ASP A 1 539 ? 163.846 155.705 126.221 1.00 29.25 533 ASP A CA 1
ATOM 6434 C C . ASP A 1 539 ? 162.804 154.929 125.437 1.00 29.25 533 ASP A C 1
ATOM 6435 O O . ASP A 1 539 ? 162.732 153.704 125.551 1.00 29.25 533 ASP A O 1
ATOM 6444 N N . TRP A 1 540 ? 162.038 155.627 124.607 1.00 27.79 534 TRP A N 1
ATOM 6445 C CA . TRP A 1 540 ? 161.095 154.955 123.729 1.00 27.79 534 TRP A CA 1
ATOM 6446 C C . TRP A 1 540 ? 161.795 154.550 122.438 1.00 27.79 534 TRP A C 1
ATOM 6447 O O . TRP A 1 540 ? 162.291 155.407 121.704 1.00 27.79 534 TRP A O 1
ATOM 6468 N N . GLN A 1 541 ? 161.825 153.243 122.157 1.00 28.63 535 GLN A N 1
ATOM 6469 C CA . GLN A 1 541 ? 162.532 152.667 121.012 1.00 28.63 535 GLN A CA 1
ATOM 6470 C C . GLN A 1 541 ? 161.545 152.001 120.059 1.00 28.63 535 GLN A C 1
ATOM 6471 O O . GLN A 1 541 ? 161.145 150.852 120.281 1.00 28.63 535 GLN A O 1
ATOM 6485 N N . PRO A 1 542 ? 161.134 152.675 118.981 1.00 28.96 536 PRO A N 1
ATOM 6486 C CA . PRO A 1 542 ? 160.183 152.058 118.047 1.00 28.96 536 PRO A CA 1
ATOM 6487 C C . PRO A 1 542 ? 160.866 151.090 117.088 1.00 28.96 536 PRO A C 1
ATOM 6488 O O . PRO A 1 542 ? 162.047 151.231 116.768 1.00 28.96 536 PRO A O 1
ATOM 6499 N N . TYR A 1 543 ? 160.108 150.094 116.636 1.00 29.04 537 TYR A N 1
ATOM 6500 C CA . TYR A 1 543 ? 160.582 149.177 115.605 1.00 29.04 537 TYR A CA 1
ATOM 6501 C C . TYR A 1 543 ? 160.311 149.815 114.251 1.00 29.04 537 TYR A C 1
ATOM 6502 O O . TYR A 1 543 ? 159.159 150.104 113.917 1.00 29.04 537 TYR A O 1
ATOM 6520 N N . LEU A 1 544 ? 161.363 150.057 113.478 1.00 31.80 538 LEU A N 1
ATOM 6521 C CA . LEU A 1 544 ? 161.170 150.639 112.152 1.00 31.80 538 LEU A CA 1
ATOM 6522 C C . LEU A 1 544 ? 160.399 149.717 111.219 1.00 31.80 538 LEU A C 1
ATOM 6523 O O . LEU A 1 544 ? 159.377 150.155 110.665 1.00 31.80 538 LEU A O 1
ATOM 6539 N N . PRO A 1 545 ? 160.788 148.451 111.021 1.00 31.66 539 PRO A N 1
ATOM 6540 C CA . PRO A 1 545 ? 160.013 147.585 110.120 1.00 31.66 539 PRO A CA 1
ATOM 6541 C C . PRO A 1 545 ? 158.553 147.463 110.497 1.00 31.66 539 PRO A C 1
ATOM 6542 O O . PRO A 1 545 ? 157.706 147.331 109.606 1.00 31.66 539 PRO A O 1
ATOM 6553 N N . GLN A 1 546 ? 158.230 147.501 111.782 1.00 31.12 540 GLN A N 1
ATOM 6554 C CA . GLN A 1 546 ? 156.855 147.486 112.245 1.00 31.12 540 GLN A CA 1
ATOM 6555 C C . GLN A 1 546 ? 156.291 148.894 112.367 1.00 31.12 540 GLN A C 1
ATOM 6556 O O . GLN A 1 546 ? 155.208 149.076 112.925 1.00 31.12 540 GLN A O 1
ATOM 6570 N N . ASN A 1 547 ? 157.008 149.884 111.837 1.00 31.16 541 ASN A N 1
ATOM 6571 C CA . ASN A 1 547 ? 156.606 151.291 111.849 1.00 31.16 541 ASN A CA 1
ATOM 6572 C C . ASN A 1 547 ? 156.166 151.742 113.238 1.00 31.16 541 ASN A C 1
ATOM 6573 O O . ASN A 1 547 ? 155.133 152.391 113.413 1.00 31.16 541 ASN A O 1
ATOM 6584 N N . GLY A 1 548 ? 156.990 151.422 114.237 1.00 30.47 542 GLY A N 1
ATOM 6585 C CA . GLY A 1 548 ? 156.829 152.027 115.545 1.00 30.47 542 GLY A CA 1
ATOM 6586 C C . GLY A 1 548 ? 156.993 153.533 115.531 1.00 30.47 542 GLY A C 1
ATOM 6587 O O . GLY A 1 548 ? 156.496 154.211 116.437 1.00 30.47 542 GLY A O 1
ATOM 6591 N N . ASP A 1 549 ? 157.678 154.071 114.514 1.00 31.89 543 ASP A N 1
ATOM 6592 C CA . ASP A 1 549 ? 157.909 155.507 114.390 1.00 31.89 543 ASP A CA 1
ATOM 6593 C C . ASP A 1 549 ? 156.645 156.294 114.086 1.00 31.89 543 ASP A C 1
ATOM 6594 O O . ASP A 1 549 ? 156.723 157.510 113.905 1.00 31.89 543 ASP A O 1
ATOM 6603 N N . ASN A 1 550 ? 155.494 155.640 114.011 1.00 31.53 544 ASN A N 1
ATOM 6604 C CA . ASN A 1 550 ? 154.240 156.349 113.847 1.00 31.53 544 ASN A CA 1
ATOM 6605 C C . ASN A 1 550 ? 153.607 156.707 115.181 1.00 31.53 544 ASN A C 1
ATOM 6606 O O . ASN A 1 550 ? 152.483 157.215 115.197 1.00 31.53 544 ASN A O 1
ATOM 6617 N N . ILE A 1 551 ? 154.291 156.449 116.295 1.00 30.30 545 ILE A N 1
ATOM 6618 C CA . ILE A 1 551 ? 153.870 156.946 117.598 1.00 30.30 545 ILE A CA 1
ATOM 6619 C C . ILE A 1 551 ? 155.040 157.647 118.269 1.00 30.30 545 ILE A C 1
ATOM 6620 O O . ILE A 1 551 ? 156.208 157.304 118.059 1.00 30.30 545 ILE A O 1
ATOM 6636 N N . GLU A 1 552 ? 154.708 158.641 119.080 1.00 30.91 546 GLU A N 1
ATOM 6637 C CA . GLU A 1 552 ? 155.614 159.218 120.058 1.00 30.91 546 GLU A CA 1
ATOM 6638 C C . GLU A 1 552 ? 154.998 159.045 121.437 1.00 30.91 546 GLU A C 1
ATOM 6639 O O . GLU A 1 552 ? 153.785 159.188 121.604 1.00 30.91 546 GLU A O 1
ATOM 6651 N N . VAL A 1 553 ? 155.817 158.700 122.420 1.00 29.36 547 VAL A N 1
ATOM 6652 C CA . VAL A 1 553 ? 155.338 158.526 123.786 1.00 29.36 547 VAL A CA 1
ATOM 6653 C C . VAL A 1 553 ? 156.236 159.323 124.724 1.00 29.36 547 VAL A C 1
ATOM 6654 O O . VAL A 1 553 ? 157.463 159.163 124.712 1.00 29.36 547 VAL A O 1
ATOM 6667 N N . ALA A 1 554 ? 155.617 160.165 125.544 1.00 28.67 548 ALA A N 1
ATOM 6668 C CA . ALA A 1 554 ? 156.308 160.962 126.543 1.00 28.67 548 ALA A CA 1
ATOM 6669 C C . ALA A 1 554 ? 156.155 160.343 127.926 1.00 28.67 548 ALA A C 1
ATOM 6670 O O . ALA A 1 554 ? 155.214 159.601 128.206 1.00 28.67 548 ALA A O 1
ATOM 6677 N N . PHE A 1 555 ? 157.094 160.678 128.800 1.00 27.91 549 PHE A N 1
ATOM 6678 C CA . PHE A 1 555 ? 157.155 160.131 130.144 1.00 27.91 549 PHE A CA 1
ATOM 6679 C C . PHE A 1 555 ? 157.029 161.242 131.167 1.00 27.91 549 PHE A C 1
ATOM 6680 O O . PHE A 1 555 ? 157.846 162.169 131.185 1.00 27.91 549 PHE A O 1
ATOM 6697 N N . SER A 1 556 ? 156.013 161.134 132.021 1.00 29.03 550 SER A N 1
ATOM 6698 C CA . SER A 1 556 ? 155.868 161.954 133.216 1.00 29.03 550 SER A CA 1
ATOM 6699 C C . SER A 1 556 ? 155.837 161.008 134.402 1.00 29.03 550 SER A C 1
ATOM 6700 O O . SER A 1 556 ? 154.855 160.289 134.593 1.00 29.03 550 SER A O 1
ATOM 6708 N N . TYR A 1 557 ? 156.910 160.995 135.186 1.00 27.26 551 TYR A N 1
ATOM 6709 C CA . TYR A 1 557 ? 157.169 159.869 136.071 1.00 27.26 551 TYR A CA 1
ATOM 6710 C C . TYR A 1 557 ? 157.817 160.314 137.378 1.00 27.26 551 TYR A C 1
ATOM 6711 O O . TYR A 1 557 ? 158.652 161.223 137.404 1.00 27.26 551 TYR A O 1
ATOM 6729 N N . SER A 1 558 ? 157.447 159.633 138.462 1.00 26.21 552 SER A N 1
ATOM 6730 C CA . SER A 1 558 ? 158.104 159.846 139.744 1.00 26.21 552 SER A CA 1
ATOM 6731 C C . SER A 1 558 ? 159.569 159.456 139.622 1.00 26.21 552 SER A C 1
ATOM 6732 O O . SER A 1 558 ? 159.889 158.397 139.078 1.00 26.21 552 SER A O 1
ATOM 6740 N N . SER A 1 559 ? 160.458 160.306 140.136 1.00 25.41 553 SER A N 1
ATOM 6741 C CA . SER A 1 559 ? 161.881 160.141 139.867 1.00 25.41 553 SER A CA 1
ATOM 6742 C C . SER A 1 559 ? 162.514 1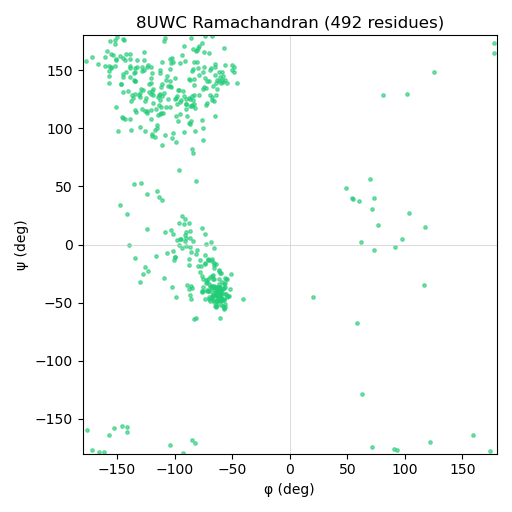59.132 140.813 1.00 25.41 553 SER A C 1
ATOM 6743 O O . SER A 1 559 ? 162.989 158.077 140.380 1.00 25.41 553 SER A O 1
ATOM 6751 N N . VAL A 1 560 ? 162.533 159.442 142.117 1.00 23.54 554 VAL A N 1
ATOM 6752 C CA . VAL A 1 560 ? 163.060 158.546 143.143 1.00 23.54 554 VAL A CA 1
ATOM 6753 C C . VAL A 1 560 ? 161.969 157.551 143.511 1.00 23.54 554 VAL A C 1
ATOM 6754 O O . VAL A 1 560 ? 160.786 157.895 143.543 1.00 23.54 554 VAL A O 1
ATOM 6767 N N . LEU A 1 561 ? 162.362 156.309 143.768 1.00 21.29 555 LEU A N 1
ATOM 6768 C CA . LEU A 1 561 ? 161.413 155.226 144.020 1.00 21.29 555 LEU A CA 1
ATOM 6769 C C . LEU A 1 561 ? 161.563 154.791 145.471 1.00 21.29 555 LEU A C 1
ATOM 6770 O O . LEU A 1 561 ? 162.596 154.242 145.863 1.00 21.29 555 LEU A O 1
ATOM 6786 N N . TRP A 1 562 ? 160.525 155.056 146.258 1.00 17.07 556 TRP A N 1
ATOM 6787 C CA . TRP A 1 562 ? 160.473 154.737 147.672 1.00 17.07 556 TRP A CA 1
ATOM 6788 C C . TRP A 1 562 ? 159.012 154.654 148.069 1.00 17.07 556 TRP A C 1
ATOM 6789 O O . TRP A 1 562 ? 158.209 155.465 147.600 1.00 17.07 556 TRP A O 1
ATOM 6810 N N . PRO A 1 563 ? 158.624 153.676 148.906 1.00 16.46 557 PRO A N 1
ATOM 6811 C CA . PRO A 1 563 ? 159.418 152.538 149.362 1.00 16.46 557 PRO A CA 1
ATOM 6812 C C . PRO A 1 563 ? 159.191 151.312 148.459 1.00 16.46 557 PRO A C 1
ATOM 6813 O O . PRO A 1 563 ? 158.055 151.005 148.136 1.00 16.46 557 PRO A O 1
ATOM 6824 N N . TRP A 1 564 ? 160.267 150.662 148.034 1.00 15.43 558 TRP A N 1
ATOM 6825 C CA . TRP A 1 564 ? 160.243 149.448 147.216 1.00 15.43 558 TRP A CA 1
ATOM 6826 C C . TRP A 1 564 ? 159.574 149.652 145.854 1.00 15.43 558 TRP A C 1
ATOM 6827 O O . TRP A 1 564 ? 159.475 148.703 145.082 1.00 15.43 558 TRP A O 1
ATOM 6848 N N . SER A 1 565 ? 159.126 150.858 145.520 1.00 20.39 559 SER A N 1
ATOM 6849 C CA . SER A 1 565 ? 158.340 151.024 144.307 1.00 20.39 559 SER A CA 1
ATOM 6850 C C . SER A 1 565 ? 158.342 152.482 143.863 1.00 20.39 559 SER A C 1
ATOM 6851 O O . SER A 1 565 ? 158.633 153.391 144.642 1.00 20.39 559 SER A O 1
ATOM 6859 N N . GLY A 1 566 ? 157.994 152.678 142.599 1.00 23.17 560 GLY A N 1
ATOM 6860 C CA . GLY A 1 566 ? 157.797 154.000 142.050 1.00 23.17 560 GLY A CA 1
ATOM 6861 C C . GLY A 1 566 ? 156.692 153.965 141.026 1.00 23.17 560 GLY A C 1
ATOM 6862 O O . GLY A 1 566 ? 155.837 153.082 141.055 1.00 23.17 560 GLY A O 1
ATOM 6866 N N . TYR A 1 567 ? 156.703 154.922 140.106 1.00 26.84 561 TYR A N 1
ATOM 6867 C CA . TYR A 1 567 ? 155.749 154.869 139.010 1.00 26.84 561 TYR A CA 1
ATOM 6868 C C . TYR A 1 567 ? 156.365 155.464 137.750 1.00 26.84 561 TYR A C 1
ATOM 6869 O O . TYR A 1 567 ? 157.397 156.134 137.794 1.00 26.84 561 TYR A O 1
ATOM 6887 N N . LEU A 1 568 ? 155.742 155.147 136.616 1.00 26.73 562 LEU A N 1
ATOM 6888 C CA . LEU A 1 568 ? 156.147 155.647 135.303 1.00 26.73 562 LEU A CA 1
ATOM 6889 C C . LEU A 1 568 ? 154.869 155.814 134.503 1.00 26.73 562 LEU A C 1
ATOM 6890 O O . LEU A 1 568 ? 154.245 154.825 134.119 1.00 26.73 562 LEU A O 1
ATOM 6906 N N . ALA A 1 569 ? 154.489 157.056 134.254 1.00 27.99 563 ALA A N 1
ATOM 6907 C CA . ALA A 1 569 ? 153.327 157.338 133.429 1.00 27.99 563 ALA A CA 1
ATOM 6908 C C . ALA A 1 569 ? 153.795 157.632 132.009 1.00 27.99 563 ALA A C 1
ATOM 6909 O O . ALA A 1 569 ? 154.749 158.389 131.806 1.00 27.99 563 ALA A O 1
ATOM 6916 N N . ILE A 1 570 ? 153.145 157.005 131.035 1.00 28.90 564 ILE A N 1
ATOM 6917 C CA . ILE A 1 570 ? 153.538 157.067 129.632 1.00 28.90 564 ILE A CA 1
ATOM 6918 C C . ILE A 1 570 ? 152.360 157.613 128.839 1.00 28.90 564 ILE A C 1
ATOM 6919 O O . ILE A 1 570 ? 151.229 157.146 129.005 1.00 28.90 564 ILE A O 1
ATOM 6935 N N . SER A 1 571 ? 152.616 158.611 127.993 1.00 30.31 565 SER A N 1
ATOM 6936 C CA . SER A 1 571 ? 151.580 159.332 127.251 1.00 30.31 565 SER A CA 1
ATOM 6937 C C . SER A 1 571 ? 151.773 159.079 125.757 1.00 30.31 565 SER A C 1
ATOM 6938 O O . SER A 1 571 ? 152.606 159.726 125.121 1.00 30.31 565 SER A O 1
ATOM 6946 N N . ILE A 1 572 ? 150.988 158.167 125.191 1.00 30.13 566 ILE A N 1
ATOM 6947 C CA . ILE A 1 572 ? 151.241 157.681 123.836 1.00 30.13 566 ILE A CA 1
ATOM 6948 C C . ILE A 1 572 ? 150.472 158.528 122.836 1.00 30.13 566 ILE A C 1
ATOM 6949 O O . ILE A 1 572 ? 149.257 158.701 122.956 1.00 30.13 566 ILE A O 1
ATOM 6965 N N . SER A 1 573 ? 151.177 159.031 121.829 1.00 30.71 567 SER A N 1
ATOM 6966 C CA . SER A 1 573 ? 150.548 159.776 120.753 1.00 30.71 567 SER A CA 1
ATOM 6967 C C . SER A 1 573 ? 151.170 159.377 119.423 1.00 30.71 567 SER A C 1
ATOM 6968 O O . SER A 1 573 ? 152.367 159.106 119.325 1.00 30.71 567 SER A O 1
ATOM 6976 N N . VAL A 1 574 ? 150.333 159.338 118.411 1.00 31.85 568 VAL A N 1
ATOM 6977 C CA . VAL A 1 574 ? 150.757 159.043 117.050 1.00 31.85 568 VAL A CA 1
ATOM 6978 C C . VAL A 1 574 ? 151.586 160.211 116.532 1.00 31.85 568 VAL A C 1
ATOM 6979 O O . VAL A 1 574 ? 151.383 161.361 116.932 1.00 31.85 568 VAL A O 1
ATOM 6992 N N . THR A 1 575 ? 152.520 159.929 115.635 1.00 31.82 569 THR A N 1
ATOM 6993 C CA . THR A 1 575 ? 153.296 160.991 115.021 1.00 31.82 569 THR A CA 1
ATOM 6994 C C . THR A 1 575 ? 152.526 161.622 113.869 1.00 31.82 569 THR A C 1
ATOM 6995 O O . THR A 1 575 ? 151.337 161.374 113.667 1.00 31.82 569 THR A O 1
ATOM 7006 N N . LYS A 1 576 ? 153.228 162.473 113.117 1.00 33.43 570 LYS A N 1
ATOM 7007 C CA . LYS A 1 576 ? 152.582 163.209 112.036 1.00 33.43 570 LYS A CA 1
ATOM 7008 C C . LYS A 1 576 ? 152.532 162.399 110.749 1.00 33.43 570 LYS A C 1
ATOM 7009 O O . LYS A 1 576 ? 151.538 162.454 110.019 1.00 33.43 570 LYS A O 1
ATOM 7028 N N . LYS A 1 577 ? 153.585 161.635 110.460 1.00 32.56 571 LYS A N 1
ATOM 7029 C CA . LYS A 1 577 ? 153.642 160.863 109.229 1.00 32.56 571 LYS A CA 1
ATOM 7030 C C . LYS A 1 577 ? 152.524 159.836 109.125 1.00 32.56 571 LYS A C 1
ATOM 7031 O O . LYS A 1 577 ? 152.179 159.432 108.010 1.00 32.56 571 LYS A O 1
ATOM 7050 N N . ALA A 1 578 ? 151.947 159.416 110.250 1.00 33.00 572 ALA A N 1
ATOM 7051 C CA . ALA A 1 578 ? 150.870 158.439 110.270 1.00 33.00 572 ALA A CA 1
ATOM 7052 C C . ALA A 1 578 ? 149.546 159.054 110.689 1.00 33.00 572 ALA A C 1
ATOM 7053 O O . ALA A 1 578 ? 148.782 158.430 111.424 1.00 33.00 572 ALA A O 1
ATOM 7060 N N . ALA A 1 579 ? 149.264 160.275 110.248 1.00 34.37 573 ALA A N 1
ATOM 7061 C CA . ALA A 1 579 ? 147.933 160.828 110.442 1.00 34.37 573 ALA A CA 1
ATOM 7062 C C . ALA A 1 579 ? 146.911 160.146 109.552 1.00 34.37 573 ALA A C 1
ATOM 7063 O O . ALA A 1 579 ? 145.738 160.060 109.926 1.00 34.37 573 ALA A O 1
ATOM 7070 N N . SER A 1 580 ? 147.332 159.660 108.387 1.00 34.73 574 SER A N 1
ATOM 7071 C CA . SER A 1 580 ? 146.449 159.028 107.418 1.00 34.73 574 SER A CA 1
ATOM 7072 C C . SER A 1 580 ? 146.756 157.550 107.238 1.00 34.73 574 SER A C 1
ATOM 7073 O O . SER A 1 580 ? 146.733 157.054 106.109 1.00 34.73 574 SER A O 1
ATOM 7081 N N . TRP A 1 581 ? 147.038 156.836 108.316 1.00 32.13 575 TRP A N 1
ATOM 7082 C CA . TRP A 1 581 ? 147.586 155.498 108.241 1.00 32.13 575 TRP A CA 1
ATOM 7083 C C . TRP A 1 581 ? 146.816 154.576 109.172 1.00 32.13 575 TRP A C 1
ATOM 7084 O O . TRP A 1 581 ? 146.240 155.016 110.170 1.00 32.13 575 TRP A O 1
ATOM 7105 N N . GLU A 1 582 ? 146.797 153.293 108.811 1.00 33.32 576 GLU A N 1
ATOM 7106 C CA . GLU A 1 582 ? 146.012 152.273 109.490 1.00 33.32 576 GLU A CA 1
ATOM 7107 C C . GLU A 1 582 ? 146.865 151.027 109.633 1.00 33.32 576 GLU A C 1
ATOM 7108 O O . GLU A 1 582 ? 147.379 150.516 108.637 1.00 33.32 576 GLU A O 1
ATOM 7120 N N . GLY A 1 583 ? 147.033 150.552 110.856 1.00 31.28 577 GLY A N 1
ATOM 7121 C CA . GLY A 1 583 ? 147.882 149.403 111.085 1.00 31.28 577 GLY A CA 1
ATOM 7122 C C . GLY A 1 583 ? 148.352 149.328 112.524 1.00 31.28 577 GLY A C 1
ATOM 7123 O O . GLY A 1 583 ? 147.810 149.979 113.413 1.00 31.28 577 GLY A O 1
ATOM 7127 N N . ILE A 1 584 ? 149.382 148.508 112.720 1.00 29.81 578 ILE A N 1
ATOM 7128 C CA . ILE A 1 584 ? 149.920 148.189 114.037 1.00 29.81 578 ILE A CA 1
ATOM 7129 C C . ILE A 1 584 ? 151.346 148.706 114.109 1.00 29.81 578 ILE A C 1
ATOM 7130 O O . ILE A 1 584 ? 152.225 148.235 113.383 1.00 29.81 578 ILE A O 1
ATOM 7146 N N . ALA A 1 585 ? 151.576 149.652 115.004 1.00 30.01 579 ALA A N 1
ATOM 7147 C CA . ALA A 1 585 ? 152.898 150.178 115.290 1.00 30.01 579 ALA A CA 1
ATOM 7148 C C . ALA A 1 585 ? 153.378 149.587 116.603 1.00 30.01 579 ALA A C 1
ATOM 7149 O O . ALA A 1 585 ? 152.598 149.428 117.544 1.00 30.01 579 ALA A O 1
ATOM 7156 N N . GLN A 1 586 ? 154.649 149.251 116.667 1.00 29.02 580 GLN A N 1
ATOM 7157 C CA . GLN A 1 586 ? 155.135 148.523 117.816 1.00 29.02 580 GLN A CA 1
ATOM 7158 C C . GLN A 1 586 ? 156.489 149.076 118.220 1.00 29.02 580 GLN A C 1
ATOM 7159 O O . GLN A 1 586 ? 157.171 149.732 117.433 1.00 29.02 580 GLN A O 1
ATOM 7173 N N . GLY A 1 587 ? 156.855 148.811 119.462 1.00 27.64 581 GLY A N 1
ATOM 7174 C CA . GLY A 1 587 ? 158.137 149.231 119.972 1.00 27.64 581 GLY A CA 1
ATOM 7175 C C . GLY A 1 587 ? 158.187 148.910 121.441 1.00 27.64 581 GLY A C 1
ATOM 7176 O O . GLY A 1 587 ? 157.247 148.338 121.991 1.00 27.64 581 GLY A O 1
ATOM 7180 N N . HIS A 1 588 ? 159.286 149.284 122.082 1.00 26.72 582 HIS A N 1
ATOM 7181 C CA . HIS A 1 588 ? 159.413 149.086 123.511 1.00 26.72 582 HIS A CA 1
ATOM 7182 C C . HIS A 1 588 ? 160.052 150.299 124.170 1.00 26.72 582 HIS A C 1
ATOM 7183 O O . HIS A 1 588 ? 160.640 151.160 123.515 1.00 26.72 582 HIS A O 1
ATOM 7197 N N . VAL A 1 589 ? 159.904 150.350 125.493 1.00 26.09 583 VAL A N 1
ATOM 7198 C CA . VAL A 1 589 ? 160.562 151.327 126.347 1.00 26.09 583 VAL A CA 1
ATOM 7199 C C . VAL A 1 589 ? 161.672 150.610 127.093 1.00 26.09 583 VAL A C 1
ATOM 7200 O O . VAL A 1 589 ? 161.480 149.490 127.570 1.00 26.09 583 VAL A O 1
ATOM 7213 N N . MET A 1 590 ? 162.836 151.237 127.179 1.00 26.44 584 MET A N 1
ATOM 7214 C CA . MET A 1 590 ? 163.956 150.700 127.939 1.00 26.44 584 MET A CA 1
ATOM 7215 C C . MET A 1 590 ? 164.209 151.576 129.163 1.00 26.44 584 MET A C 1
ATOM 7216 O O . MET A 1 590 ? 165.036 152.486 129.150 1.00 26.44 584 MET A O 1
ATOM 7230 N N . ILE A 1 591 ? 163.481 151.283 130.245 1.00 24.58 585 ILE A N 1
ATOM 7231 C CA . ILE A 1 591 ? 163.711 151.971 131.510 1.00 24.58 585 ILE A CA 1
ATOM 7232 C C . ILE A 1 591 ? 164.861 151.299 132.238 1.00 24.58 585 ILE A C 1
ATOM 7233 O O . ILE A 1 591 ? 165.170 150.127 132.013 1.00 24.58 585 ILE A O 1
ATOM 7249 N N . THR A 1 592 ? 165.497 152.039 133.127 1.00 23.78 586 THR A N 1
ATOM 7250 C CA . THR A 1 592 ? 166.491 151.472 134.017 1.00 23.78 586 THR A CA 1
ATOM 7251 C C . THR A 1 592 ? 166.224 151.991 135.420 1.00 23.78 586 THR A C 1
ATOM 7252 O O . THR A 1 592 ? 166.038 153.194 135.616 1.00 23.78 586 THR A O 1
ATOM 7263 N N . VAL A 1 593 ? 166.163 151.074 136.376 1.00 22.38 587 VAL A N 1
ATOM 7264 C CA . VAL A 1 593 ? 165.997 151.387 137.786 1.00 22.38 587 VAL A CA 1
ATOM 7265 C C . VAL A 1 593 ? 167.308 151.079 138.473 1.00 22.38 587 VAL A C 1
ATOM 7266 O O . VAL A 1 593 ? 167.895 150.013 138.257 1.00 22.38 587 VAL A O 1
ATOM 7279 N N . ALA A 1 594 ? 167.796 152.028 139.266 1.00 23.90 588 ALA A N 1
ATOM 7280 C CA . ALA A 1 594 ? 168.966 151.818 140.097 1.00 23.90 588 ALA A CA 1
ATOM 7281 C C . ALA A 1 594 ? 168.579 152.002 141.558 1.00 23.90 588 ALA A C 1
ATOM 7282 O O . ALA A 1 594 ? 167.672 152.766 141.890 1.00 23.90 588 ALA A O 1
ATOM 7289 N N . SER A 1 595 ? 169.246 151.255 142.421 1.00 23.59 589 SER A N 1
ATOM 7290 C CA . SER A 1 595 ? 169.081 151.382 143.857 1.00 23.59 589 SER A CA 1
ATOM 7291 C C . SER A 1 595 ? 170.391 150.967 144.498 1.00 23.59 589 SER A C 1
ATOM 7292 O O . SER A 1 595 ? 171.153 150.192 143.910 1.00 23.59 589 SER A O 1
ATOM 7300 N N . PRO A 1 596 ? 170.696 151.472 145.682 1.00 26.22 590 PRO A N 1
ATOM 7301 C CA . PRO A 1 596 ? 172.015 151.201 146.256 1.00 26.22 590 PRO A CA 1
ATOM 7302 C C . PRO A 1 596 ? 172.247 149.712 146.382 1.00 26.22 590 PRO A C 1
ATOM 7303 O O . PRO A 1 596 ? 171.308 148.931 146.212 1.00 26.22 590 PRO A O 1
ATOM 7314 N N . ALA A 1 597 ? 173.471 149.293 146.669 1.00 31.33 591 ALA A N 1
ATOM 7315 C CA . ALA A 1 597 ? 173.698 147.891 146.976 1.00 31.33 591 ALA A CA 1
ATOM 7316 C C . ALA A 1 597 ? 173.022 147.540 148.296 1.00 31.33 591 ALA A C 1
ATOM 7317 O O . ALA A 1 597 ? 173.230 148.214 149.310 1.00 31.33 591 ALA A O 1
ATOM 7324 N N . GLU A 1 598 ? 172.197 146.491 148.284 1.00 31.34 592 GLU A N 1
ATOM 7325 C CA . GLU A 1 598 ? 171.669 145.918 149.515 1.00 31.34 592 GLU A CA 1
ATOM 7326 C C . GLU A 1 598 ? 172.504 144.757 150.038 1.00 31.34 592 GLU A C 1
ATOM 7327 O O . GLU A 1 598 ? 172.191 144.225 151.108 1.00 31.34 592 GLU A O 1
ATOM 7339 N N . THR A 1 599 ? 173.552 144.359 149.327 1.00 35.41 593 THR A N 1
ATOM 7340 C CA . THR A 1 599 ? 174.411 143.273 149.785 1.00 35.41 593 THR A CA 1
ATOM 7341 C C . THR A 1 599 ? 175.657 143.835 150.458 1.00 35.41 593 THR A C 1
ATOM 7342 O O . THR A 1 599 ? 176.245 144.808 149.984 1.00 35.41 593 THR A O 1
ATOM 7353 N N . GLY A 1 604 ? 179.584 149.518 147.385 1.00 34.13 598 GLY A N 1
ATOM 7354 C CA . GLY A 1 604 ? 179.518 148.696 146.193 1.00 34.13 598 GLY A CA 1
ATOM 7355 C C . GLY A 1 604 ? 178.853 149.414 145.038 1.00 34.13 598 GLY A C 1
ATOM 7356 O O . GLY A 1 604 ? 178.610 150.619 145.099 1.00 34.13 598 GLY A O 1
ATOM 7360 N N . ALA A 1 605 ? 178.559 148.671 143.977 1.00 32.96 599 ALA A N 1
ATOM 7361 C CA . ALA A 1 605 ? 177.912 149.258 142.819 1.00 32.96 599 ALA A CA 1
ATOM 7362 C C . ALA A 1 605 ? 176.404 149.318 143.021 1.00 32.96 599 ALA A C 1
ATOM 7363 O O . ALA A 1 605 ? 175.808 148.503 143.729 1.00 32.96 599 ALA A O 1
ATOM 7370 N N . GLU A 1 606 ? 175.784 150.301 142.380 1.00 29.33 600 GLU A N 1
ATOM 7371 C CA . GLU A 1 606 ? 174.334 150.378 142.390 1.00 29.33 600 GLU A CA 1
ATOM 7372 C C . GLU A 1 606 ? 173.753 149.082 141.847 1.00 29.33 600 GLU A C 1
ATOM 7373 O O . GLU A 1 606 ? 174.400 148.359 141.085 1.00 29.33 600 GLU A O 1
ATOM 7385 N N . GLN A 1 607 ? 172.534 148.776 142.263 1.00 27.93 601 GLN A N 1
ATOM 7386 C CA . GLN A 1 607 ? 171.816 147.648 141.703 1.00 27.93 601 GLN A CA 1
ATOM 7387 C C . GLN A 1 607 ? 170.907 148.142 140.594 1.00 27.93 601 GLN A C 1
ATOM 7388 O O . GLN A 1 607 ? 169.928 148.847 140.848 1.00 27.93 601 GLN A O 1
ATOM 7402 N N . THR A 1 608 ? 171.233 147.761 139.365 1.00 25.82 602 THR A N 1
ATOM 7403 C CA . THR A 1 608 ? 170.543 148.236 138.181 1.00 25.82 602 THR A CA 1
ATOM 7404 C C . THR A 1 608 ? 169.777 147.090 137.546 1.00 25.82 602 THR A C 1
ATOM 7405 O O . THR A 1 608 ? 170.289 145.976 137.421 1.00 25.82 602 THR A O 1
ATOM 7416 N N . SER A 1 609 ? 168.542 147.367 137.151 1.00 23.19 603 SER A N 1
ATOM 7417 C CA . SER A 1 609 ? 167.778 146.399 136.379 1.00 23.19 603 SER A CA 1
ATOM 7418 C C . SER A 1 609 ? 167.023 147.149 135.289 1.00 23.19 603 SER A C 1
ATOM 7419 O O . SER A 1 609 ? 166.052 147.860 135.569 1.00 23.19 603 SER A O 1
ATOM 7427 N N . THR A 1 610 ? 167.475 146.987 134.049 1.00 24.44 604 THR A N 1
ATOM 7428 C CA . THR A 1 610 ? 166.737 147.497 132.907 1.00 24.44 604 THR A CA 1
ATOM 7429 C C . THR A 1 610 ? 165.525 146.622 132.671 1.00 24.44 604 THR A C 1
ATOM 7430 O O . THR A 1 610 ? 165.585 145.406 132.840 1.00 24.44 604 THR A O 1
ATOM 7441 N N . VAL A 1 611 ? 164.423 147.240 132.269 1.00 23.74 605 VAL A N 1
ATOM 7442 C CA . VAL A 1 611 ? 163.178 146.533 132.028 1.00 23.74 605 VAL A CA 1
ATOM 7443 C C . VAL A 1 611 ? 162.586 147.020 130.717 1.00 23.74 605 VAL A C 1
ATOM 7444 O O . VAL A 1 611 ? 162.204 148.188 130.599 1.00 23.74 605 VAL A O 1
ATOM 7457 N N . LYS A 1 612 ? 162.497 146.118 129.744 1.00 26.15 606 LYS A N 1
ATOM 7458 C CA . LYS A 1 612 ? 161.797 146.381 128.499 1.00 26.15 606 LYS A CA 1
ATOM 7459 C C . LYS A 1 612 ? 160.300 146.346 128.747 1.00 26.15 606 LYS A C 1
ATOM 7460 O O . LYS A 1 612 ? 159.802 145.460 129.441 1.00 26.15 606 LYS A O 1
ATOM 7479 N N . LEU A 1 613 ? 159.590 147.310 128.193 1.00 24.73 607 LEU A N 1
ATOM 7480 C CA . LEU A 1 613 ? 158.136 147.327 128.244 1.00 24.73 607 LEU A CA 1
ATOM 7481 C C . LEU A 1 613 ? 157.612 147.302 126.817 1.00 24.73 607 LEU A C 1
ATOM 7482 O O . LEU A 1 613 ? 157.461 148.365 126.198 1.00 24.73 607 LEU A O 1
ATOM 7498 N N . PRO A 1 614 ? 157.306 146.133 126.252 1.00 25.72 608 PRO A N 1
ATOM 7499 C CA . PRO A 1 614 ? 156.754 146.107 124.897 1.00 25.72 608 PRO A CA 1
ATOM 7500 C C . PRO A 1 614 ? 155.503 146.954 124.813 1.00 25.72 608 PRO A C 1
ATOM 7501 O O . PRO A 1 614 ? 154.703 147.005 125.743 1.00 25.72 608 PRO A O 1
ATOM 7512 N N . ILE A 1 615 ? 155.354 147.648 123.694 1.00 27.11 609 ILE A N 1
ATOM 7513 C CA . ILE A 1 615 ? 154.200 148.497 123.443 1.00 27.11 609 ILE A CA 1
ATOM 7514 C C . ILE A 1 615 ? 153.661 148.140 122.070 1.00 27.11 609 ILE A C 1
ATOM 7515 O O . ILE A 1 615 ? 154.422 148.048 121.106 1.00 27.11 609 ILE A O 1
ATOM 7531 N N . LYS A 1 616 ? 152.362 147.910 121.987 1.00 28.41 610 LYS A N 1
ATOM 7532 C CA . LYS A 1 616 ? 151.714 147.547 120.740 1.00 28.41 610 LYS A CA 1
ATOM 7533 C C . LYS A 1 616 ? 150.429 148.338 120.644 1.00 28.41 610 LYS A C 1
ATOM 7534 O O . LYS A 1 616 ? 149.627 148.338 121.576 1.00 28.41 610 LYS A O 1
ATOM 7553 N N . VAL A 1 617 ? 150.235 149.014 119.526 1.00 29.73 611 VAL A N 1
ATOM 7554 C CA . VAL A 1 617 ? 149.079 149.872 119.349 1.00 29.73 611 VAL A CA 1
ATOM 7555 C C . VAL A 1 617 ? 148.554 149.687 117.940 1.00 29.73 611 VAL A C 1
ATOM 7556 O O . VAL A 1 617 ? 149.298 149.332 117.024 1.00 29.73 611 VAL A O 1
ATOM 7569 N N . LYS A 1 618 ? 147.265 149.930 117.769 1.00 32.00 612 LYS A N 1
ATOM 7570 C CA . LYS A 1 618 ? 146.649 149.984 116.455 1.00 32.00 612 LYS A CA 1
ATOM 7571 C C . LYS A 1 618 ? 146.193 151.410 116.187 1.00 32.00 612 LYS A C 1
ATOM 7572 O O . LYS A 1 618 ? 145.483 151.998 117.005 1.00 32.00 612 LYS A O 1
ATOM 7591 N N . ILE A 1 619 ? 146.586 151.948 115.029 1.00 32.10 613 ILE A N 1
ATOM 7592 C CA . ILE A 1 619 ? 146.329 153.334 114.654 1.00 32.10 613 ILE A CA 1
ATOM 7593 C C . ILE A 1 619 ? 145.321 153.369 113.518 1.00 32.10 613 ILE A C 1
ATOM 7594 O O . ILE A 1 619 ? 145.149 152.401 112.779 1.00 32.10 613 ILE A O 1
ATOM 7610 N N . ILE A 1 620 ? 144.635 154.496 113.386 1.00 33.86 614 ILE A N 1
ATOM 7611 C CA . ILE A 1 620 ? 143.662 154.688 112.315 1.00 33.86 614 ILE A CA 1
ATOM 7612 C C . ILE A 1 620 ? 143.711 156.142 111.866 1.00 33.86 614 ILE A C 1
ATOM 7613 O O . ILE A 1 620 ? 144.214 157.019 112.585 1.00 33.86 614 ILE A O 1
ATOM 7629 N N . PRO A 1 621 ? 143.213 156.430 110.669 1.00 34.65 615 PRO A N 1
ATOM 7630 C CA . PRO A 1 621 ? 143.020 157.830 110.281 1.00 34.65 615 PRO A CA 1
ATOM 7631 C C . PRO A 1 621 ? 142.057 158.546 111.217 1.00 34.65 615 PRO A C 1
ATOM 7632 O O . PRO A 1 621 ? 141.082 157.972 111.702 1.00 34.65 615 PRO A O 1
ATOM 7643 N N . THR A 1 622 ? 142.342 159.821 111.466 1.00 36.45 616 THR A N 1
ATOM 7644 C CA . THR A 1 622 ? 141.495 160.646 112.319 1.00 36.45 616 THR A CA 1
ATOM 7645 C C . THR A 1 622 ? 140.052 160.606 111.833 1.00 36.45 616 THR A C 1
ATOM 7646 O O . THR A 1 622 ? 139.154 160.204 112.565 1.00 36.45 616 THR A O 1
#

Foldseek 3Di:
DKAKDKDKDFDAFKKKFFWLDWAQPVVVVVLLVVLCVVPPFDPKDWPDFDFPLNVGTGRITIMGGDDDVVRSQVSSCPRPGTPHMGTKMKMATDIPPQQLVLLPLVVLVVVPQFQAPAFEEEAAQAADPQAPFADAAPEQTELDPDDDSAHDPCPSQFLVFQLAGDDPHGHLHPNHHYYYYNQAHNRRMHMLVSVRSSLVVCLVVLHQEYEDEDDDDPSCDDSNVVSLLVCLLSQYAYFYEPLVQPDLQHQYEWAAASVRHHDPQTLAADNQAYEHQFQHWGADRRGDIDGDHHRRRRRSNVRSLVSSLCSLEDDNLLHGNLLLSVLQQVLADQDPQDACNGGNNHHGNSVSSSVCSHVPDFAKAKGVQAAALCDPPHHPPSNVDFAAAVDWFDKHKIKIAGSQAQKKFWPDAKDWFWDVVLPLVQKDKHWDWDGIAHGRITIIIITIHGDDVPLAHWHKTKTWIWIKMWDPHPVPDTDIHTGIHIHITTYHHD

Organism: Homo sapiens (NCBI:txid9606)

Secondary structure (DSSP, 8-state):
---EE--EEEEEEEEEEE-SS-B-HHHHHHHHHHHHHHSS---EEE----STTTTS-BS--EEEE-S-HHHHHHHHHTSSS--EEEEEEEEE-EE---HHHHTTHHHHHHHT-S-TT-EEEEEES---TT-TT-S-EEE--B-SSS---S-SSSHHHHHHHHHS--SSS--S-TT-EEEEEE-S-TT-EEEHHHHHHHHHHHHHHT-SEEEE----TTTS-HHHHHHHHHHHHTT-EEEEE---TTSSSSEEEEEE-TTSPBPTT------SEEEE-SSEEEE-SSS-EEEE-SHHHHHHHHHHHHHHHHHH-S-GGG--HHHHHHHHHHSPBPPTT--HHHHTT-B--HHHHHHHHHH----EEEESSSEETT-TTTTTTGGGS-B-TTSPPEEEEEEEEETT-SSEEE-SPPEEEE-TTTTGGGEEEEEE--SEE-SSEEEEEEEEEE-STTTT--EEEEEEEEEEEEE-------EEEEEEEEEEEEE---